Protein AF-0000000082328874 (afdb_homodimer)

InterPro domains:
  IPR006680 Amidohydrolase-related [PF04909] (114-376)
  IPR032465 2-amino-3-carboxymuconate-6-semialdehyde decarboxylase [PTHR21240] (84-376)
  IPR032466 Metal-dependent hydrolase [SSF51556] (23-376)

Foldseek 3Di:
DDDQFDDDDPPDAADPVLLVFAFEAEFAEAEDDQVQLLVQQDDPVLSVCCPPPAPQQRDDDDPQCVVVDVPPPSQLAVQHHDPAQVSVVVVCVRLSHDAYAYEHPPQRSLNDDDVVNSLSSLLSSLVSCCVGALVVPHQYAREADPVCLVVSLVSCVVRLPRPSHQAHEEALAQVDACLDCSNVSVLVSCLVSLHAYEHEYHCNNPLCPPPQRVPPNDCCSGLVPVQLVSVVSNLLSNLLLCVCVVVVSHAYEYESNDQLCQLVCLVVQQVVCVVPQQVSCPRPVNVVVVHRGHPDRSNVCCQRRYAYECFPPIAGPDLVRRLVSCVSRNQLRHAAYHQNPPGPRGDRLRCQPPGPSHDPSSSNSRRPVNVCVSRVD/DDDQFDDDDPPDAADPVLLVFAFEAAFAEAEDDQVQLLVQQDDPVLSVCCPPPAPQQRDDDPPQVVVVPVPPPSQLAVQHHDPAQVSVVVVCVRQSHDAYAYEHPPQRSLNDDDVVNSLSSLLSSLVSCCVGALVVPHQYAREADPVCLVVSLVSCVVRLPRPSHQAHEEALAQVDACLDCSNVSVLVSCLVSLHAYEHEYHCNNFCCPPPQRVPPNDCCSTLVPVQLVSVVSNLLSNLLLCVCVVVVSHAYEYESNDQLCQLVCLVVQQVVCVVPQQVNCPRPVNVVVVHRGHPDRSNVCCQRRYAYECFPPIAGPDLVRRLVSCVSSNQLRHAAYHQNPPGPRGDRLRCQPPGPSHDPSSSNSRRPVNVCVSRVD

Radius of gyration: 26.49 Å; Cα contacts (8 Å, |Δi|>4): 1557; chains: 2; bounding box: 60×80×71 Å

pLDDT: mean 87.69, std 13.64, range [42.38, 98.88]

Sequence (754 aa):
MASSIRRLADDAEVPEQAFEDEIIDLDFHVNPLEDELLAYVEDERALDKLTTEFGATPVMGKWDAAYGIKEGQEGLFTQGRAKYAEDVHEACESLAVDEPIVNPGINNLNLQHHPVLKNAVCQAANDYMVDNFVDEGVYTSMMVPKWDPEYAVEEIERVASEENVVAAYSWFDPKVPWGNEQFDPVFEALVENDLPLLLHGSLAYWPQHSYVGDDMLTWTEVLGFDWPIYAMINVVNMIMRGVFDKYPELDVVIQEGGHWWVPFLRYRMDEFYEMHPEDVQITPRKMESGETYLQRAPSEYLRDNISLCTQPFALPRNAGDAENLLDLSMAAEMFTYSSDWPHQTLDPPTWFYTSRAFDDETRERILSRNAREILDIMASSIRRLADDAEVPEQAFEDEIIDLDFHVNPLEDELLAYVEDERALDKLTTEFGATPVMGKWDAAYGIKEGQEGLFTQGRAKYAEDVHEACESLAVDEPIVNPGINNLNLQHHPVLKNAVCQAANDYMVDNFVDEGVYTSMMVPKWDPEYAVEEIERVASEENVVAAYSWFDPKVPWGNEQFDPVFEALVENDLPLLLHGSLAYWPQHSYVGDDMLTWTEVLGFDWPIYAMINVVNMIMRGVFDKYPELDVVIQEGGHWWVPFLRYRMDEFYEMHPEDVQITPRKMESGETYLQRAPSEYLRDNISLCTQPFALPRNAGDAENLLDLSMAAEMFTYSSDWPHQTLDPPTWFYTSRAFDDETRERILSRNAREILDI

Solvent-accessible surface area (backbone atoms only — not comparable to full-atom values): 38782 Å² total; per-residue (Å²): 122,76,58,60,45,48,77,79,61,92,79,60,70,66,51,73,69,49,66,75,48,72,24,37,25,69,36,27,46,30,66,77,49,68,71,67,36,54,72,50,40,78,54,62,74,47,42,50,45,37,71,74,77,45,46,74,50,43,82,86,80,64,88,39,59,48,72,47,39,85,82,47,80,72,30,57,52,66,72,43,81,44,85,43,50,66,44,48,54,56,57,24,60,72,50,34,40,73,44,56,33,37,33,75,52,61,52,40,39,73,42,32,79,50,66,71,49,39,49,41,50,43,52,8,46,41,51,51,43,39,69,47,25,29,75,70,70,37,42,23,34,37,69,43,54,77,94,39,41,70,58,24,35,54,51,45,68,70,50,55,77,44,87,26,41,43,29,34,32,40,62,44,44,50,75,68,35,73,32,45,72,76,40,48,64,37,53,50,49,27,51,75,65,63,31,24,39,36,27,29,66,43,74,53,66,35,38,68,78,28,56,76,19,55,79,46,86,32,56,30,46,41,64,43,42,48,43,27,49,24,38,48,48,24,54,53,39,21,55,66,41,39,45,51,73,78,38,66,82,47,37,36,34,36,38,62,26,54,62,64,49,39,43,22,52,36,45,36,40,30,52,36,32,68,75,35,49,58,35,41,23,76,34,72,56,24,50,72,70,68,41,50,56,74,92,60,40,56,42,52,49,50,49,73,28,37,31,30,25,45,23,67,73,68,46,44,60,48,43,66,57,29,31,51,51,39,56,63,40,42,33,55,66,19,27,24,31,22,30,40,38,30,27,66,62,50,30,68,68,38,60,62,76,73,39,81,43,46,50,72,66,44,38,47,20,20,28,26,52,38,50,33,65,62,42,70,105,122,77,59,60,45,48,77,80,60,92,78,61,70,65,52,74,68,48,65,75,47,71,22,38,26,72,35,26,46,31,63,78,50,69,70,67,37,56,72,48,38,77,55,61,76,48,43,50,44,37,73,74,75,44,45,74,51,41,81,83,78,68,88,38,61,44,74,47,37,84,81,44,80,72,30,56,51,65,71,44,82,43,86,42,52,67,46,48,54,54,58,24,60,72,51,34,40,72,43,56,33,37,31,74,53,63,51,41,41,74,44,32,80,50,65,70,50,39,49,41,50,44,51,8,45,40,53,50,43,38,68,48,25,28,75,68,70,36,40,23,32,36,68,41,52,77,94,39,42,70,58,25,36,54,50,46,70,70,50,55,77,43,86,28,39,41,30,33,32,41,63,43,45,50,78,69,34,74,33,46,72,77,40,48,64,38,52,50,50,26,52,76,64,65,30,24,40,35,27,28,63,43,73,54,68,33,36,74,78,28,55,76,22,59,78,45,84,33,56,30,46,41,63,45,42,49,43,26,49,23,38,49,48,24,54,52,39,21,56,65,43,38,47,50,72,77,39,68,82,48,38,36,34,35,38,61,26,54,62,62,49,39,44,22,54,36,45,36,40,30,53,35,32,69,73,35,48,60,35,41,25,77,36,72,56,25,49,73,70,67,39,51,58,74,93,59,39,54,41,53,50,49,49,74,28,36,32,30,24,45,24,66,74,66,44,44,57,49,44,67,59,28,31,49,51,38,58,62,40,42,32,56,66,19,27,25,32,22,30,39,38,30,26,67,61,50,30,68,68,38,62,62,76,72,39,81,44,45,52,72,68,45,39,45,20,21,29,26,50,38,49,33,65,63,43,70,103

Nearest PDB structures (foldseek):
  8sma-assembly2_J  TM=8.524E-01  e=2.517E-22  Litorilinea aerophila
  6m2i-assembly1_B-2  TM=8.606E-01  e=7.878E-19  Rhodococcus wratislaviensis
  8fum-assembly1_H  TM=8.223E-01  e=2.060E-19  Rhodococcus wratislaviensis NBRC 100605
  6m1w-assembly1_A  TM=7.964E-01  e=1.030E-17  Rhodococcus wratislaviensis
  4dzi-assembly1_A  TM=7.188E-01  e=5.580E-13  Mycobacterium avium subsp. paratuberculosis S397

Secondary structure (DSSP, 8-state):
---SEE---TTPPPPGGGGGS--EEEEEEE---HHHHHTT---HHHHHHIIIII-SS-------GGGT-TTSGGGTTTT----SHHHHHHHHHHHT-SEEEEEE--TTGGG---HHHHHHHHHHHHHHHHHHTGGGT--EEEE--TT-HHHHHHHHHHHTTSTTEEEEEEE--SSS-TTSGGGHHHHHHHHHTT--EEEE--GGG-GGGSTTTTT--SHIIIIIIIHHHHHHHHHHHHHHTTHHHH-TT--EEEESS-STTHHHHHHHHHHHHHHSGGGGGGSHHHHHHT-SS-SS-HHHHHHHHEEEE--S--EESSHHHHHHHHHHTTHHHHEE----TTSTT---TTHHHH-TT--HHHHHIIIIIHHHHHHT-/---SEEPPPTTPPPPGGGGGS--EEEEEEE---HHHHHTT---HHHHHHHHHTS-SS-------GGGT-TTSGGGTTTT----SHHHHHHHHHHHT-SEEEEEE--TTGGG---HHHHHHHHHHHHHHHHHHTGGGT--EEEE--TT-HHHHHHHHHHHTTSTTEEEEEEE--SSS-TTSGGGHHHHHHHHHTT--EEEE--GGG-GGGSTTTTT--SHIIIIIIIHHHHHHHHHHHHHHTTHHHH-TT--EEEESS-STTHHHHHHHHHHHHHHSGGGGGGSHHHHHHT-SS-SS-HHHHHHHHEEEE--S--EESSHHHHHHHHHHTTHHHHEE----TTSTT---TTHHHH-TT--HHHHHIIIIIHHHHHHT-

Structure (mmCIF, N/CA/C/O backbone):
data_AF-0000000082328874-model_v1
#
loop_
_entity.id
_entity.type
_entity.pdbx_description
1 polymer Amidohydrolase
#
loop_
_atom_site.group_PDB
_atom_site.id
_atom_site.type_symbol
_atom_site.label_atom_id
_atom_site.label_alt_id
_atom_site.label_comp_id
_atom_site.label_asym_id
_atom_site.label_entity_id
_atom_site.label_seq_id
_atom_site.pdbx_PDB_ins_code
_atom_site.Cartn_x
_atom_site.Cartn_y
_atom_site.Cartn_z
_atom_site.occupancy
_atom_site.B_iso_or_equiv
_atom_site.auth_seq_id
_atom_site.auth_comp_id
_atom_site.auth_asym_id
_atom_site.auth_atom_id
_atom_site.pdbx_PDB_model_num
ATOM 1 N N . MET A 1 1 ? 20.25 0.172 -16.344 1 49.94 1 MET A N 1
ATOM 2 C CA . MET A 1 1 ? 19.172 1.074 -16.734 1 49.94 1 MET A CA 1
ATOM 3 C C . MET A 1 1 ? 18.859 2.066 -15.625 1 49.94 1 MET A C 1
ATOM 5 O O . MET A 1 1 ? 19.109 1.783 -14.453 1 49.94 1 MET A O 1
ATOM 9 N N . ALA A 1 2 ? 18.516 3.195 -16.016 1 68.31 2 ALA A N 1
ATOM 10 C CA . ALA A 1 2 ? 18.438 4.465 -15.289 1 68.31 2 ALA A CA 1
ATOM 11 C C . ALA A 1 2 ? 17.25 4.488 -14.344 1 68.31 2 ALA A C 1
ATOM 13 O O . ALA A 1 2 ? 16.25 3.811 -14.586 1 68.31 2 ALA A O 1
ATOM 14 N N . SER A 1 3 ? 17.297 4.91 -13.234 1 82.81 3 SER A N 1
ATOM 15 C CA . SER A 1 3 ? 16.25 5.199 -12.25 1 82.81 3 SER A CA 1
ATOM 16 C C . SER A 1 3 ? 14.969 5.664 -12.93 1 82.81 3 SER A C 1
ATOM 18 O O . SER A 1 3 ? 15.016 6.336 -13.961 1 82.81 3 SER A O 1
ATOM 20 N N . SER A 1 4 ? 13.867 5.137 -12.523 1 84.44 4 SER A N 1
ATOM 21 C CA . SER A 1 4 ? 12.562 5.512 -13.062 1 84.44 4 SER A CA 1
ATOM 22 C C . SER A 1 4 ? 12.219 6.957 -12.719 1 84.44 4 SER A C 1
ATOM 24 O O . SER A 1 4 ? 11.281 7.527 -13.289 1 84.44 4 SER A O 1
ATOM 26 N N . ILE A 1 5 ? 13.07 7.512 -11.828 1 84.31 5 ILE A N 1
ATOM 27 C CA . ILE A 1 5 ? 12.734 8.852 -11.359 1 84.31 5 ILE A CA 1
ATOM 28 C C . ILE A 1 5 ? 13.898 9.797 -11.617 1 84.31 5 ILE A C 1
ATOM 30 O O . ILE A 1 5 ? 14.992 9.359 -11.992 1 84.31 5 ILE A O 1
ATOM 34 N N . ARG A 1 6 ? 13.641 11.062 -11.539 1 76.19 6 ARG A N 1
ATOM 35 C CA . ARG A 1 6 ? 14.633 12.125 -11.5 1 76.19 6 ARG A CA 1
ATOM 36 C C . ARG A 1 6 ? 14.672 12.789 -10.133 1 76.19 6 ARG A C 1
ATOM 38 O O . ARG A 1 6 ? 13.633 13.109 -9.562 1 76.19 6 ARG A O 1
ATOM 45 N N . ARG A 1 7 ? 15.906 12.914 -9.648 1 76.19 7 ARG A N 1
ATOM 46 C CA . ARG A 1 7 ? 16.047 13.641 -8.391 1 76.19 7 ARG A CA 1
ATOM 47 C C . ARG A 1 7 ? 16.625 15.031 -8.617 1 76.19 7 ARG A C 1
ATOM 49 O O . ARG A 1 7 ? 17.438 15.219 -9.523 1 76.19 7 ARG A O 1
ATOM 56 N N . LEU A 1 8 ? 16.188 15.859 -7.789 1 74.44 8 LEU A N 1
ATOM 57 C CA . LEU A 1 8 ? 16.797 17.188 -7.816 1 74.44 8 LEU A CA 1
ATOM 58 C C . LEU A 1 8 ? 18.203 17.141 -7.238 1 74.44 8 LEU A C 1
ATOM 60 O O . LEU A 1 8 ? 18.469 16.406 -6.285 1 74.44 8 LEU A O 1
ATOM 64 N N . ALA A 1 9 ? 19.078 18 -7.922 1 73.38 9 ALA A N 1
ATOM 65 C CA . ALA A 1 9 ? 20.406 18.172 -7.344 1 73.38 9 ALA A CA 1
ATOM 66 C C . ALA A 1 9 ? 20.312 18.812 -5.961 1 73.38 9 ALA A C 1
ATOM 68 O O . ALA A 1 9 ? 19.5 19.703 -5.73 1 73.38 9 ALA A O 1
ATOM 69 N N . ASP A 1 10 ? 21.016 18.359 -5.039 1 69.31 10 ASP A N 1
ATOM 70 C CA . ASP A 1 10 ? 21 18.844 -3.66 1 69.31 10 ASP A CA 1
ATOM 71 C C . ASP A 1 10 ? 21.172 20.359 -3.596 1 69.31 10 ASP A C 1
ATOM 73 O O . ASP A 1 10 ? 20.656 21 -2.691 1 69.31 10 ASP A O 1
ATOM 77 N N . ASP A 1 11 ? 21.859 20.812 -4.578 1 70.19 11 ASP A N 1
ATOM 78 C CA . ASP A 1 11 ? 22.188 22.234 -4.559 1 70.19 11 ASP A CA 1
ATOM 79 C C . ASP A 1 11 ? 21.297 23.016 -5.535 1 70.19 11 ASP A C 1
ATOM 81 O O . ASP A 1 11 ? 21.625 24.141 -5.898 1 70.19 11 ASP A O 1
ATOM 85 N N . ALA A 1 12 ? 20.312 22.344 -5.926 1 76.62 12 ALA A N 1
ATOM 86 C CA . ALA A 1 12 ? 19.438 23.031 -6.863 1 76.62 12 ALA A CA 1
ATOM 87 C C . ALA A 1 12 ? 18.797 24.266 -6.215 1 76.62 12 ALA A C 1
ATOM 89 O O . ALA A 1 12 ? 18.25 24.172 -5.113 1 76.62 12 ALA A O 1
ATOM 90 N N . GLU A 1 13 ? 18.969 25.406 -6.93 1 82.38 13 GLU A N 1
ATOM 91 C CA . GLU A 1 13 ? 18.359 26.641 -6.441 1 82.38 13 GLU A CA 1
ATOM 92 C C . GLU A 1 13 ? 16.891 26.734 -6.836 1 82.38 13 GLU A C 1
ATOM 94 O O . GLU A 1 13 ? 16.484 26.203 -7.875 1 82.38 13 GLU A O 1
ATOM 99 N N . VAL A 1 14 ? 16.141 27.359 -5.977 1 93.38 14 VAL A N 1
ATOM 100 C CA . VAL A 1 14 ? 14.734 27.625 -6.289 1 93.38 14 VAL A CA 1
ATOM 101 C C . VAL A 1 14 ? 14.633 28.578 -7.469 1 93.38 14 VAL A C 1
ATOM 103 O O . VAL A 1 14 ? 15.242 29.656 -7.457 1 93.38 14 VAL A O 1
ATOM 106 N N . PRO A 1 15 ? 13.953 28.219 -8.508 1 94.38 15 PRO A N 1
ATOM 107 C CA . PRO A 1 15 ? 13.828 29.094 -9.672 1 94.38 15 PRO A CA 1
ATOM 108 C C . PRO A 1 15 ? 13.203 30.438 -9.336 1 94.38 15 PRO A C 1
ATOM 110 O O . PRO A 1 15 ? 12.312 30.516 -8.492 1 94.38 15 PRO A O 1
ATOM 113 N N . GLU A 1 16 ? 13.578 31.469 -10.07 1 94.31 16 GLU A N 1
ATOM 114 C CA . GLU A 1 16 ? 13.141 32.844 -9.836 1 94.31 16 GLU A CA 1
ATOM 115 C C . GLU A 1 16 ? 11.617 32.938 -9.922 1 94.31 16 GLU A C 1
ATOM 117 O O . GLU A 1 16 ? 11.008 33.75 -9.188 1 94.31 16 GLU A O 1
ATOM 122 N N . GLN A 1 17 ? 11.047 32.188 -10.789 1 95.25 17 GLN A N 1
ATOM 123 C CA . GLN A 1 17 ? 9.602 32.25 -10.992 1 95.25 17 GLN A CA 1
ATOM 124 C C . GLN A 1 17 ? 8.852 31.875 -9.719 1 95.25 17 GLN A C 1
ATOM 126 O O . GLN A 1 17 ? 7.734 32.344 -9.492 1 95.25 17 GLN A O 1
ATOM 131 N N . ALA A 1 18 ? 9.414 31.031 -8.914 1 96.69 18 ALA A N 1
ATOM 132 C CA . ALA A 1 18 ? 8.781 30.594 -7.676 1 96.69 18 ALA A CA 1
ATOM 133 C C . ALA A 1 18 ? 8.531 31.766 -6.738 1 96.69 18 ALA A C 1
ATOM 135 O O . ALA A 1 18 ? 7.531 31.797 -6.016 1 96.69 18 ALA A O 1
ATOM 136 N N . PHE A 1 19 ? 9.422 32.781 -6.801 1 96.38 19 PHE A N 1
ATOM 137 C CA . PHE A 1 19 ? 9.344 33.938 -5.895 1 96.38 19 PHE A CA 1
ATOM 138 C C . PHE A 1 19 ? 8.25 34.906 -6.336 1 96.38 19 PHE A C 1
ATOM 140 O O . PHE A 1 19 ? 7.883 35.812 -5.59 1 96.38 19 PHE A O 1
ATOM 147 N N . GLU A 1 20 ? 7.68 34.625 -7.492 1 95.88 20 GLU A N 1
ATOM 148 C CA . GLU A 1 20 ? 6.605 35.469 -8.023 1 95.88 20 GLU A CA 1
ATOM 149 C C . GLU A 1 20 ? 5.238 34.875 -7.719 1 95.88 20 GLU A C 1
ATOM 151 O O . GLU A 1 20 ? 4.219 35.562 -7.805 1 95.88 20 GLU A O 1
ATOM 156 N N . ASP A 1 21 ? 5.184 33.625 -7.375 1 97.06 21 ASP A N 1
ATOM 157 C CA . ASP A 1 21 ? 3.941 32.938 -7.094 1 97.06 21 ASP A CA 1
ATOM 158 C C . ASP A 1 21 ? 3.684 32.844 -5.59 1 97.06 21 ASP A C 1
ATOM 160 O O . ASP A 1 21 ? 4.598 33.031 -4.785 1 97.06 21 ASP A O 1
ATOM 164 N N . GLU A 1 22 ? 2.424 32.688 -5.246 1 97.88 22 GLU A N 1
ATOM 165 C CA . GLU A 1 22 ? 2.1 32.406 -3.852 1 97.88 22 GLU A CA 1
ATOM 166 C C . GLU A 1 22 ? 2.332 30.922 -3.518 1 97.88 22 GLU A C 1
ATOM 168 O O . GLU A 1 22 ? 1.802 30.031 -4.191 1 97.88 22 GLU A O 1
ATOM 173 N N . ILE A 1 23 ? 3.072 30.688 -2.523 1 98.5 23 ILE A N 1
ATOM 174 C CA . ILE A 1 23 ? 3.369 29.312 -2.105 1 98.5 23 ILE A CA 1
ATOM 175 C C . ILE A 1 23 ? 3.047 29.141 -0.623 1 98.5 23 ILE A C 1
ATOM 177 O O . ILE A 1 23 ? 3.57 29.875 0.219 1 98.5 23 ILE A O 1
ATOM 181 N N . ILE A 1 24 ? 2.121 28.234 -0.307 1 98.62 24 ILE A N 1
ATOM 182 C CA . ILE A 1 24 ? 1.749 27.875 1.057 1 98.62 24 ILE A CA 1
ATOM 183 C C . ILE A 1 24 ? 2.324 26.5 1.404 1 98.62 24 ILE A C 1
ATOM 185 O O . ILE A 1 24 ? 2.1 25.516 0.684 1 98.62 24 ILE A O 1
ATOM 189 N N . ASP A 1 25 ? 3.143 26.359 2.455 1 98.5 25 ASP A N 1
ATOM 190 C CA . ASP A 1 25 ? 3.797 25.141 2.906 1 98.5 25 ASP A CA 1
ATOM 191 C C . ASP A 1 25 ? 3.018 24.484 4.047 1 98.5 25 ASP A C 1
ATOM 193 O O . ASP A 1 25 ? 2.984 25.016 5.16 1 98.5 25 ASP A O 1
ATOM 197 N N . LEU A 1 26 ? 2.502 23.297 3.859 1 98.12 26 LEU A N 1
ATOM 198 C CA . LEU A 1 26 ? 1.63 22.672 4.844 1 98.12 26 LEU A CA 1
ATOM 199 C C . LEU A 1 26 ? 2.418 21.719 5.742 1 98.12 26 LEU A C 1
ATOM 201 O O . LEU A 1 26 ? 1.843 21.062 6.605 1 98.12 26 LEU A O 1
ATOM 205 N N . ASP A 1 27 ? 3.701 21.609 5.555 1 97.44 27 ASP A N 1
ATOM 206 C CA . ASP A 1 27 ? 4.527 20.75 6.395 1 97.44 27 ASP A CA 1
ATOM 207 C C . ASP A 1 27 ? 5.875 21.406 6.699 1 97.44 27 ASP A C 1
ATOM 209 O O . ASP A 1 27 ? 6.914 20.969 6.207 1 97.44 27 ASP A O 1
ATOM 213 N N . PHE A 1 28 ? 5.855 22.438 7.48 1 96.12 28 PHE A N 1
ATOM 214 C CA . PHE A 1 28 ? 6.988 23.156 8.047 1 96.12 28 PHE A CA 1
ATOM 215 C C . PHE A 1 28 ? 7.109 22.875 9.547 1 96.12 28 PHE A C 1
ATOM 217 O O . PHE A 1 28 ? 6.109 22.875 10.266 1 96.12 28 PHE A O 1
ATOM 224 N N . HIS A 1 29 ? 8.312 22.562 9.969 1 93.88 29 HIS A N 1
ATOM 225 C CA . HIS A 1 29 ? 8.406 22.125 11.359 1 93.88 29 HIS A CA 1
ATOM 226 C C . HIS A 1 29 ? 9.266 23.078 12.18 1 93.88 29 HIS A C 1
ATOM 228 O O . HIS A 1 29 ? 10.258 23.609 11.68 1 93.88 29 HIS A O 1
ATOM 234 N N . VAL A 1 30 ? 8.875 23.266 13.422 1 91.06 30 VAL A N 1
ATOM 235 C CA . VAL A 1 30 ? 9.766 23.719 14.477 1 91.06 30 VAL A CA 1
ATOM 236 C C . VAL A 1 30 ? 9.984 22.609 15.492 1 91.06 30 VAL A C 1
ATOM 238 O O . VAL A 1 30 ? 9.062 21.844 15.789 1 91.06 30 VAL A O 1
ATOM 241 N N . ASN A 1 31 ? 11.172 22.438 15.898 1 81.75 31 ASN A N 1
ATOM 242 C CA . ASN A 1 31 ? 11.539 21.391 16.844 1 81.75 31 ASN A CA 1
ATOM 243 C C . ASN A 1 31 ? 11.984 21.969 18.188 1 81.75 31 ASN A C 1
ATOM 245 O O . ASN A 1 31 ? 13.172 22.219 18.391 1 81.75 31 ASN A O 1
ATOM 249 N N . PRO A 1 32 ? 10.992 22.156 19.078 1 78.12 32 PRO A N 1
ATOM 250 C CA . PRO A 1 32 ? 11.406 22.672 20.375 1 78.12 32 PRO A CA 1
ATOM 251 C C . PRO A 1 32 ? 12.336 21.719 21.125 1 78.12 32 PRO A C 1
ATOM 253 O O . PRO A 1 32 ? 12.172 20.5 21.031 1 78.12 32 PRO A O 1
ATOM 256 N N . LEU A 1 33 ? 13.242 22.266 21.781 1 76.94 33 LEU A N 1
ATOM 257 C CA . LEU A 1 33 ? 14.078 21.453 22.656 1 76.94 33 LEU A CA 1
ATOM 258 C C . LEU A 1 33 ? 13.32 21.047 23.906 1 76.94 33 LEU A C 1
ATOM 260 O O . LEU A 1 33 ? 12.359 21.719 24.312 1 76.94 33 LEU A O 1
ATOM 264 N N . GLU A 1 34 ? 13.758 19.969 24.438 1 76.81 34 GLU A N 1
ATOM 265 C CA . GLU A 1 34 ? 13.062 19.422 25.609 1 76.81 34 GLU A CA 1
ATOM 266 C C . GLU A 1 34 ? 12.945 20.453 26.719 1 76.81 34 GLU A C 1
ATOM 268 O O . GLU A 1 34 ? 11.883 20.625 27.312 1 76.81 34 GLU A O 1
ATOM 273 N N . ASP A 1 35 ? 14.016 21.141 27 1 78.44 35 ASP A N 1
ATOM 274 C CA . ASP A 1 35 ? 14.008 22.125 28.094 1 78.44 35 ASP A CA 1
ATOM 275 C C . ASP A 1 35 ? 13.047 23.266 27.781 1 78.44 35 ASP A C 1
ATOM 277 O O . ASP A 1 35 ? 12.414 23.812 28.688 1 78.44 35 ASP A O 1
ATOM 281 N N . GLU A 1 36 ? 12.938 23.688 26.562 1 82.94 36 GLU A N 1
ATOM 282 C CA . GLU A 1 36 ? 12.008 24.734 26.156 1 82.94 36 GLU A CA 1
ATOM 283 C C . GLU A 1 36 ? 10.562 24.312 26.391 1 82.94 36 GLU A C 1
ATOM 285 O O . GLU A 1 36 ? 9.742 25.109 26.859 1 82.94 36 GLU A O 1
ATOM 290 N N . LEU A 1 37 ? 10.266 23.062 26.078 1 78.75 37 LEU A N 1
ATOM 291 C CA . LEU A 1 37 ? 8.914 22.547 26.219 1 78.75 37 LEU A CA 1
ATOM 292 C C . LEU A 1 37 ? 8.547 22.359 27.688 1 78.75 37 LEU A C 1
ATOM 294 O O . LEU A 1 37 ? 7.438 22.703 28.094 1 78.75 37 LEU A O 1
ATOM 298 N N . LEU A 1 38 ? 9.477 21.859 28.406 1 77.5 38 LEU A N 1
ATOM 299 C CA . LEU A 1 38 ? 9.195 21.5 29.797 1 77.5 38 LEU A CA 1
ATOM 300 C C . LEU A 1 38 ? 8.953 22.75 30.641 1 77.5 38 LEU A C 1
ATOM 302 O O . LEU A 1 38 ? 8.289 22.703 31.672 1 77.5 38 LEU A O 1
ATOM 306 N N . ALA A 1 39 ? 9.477 23.891 30.172 1 85.12 39 ALA A N 1
ATOM 307 C CA . ALA A 1 39 ? 9.227 25.156 30.859 1 85.12 39 ALA A CA 1
ATOM 308 C C . ALA A 1 39 ? 7.738 25.5 30.828 1 85.12 39 ALA A C 1
ATOM 310 O O . ALA A 1 39 ? 7.277 26.344 31.625 1 85.12 39 ALA A O 1
ATOM 311 N N . TYR A 1 40 ? 6.98 24.859 30.031 1 82.06 40 TYR A N 1
ATOM 312 C CA . TYR A 1 40 ? 5.559 25.156 29.875 1 82.06 40 TYR A CA 1
ATOM 313 C C . TYR A 1 40 ? 4.707 24.125 30.609 1 82.06 40 TYR A C 1
ATOM 315 O O . TYR A 1 40 ? 3.479 24.203 30.594 1 82.06 40 TYR A O 1
ATOM 323 N N . VAL A 1 41 ? 5.359 23.125 31.188 1 77.69 41 VAL A N 1
ATOM 324 C CA . VAL A 1 41 ? 4.598 22.141 31.953 1 77.69 41 VAL A CA 1
ATOM 325 C C . VAL A 1 41 ? 4.172 22.734 33.281 1 77.69 41 VAL A C 1
ATOM 327 O O . VAL A 1 41 ? 5.012 23.062 34.125 1 77.69 41 VAL A O 1
ATOM 330 N N . GLU A 1 42 ? 2.867 22.828 33.562 1 77.25 42 GLU A N 1
ATOM 331 C CA . GLU A 1 42 ? 2.34 23.531 34.719 1 77.25 42 GLU A CA 1
ATOM 332 C C . GLU A 1 42 ? 2.242 22.625 35.938 1 77.25 42 GLU A C 1
ATOM 334 O O . GLU A 1 42 ? 2.533 23.047 37.031 1 77.25 42 GLU A O 1
ATOM 339 N N . ASP A 1 43 ? 1.779 21.359 35.688 1 76.44 43 ASP A N 1
ATOM 340 C CA . ASP A 1 43 ? 1.613 20.438 36.812 1 76.44 43 ASP A CA 1
ATOM 341 C C . ASP A 1 43 ? 2.967 20.016 37.375 1 76.44 43 ASP A C 1
ATOM 343 O O . ASP A 1 43 ? 3.76 19.375 36.656 1 76.44 43 ASP A O 1
ATOM 347 N N . GLU A 1 44 ? 3.201 20.266 38.531 1 76.81 44 GLU A N 1
ATOM 348 C CA . GLU A 1 44 ? 4.5 20.016 39.156 1 76.81 44 GLU A CA 1
ATOM 349 C C . GLU A 1 44 ? 4.793 18.516 39.219 1 76.81 44 GLU A C 1
ATOM 351 O O . GLU A 1 44 ? 5.953 18.094 39.156 1 76.81 44 GLU A O 1
ATOM 356 N N . ARG A 1 45 ? 3.881 17.656 39.562 1 78.25 45 ARG A N 1
ATOM 357 C CA . ARG A 1 45 ? 4.078 16.219 39.625 1 78.25 45 ARG A CA 1
ATOM 358 C C . ARG A 1 45 ? 4.535 15.664 38.281 1 78.25 45 ARG A C 1
ATOM 360 O O . ARG A 1 45 ? 5.426 14.82 38.219 1 78.25 45 ARG A O 1
ATOM 367 N N . ALA A 1 46 ? 3.867 16.25 37.125 1 72.31 46 ALA A N 1
ATOM 368 C CA . ALA A 1 46 ? 4.262 15.852 35.781 1 72.31 46 ALA A CA 1
ATOM 369 C C . ALA A 1 46 ? 5.668 16.344 35.438 1 72.31 46 ALA A C 1
ATOM 371 O O . ALA A 1 46 ? 6.484 15.578 34.906 1 72.31 46 ALA A O 1
ATOM 372 N N . LEU A 1 47 ? 5.891 17.531 35.75 1 74.12 47 LEU A N 1
ATOM 373 C CA . LEU A 1 47 ? 7.195 18.109 35.469 1 74.12 47 LEU A CA 1
ATOM 374 C C . LEU A 1 47 ? 8.305 17.328 36.188 1 74.12 47 LEU A C 1
ATOM 376 O O . LEU A 1 47 ? 9.359 17.094 35.594 1 74.12 47 LEU A O 1
ATOM 380 N N . ASP A 1 48 ? 8.031 16.984 37.344 1 71.56 48 ASP A N 1
ATOM 381 C CA . ASP A 1 48 ? 9 16.219 38.125 1 71.56 48 ASP A CA 1
ATOM 382 C C . ASP A 1 48 ? 9.352 14.906 37.406 1 71.56 48 ASP A C 1
ATOM 384 O O . ASP A 1 48 ? 10.531 14.57 37.25 1 71.56 48 ASP A O 1
ATOM 388 N N . LYS A 1 49 ? 8.422 14.164 36.938 1 68.06 49 LYS A N 1
ATOM 389 C CA . LYS A 1 49 ? 8.641 12.883 36.25 1 68.06 49 LYS A CA 1
ATOM 390 C C . LYS A 1 49 ? 9.312 13.078 34.906 1 68.06 49 LYS A C 1
ATOM 392 O O . LYS A 1 49 ? 10.133 12.258 34.5 1 68.06 49 LYS A O 1
ATOM 397 N N . LEU A 1 50 ? 8.93 14.031 34.25 1 71.06 50 LEU A N 1
ATOM 398 C CA . LEU A 1 50 ? 9.469 14.289 32.906 1 71.06 50 LEU A CA 1
ATOM 399 C C . LEU A 1 50 ? 10.938 14.703 33 1 71.06 50 LEU A C 1
ATOM 401 O O . LEU A 1 50 ? 11.703 14.469 32.062 1 71.06 50 LEU A O 1
ATOM 405 N N . THR A 1 51 ? 11.32 15.273 34.062 1 70.38 51 THR A N 1
ATOM 406 C CA . THR A 1 51 ? 12.672 15.797 34.188 1 70.38 51 THR A CA 1
ATOM 407 C C . THR A 1 51 ? 13.586 14.797 34.875 1 70.38 51 THR A C 1
ATOM 409 O O . THR A 1 51 ? 14.812 14.93 34.844 1 70.38 51 THR A O 1
ATOM 412 N N . THR A 1 52 ? 13.125 13.883 35.531 1 60.78 52 THR A N 1
ATOM 413 C CA . THR A 1 52 ? 13.984 13.008 36.344 1 60.78 52 THR A CA 1
ATOM 414 C C . THR A 1 52 ? 14.039 11.609 35.719 1 60.78 52 THR A C 1
ATOM 416 O O . THR A 1 52 ? 15.039 10.898 35.875 1 60.78 52 THR A O 1
ATOM 419 N N . GLU A 1 53 ? 12.914 11.039 34.969 1 50.78 53 GLU A N 1
ATOM 420 C CA . GLU A 1 53 ? 12.875 9.617 34.625 1 50.78 53 GLU A CA 1
ATOM 421 C C . GLU A 1 53 ? 12.648 9.406 33.125 1 50.78 53 GLU A C 1
ATOM 423 O O . GLU A 1 53 ? 13.32 8.578 32.5 1 50.78 53 GLU A O 1
ATOM 428 N N . PHE A 1 54 ? 11.781 10.062 32.531 1 52.81 54 PHE A N 1
ATOM 429 C CA . PHE A 1 54 ? 11.281 9.523 31.281 1 52.81 54 PHE A CA 1
ATOM 430 C C . PHE A 1 54 ? 11.586 10.461 30.125 1 52.81 54 PHE A C 1
ATOM 432 O O . PHE A 1 54 ? 11.609 10.047 28.969 1 52.81 54 PHE A O 1
ATOM 439 N N . GLY A 1 55 ? 11.945 11.57 30.484 1 61.09 55 GLY A N 1
ATOM 440 C CA . GLY A 1 55 ? 12.031 12.562 29.422 1 61.09 55 GLY A CA 1
ATOM 441 C C . GLY A 1 55 ? 10.719 12.766 28.688 1 61.09 55 GLY A C 1
ATOM 442 O O . GLY A 1 55 ? 9.727 12.086 28.969 1 61.09 55 GLY A O 1
ATOM 443 N N . ALA A 1 56 ? 10.594 13.703 27.875 1 59.97 56 ALA A N 1
ATOM 444 C CA . ALA A 1 56 ? 9.359 14.023 27.156 1 59.97 56 ALA A CA 1
ATOM 445 C C . ALA A 1 56 ? 9.055 12.984 26.094 1 59.97 56 ALA A C 1
ATOM 447 O O . ALA A 1 56 ? 7.906 12.586 25.906 1 59.97 56 ALA A O 1
ATOM 448 N N . THR A 1 57 ? 10.055 12.469 25.359 1 57.19 57 THR A N 1
ATOM 449 C CA . THR A 1 57 ? 9.906 11.477 24.297 1 57.19 57 THR A CA 1
ATOM 450 C C . THR A 1 57 ? 10.945 10.375 24.438 1 57.19 57 THR A C 1
ATOM 452 O O . THR A 1 57 ? 11.945 10.359 23.719 1 57.19 57 THR A O 1
ATOM 455 N N . PRO A 1 58 ? 10.719 9.469 25.375 1 51.41 58 PRO A N 1
ATOM 456 C CA . PRO A 1 58 ? 11.734 8.43 25.609 1 51.41 58 PRO A CA 1
ATOM 457 C C . PRO A 1 58 ? 11.938 7.523 24.391 1 51.41 58 PRO A C 1
ATOM 459 O O . PRO A 1 58 ? 10.984 7.223 23.672 1 51.41 58 PRO A O 1
ATOM 462 N N . VAL A 1 59 ? 13.141 7.461 23.781 1 53.53 59 VAL A N 1
ATOM 463 C CA . VAL A 1 59 ? 13.461 6.719 22.562 1 53.53 59 VAL A CA 1
ATOM 464 C C . VAL A 1 59 ? 13.57 5.23 22.875 1 53.53 59 VAL A C 1
ATOM 466 O O . VAL A 1 59 ? 14.297 4.836 23.797 1 53.53 59 VAL A O 1
ATOM 469 N N . MET A 1 60 ? 12.578 4.375 22.859 1 49.62 60 MET A N 1
ATOM 470 C CA . MET A 1 60 ? 12.773 2.957 23.156 1 49.62 60 MET A CA 1
ATOM 471 C C . MET A 1 60 ? 13.812 2.346 22.234 1 49.62 60 MET A C 1
ATOM 473 O O . MET A 1 60 ? 14.727 1.652 22.688 1 49.62 60 MET A O 1
ATOM 477 N N . GLY A 1 61 ? 13.562 1.804 20.75 1 46.31 61 GLY A N 1
ATOM 478 C CA . GLY A 1 61 ? 14.266 0.892 19.875 1 46.31 61 GLY A CA 1
ATOM 479 C C . GLY A 1 61 ? 14.406 1.421 18.453 1 46.31 61 GLY A C 1
ATOM 480 O O . GLY A 1 61 ? 13.422 1.87 17.859 1 46.31 61 GLY A O 1
ATOM 481 N N . LYS A 1 62 ? 15.297 2.08 18.156 1 42.38 62 LYS A N 1
ATOM 482 C CA . LYS A 1 62 ? 15.492 2.859 16.938 1 42.38 62 LYS A CA 1
ATOM 483 C C . LYS A 1 62 ? 15.797 1.951 15.75 1 42.38 62 LYS A C 1
ATOM 485 O O . LYS A 1 62 ? 16.734 1.154 15.797 1 42.38 62 LYS A O 1
ATOM 490 N N . TRP A 1 63 ? 15.102 0.951 15.008 1 44.66 63 TRP A N 1
ATOM 491 C CA . TRP A 1 63 ? 15.688 1.138 13.68 1 44.66 63 TRP A CA 1
ATOM 492 C C . TRP A 1 63 ? 15.938 2.615 13.398 1 44.66 63 TRP A C 1
ATOM 494 O O . TRP A 1 63 ? 15.086 3.461 13.688 1 44.66 63 TRP A O 1
ATOM 504 N N . ASP A 1 64 ? 17.078 3.049 13.578 1 51.56 64 ASP A N 1
ATOM 505 C CA . ASP A 1 64 ? 17.484 4.449 13.594 1 51.56 64 ASP A CA 1
ATOM 506 C C . ASP A 1 64 ? 17.812 4.934 12.18 1 51.56 64 ASP A C 1
ATOM 508 O O . ASP A 1 64 ? 18.609 4.312 11.477 1 51.56 64 ASP A O 1
ATOM 512 N N . ALA A 1 65 ? 16.797 5.648 11.664 1 54.25 65 ALA A N 1
ATOM 513 C CA . ALA A 1 65 ? 17.109 6.312 10.406 1 54.25 65 ALA A CA 1
ATOM 514 C C . ALA A 1 65 ? 18.609 6.543 10.258 1 54.25 65 ALA A C 1
ATOM 516 O O . ALA A 1 65 ? 19.125 6.656 9.141 1 54.25 65 ALA A O 1
ATOM 517 N N . ALA A 1 66 ? 19.109 6.348 11.414 1 48.91 66 ALA A N 1
ATOM 518 C CA . ALA A 1 66 ? 20.547 6.559 11.453 1 48.91 66 ALA A CA 1
ATOM 519 C C . ALA A 1 66 ? 21.281 5.43 10.742 1 48.91 66 ALA A C 1
ATOM 521 O O . ALA A 1 66 ? 22.438 5.594 10.336 1 48.91 66 ALA A O 1
ATOM 522 N N . TYR A 1 67 ? 20.469 4.359 10.617 1 48.78 67 TYR A N 1
ATOM 523 C CA . TYR A 1 67 ? 21.109 3.279 9.867 1 48.78 67 TYR A CA 1
ATOM 524 C C . TYR A 1 67 ? 21.234 3.645 8.391 1 48.78 67 TYR A C 1
ATOM 526 O O . TYR A 1 67 ? 22.125 3.141 7.695 1 48.78 67 TYR A O 1
ATOM 534 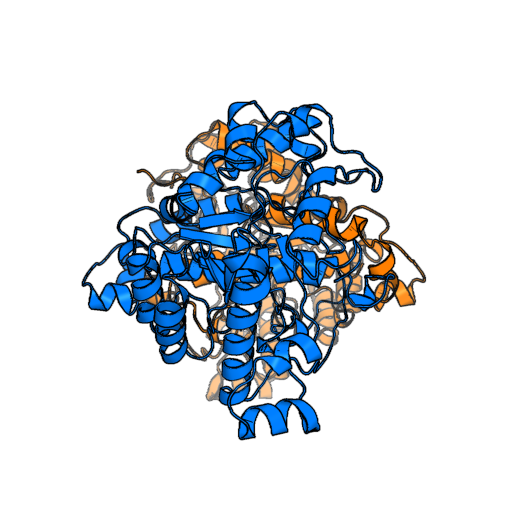N N . GLY A 1 68 ? 20.359 4.574 8.016 1 45.69 68 GLY A N 1
ATOM 535 C CA . GLY A 1 68 ? 20.406 4.953 6.609 1 45.69 68 GLY A CA 1
ATOM 536 C C . GLY A 1 68 ? 20.984 6.336 6.383 1 45.69 68 GLY A C 1
ATOM 537 O O . GLY A 1 68 ? 21.391 6.664 5.266 1 45.69 68 GLY A O 1
ATOM 538 N N . ILE A 1 69 ? 20.781 7.207 7.551 1 53.41 69 ILE A N 1
ATOM 539 C CA . ILE A 1 69 ? 21.172 8.602 7.383 1 53.41 69 ILE A CA 1
ATOM 540 C C . ILE A 1 69 ? 22.516 8.844 8.039 1 53.41 69 ILE A C 1
ATOM 542 O O . ILE A 1 69 ? 22.703 8.539 9.219 1 53.41 69 ILE A O 1
ATOM 546 N N . LYS A 1 70 ? 23.484 9.211 7.312 1 50.94 70 LYS A N 1
ATOM 547 C CA . LYS A 1 70 ? 24.828 9.484 7.828 1 50.94 70 LYS A CA 1
ATOM 548 C C . LYS A 1 70 ? 24.797 10.609 8.859 1 50.94 70 LYS A C 1
ATOM 550 O O . LYS A 1 70 ? 25.625 10.648 9.766 1 50.94 70 LYS A O 1
ATOM 555 N N . GLU A 1 71 ? 23.984 11.703 8.609 1 49.06 71 GLU A N 1
ATOM 556 C CA . GLU A 1 71 ? 24.188 12.969 9.297 1 49.06 71 GLU A CA 1
ATOM 557 C C . GLU A 1 71 ? 23.672 12.914 10.734 1 49.06 71 GLU A C 1
ATOM 559 O O . GLU A 1 71 ? 23.906 13.828 11.523 1 49.06 71 GLU A O 1
ATOM 564 N N . GLY A 1 72 ? 23.734 11.953 11.398 1 51.06 72 GLY A N 1
ATOM 565 C CA . GLY A 1 72 ? 23.359 11.898 12.805 1 51.06 72 GLY A CA 1
ATOM 566 C C . GLY A 1 72 ? 22.031 12.586 13.086 1 51.06 72 GLY A C 1
ATOM 567 O O . GLY A 1 72 ? 21.344 13.008 12.164 1 51.06 72 GLY A O 1
ATOM 568 N N . GLN A 1 73 ? 21.375 12.742 14.383 1 51.66 73 GLN A N 1
ATOM 569 C CA . GLN A 1 73 ? 20.188 13.344 14.992 1 51.66 73 GLN A CA 1
ATOM 570 C C . GLN A 1 73 ? 18.938 13.055 14.164 1 51.66 73 GLN A C 1
ATOM 572 O O . GLN A 1 73 ? 18.094 13.938 13.977 1 51.66 73 GLN A O 1
ATOM 577 N N . GLU A 1 74 ? 18.922 12 13.469 1 55.28 74 GLU A N 1
ATOM 578 C CA . GLU A 1 74 ? 17.781 11.43 12.75 1 55.28 74 GLU A CA 1
ATOM 579 C C . GLU A 1 74 ? 17.359 12.328 11.586 1 55.28 74 GLU A C 1
ATOM 581 O O . GLU A 1 74 ? 16.219 12.266 11.133 1 55.28 74 GLU A O 1
ATOM 586 N N . GLY A 1 75 ? 18.344 13.344 11.25 1 57.41 75 GLY A N 1
ATOM 587 C CA . GLY A 1 75 ? 18.062 14.211 10.109 1 57.41 75 GLY A CA 1
ATOM 588 C C . GLY A 1 75 ? 17.125 15.344 10.438 1 57.41 75 GLY A C 1
ATOM 589 O O . GLY A 1 75 ? 16.641 16.047 9.539 1 57.41 75 GLY A O 1
ATOM 590 N N . LEU A 1 76 ? 16.828 15.586 11.742 1 65.94 76 LEU A N 1
ATOM 591 C CA . LEU A 1 76 ? 15.781 16.5 12.172 1 65.94 76 LEU A CA 1
ATOM 592 C C . LEU A 1 76 ? 16.234 17.953 12.047 1 65.94 76 LEU A C 1
ATOM 594 O O . LEU A 1 76 ? 15.422 18.875 11.977 1 65.94 76 LEU A O 1
ATOM 598 N N . PHE A 1 77 ? 17.562 18.172 11.992 1 68.5 77 PHE A N 1
ATOM 599 C CA . PHE A 1 77 ? 18.094 19.531 12 1 68.5 77 PHE A CA 1
ATOM 600 C C . PHE A 1 77 ? 19.047 19.75 10.836 1 68.5 77 PHE A C 1
ATOM 602 O O . PHE A 1 77 ? 19.984 20.547 10.93 1 68.5 77 PHE A O 1
ATOM 609 N N . THR A 1 78 ? 18.812 19.047 9.812 1 69.81 78 THR A N 1
ATOM 610 C CA . THR A 1 78 ? 19.719 19.047 8.664 1 69.81 78 THR A CA 1
ATOM 611 C C . THR A 1 78 ? 19.828 20.453 8.07 1 69.81 78 THR A C 1
ATOM 613 O O . THR A 1 78 ? 20.906 20.859 7.633 1 69.81 78 THR A O 1
ATOM 616 N N . GLN A 1 79 ? 18.688 21.25 8.078 1 73.88 79 GLN A N 1
ATOM 617 C CA . GLN A 1 79 ? 18.688 22.578 7.492 1 73.88 79 GLN A CA 1
ATOM 618 C C . GLN A 1 79 ? 18.812 23.656 8.57 1 73.88 79 GLN A C 1
ATOM 620 O O . GLN A 1 79 ? 18.797 24.844 8.266 1 73.88 79 GLN A O 1
ATOM 625 N N . GLY A 1 80 ? 18.938 23.266 9.797 1 79.5 80 GLY A N 1
ATOM 626 C CA . GLY A 1 80 ? 18.969 24.203 10.906 1 79.5 80 GLY A CA 1
ATOM 627 C C . GLY A 1 80 ? 17.766 24.078 11.828 1 79.5 80 GLY A C 1
ATOM 628 O O . GLY A 1 80 ? 17.172 23 11.914 1 79.5 80 GLY A O 1
ATOM 629 N N . ARG A 1 81 ? 17.594 25.062 12.641 1 86.44 81 ARG A N 1
ATOM 630 C CA . ARG A 1 81 ? 16.484 25.062 13.602 1 86.44 81 ARG A CA 1
ATOM 631 C C . ARG A 1 81 ? 15.867 26.453 13.703 1 86.44 81 ARG A C 1
ATOM 633 O O . ARG A 1 81 ? 16.578 27.453 13.789 1 86.44 81 ARG A O 1
ATOM 640 N N . ALA A 1 82 ? 14.539 26.516 13.586 1 88.31 82 ALA A N 1
ATOM 641 C CA . ALA A 1 82 ? 13.805 27.75 13.859 1 88.31 82 ALA A CA 1
ATOM 642 C C . ALA A 1 82 ? 13.383 27.828 15.32 1 88.31 82 ALA A C 1
ATOM 644 O O . ALA A 1 82 ? 12.617 26.984 15.797 1 88.31 82 ALA A O 1
ATOM 645 N N . LYS A 1 83 ? 13.828 28.812 16.016 1 86.56 83 LYS A N 1
ATOM 646 C CA . LYS A 1 83 ? 13.516 28.984 17.438 1 86.56 83 LYS A CA 1
ATOM 647 C C . LYS A 1 83 ? 12.398 30 17.625 1 86.56 83 LYS A C 1
ATOM 649 O O . LYS A 1 83 ? 11.586 29.875 18.547 1 86.56 83 LYS A O 1
ATOM 654 N N . TYR A 1 84 ? 12.453 31.016 16.734 1 89.44 84 TYR A N 1
ATOM 655 C CA . TYR A 1 84 ? 11.469 32.094 16.797 1 89.44 84 TYR A CA 1
ATOM 656 C C . TYR A 1 84 ? 10.836 32.344 15.438 1 89.44 84 TYR A C 1
ATOM 658 O O . TYR A 1 84 ? 11.273 31.766 14.438 1 89.44 84 TYR A O 1
ATOM 666 N N . ALA A 1 85 ? 9.805 33.156 15.453 1 95.12 85 ALA A N 1
ATOM 667 C CA . ALA A 1 85 ? 9.062 33.469 14.234 1 95.12 85 ALA A CA 1
ATOM 668 C C . ALA A 1 85 ? 9.984 34.031 13.172 1 95.12 85 ALA A C 1
ATOM 670 O O . ALA A 1 85 ? 9.812 33.781 11.977 1 95.12 85 ALA A O 1
ATOM 671 N N . GLU A 1 86 ? 10.961 34.812 13.602 1 94.5 86 GLU A N 1
ATOM 672 C CA . GLU A 1 86 ? 11.891 35.438 12.656 1 94.5 86 GLU A CA 1
ATOM 673 C C . GLU A 1 86 ? 12.688 34.375 11.898 1 94.5 86 GLU A C 1
ATOM 675 O O . GLU A 1 86 ? 12.992 34.562 10.719 1 94.5 86 GLU A O 1
ATOM 680 N N . ASP A 1 87 ? 13.078 33.375 12.602 1 94.19 87 ASP A N 1
ATOM 681 C CA . ASP A 1 87 ? 13.82 32.281 11.969 1 94.19 87 ASP A CA 1
ATOM 682 C C . ASP A 1 87 ? 12.977 31.594 10.898 1 94.19 87 ASP A C 1
ATOM 684 O O . ASP A 1 87 ? 13.5 31.172 9.859 1 94.19 87 ASP A O 1
ATOM 688 N N . VAL A 1 88 ? 11.688 31.438 11.172 1 95.88 88 VAL A N 1
ATOM 689 C CA . VAL A 1 88 ? 10.758 30.828 10.227 1 95.88 88 VAL A CA 1
ATOM 690 C C . VAL A 1 88 ? 10.695 31.672 8.945 1 95.88 88 VAL A C 1
ATOM 692 O O . VAL A 1 88 ? 10.797 31.125 7.844 1 95.88 88 VAL A O 1
ATOM 695 N N . HIS A 1 89 ? 10.578 32.938 9.086 1 95.5 89 HIS A N 1
ATOM 696 C CA . HIS A 1 89 ? 10.508 33.844 7.938 1 95.5 89 HIS A CA 1
ATOM 697 C C . HIS A 1 89 ? 11.789 33.781 7.109 1 95.5 89 HIS A C 1
ATOM 699 O O . HIS A 1 89 ? 11.734 33.781 5.879 1 95.5 89 HIS A O 1
ATOM 705 N N . GLU A 1 90 ? 12.867 33.75 7.824 1 94.5 90 GLU A N 1
ATOM 706 C CA . GLU A 1 90 ? 14.148 33.688 7.129 1 94.5 90 GLU A CA 1
ATOM 707 C C . GLU A 1 90 ? 14.266 32.375 6.316 1 94.5 90 GLU A C 1
ATOM 709 O O . GLU A 1 90 ? 14.727 32.406 5.176 1 94.5 90 GLU A O 1
ATOM 714 N N . ALA A 1 91 ? 13.875 31.297 6.914 1 93.81 91 ALA A N 1
ATOM 715 C CA . ALA A 1 91 ? 13.906 30.016 6.223 1 93.81 91 ALA A CA 1
ATOM 716 C C . ALA A 1 91 ? 13.008 30.031 4.992 1 93.81 91 ALA A C 1
ATOM 718 O O . ALA A 1 91 ? 13.344 29.453 3.959 1 93.81 91 ALA A O 1
ATOM 719 N N . CYS A 1 92 ? 11.875 30.672 5.055 1 95.94 92 CYS A N 1
ATOM 720 C CA . CYS A 1 92 ? 10.891 30.703 3.979 1 95.94 92 CYS A CA 1
ATOM 721 C C . CYS A 1 92 ? 11.398 31.516 2.797 1 95.94 92 CYS A C 1
ATOM 723 O O . CYS A 1 92 ? 11.078 31.219 1.646 1 95.94 92 CYS A O 1
ATOM 725 N N . GLU A 1 93 ? 12.211 32.531 3.072 1 93.5 93 GLU A N 1
ATOM 726 C CA . GLU A 1 93 ? 12.734 33.406 2.02 1 93.5 93 GLU A CA 1
ATOM 727 C C . GLU A 1 93 ? 13.539 32.594 0.996 1 93.5 93 GLU A C 1
ATOM 729 O O . GLU A 1 93 ? 13.398 32.812 -0.21 1 93.5 93 GLU A O 1
ATOM 734 N N . SER A 1 94 ? 14.312 31.703 1.48 1 89.75 94 SER A N 1
ATOM 735 C CA . SER A 1 94 ? 15.18 30.953 0.587 1 89.75 94 SER A CA 1
ATOM 736 C C . SER A 1 94 ? 14.398 29.891 -0.175 1 89.75 94 SER A C 1
ATOM 738 O O . SER A 1 94 ? 14.859 29.375 -1.201 1 89.75 94 SER A O 1
ATOM 740 N N . LEU A 1 95 ? 13.188 29.562 0.278 1 93.44 95 LEU A N 1
ATOM 741 C CA . LEU A 1 95 ? 12.398 28.5 -0.32 1 93.44 95 LEU A CA 1
ATOM 742 C C . LEU A 1 95 ? 11.25 29.062 -1.152 1 93.44 95 LEU A C 1
ATOM 744 O O . LEU A 1 95 ? 10.461 28.312 -1.725 1 93.44 95 LEU A O 1
ATOM 748 N N . ALA A 1 96 ? 11.141 30.406 -1.206 1 96.62 96 ALA A N 1
ATOM 749 C CA . ALA A 1 96 ? 10.062 31.094 -1.919 1 96.62 96 ALA A CA 1
ATOM 750 C C . ALA A 1 96 ? 8.703 30.766 -1.3 1 96.62 96 ALA A C 1
ATOM 752 O O . ALA A 1 96 ? 7.695 30.703 -2.004 1 96.62 96 ALA A O 1
ATOM 753 N N . VAL A 1 97 ? 8.695 30.438 -0.022 1 97.81 97 VAL A N 1
ATOM 754 C CA . VAL A 1 97 ? 7.445 30.141 0.673 1 97.81 97 VAL A CA 1
ATOM 755 C C . VAL A 1 97 ? 6.836 31.422 1.234 1 97.81 97 VAL A C 1
ATOM 757 O O . VAL A 1 97 ? 7.508 32.188 1.94 1 97.81 97 VAL A O 1
ATOM 760 N N . ASP A 1 98 ? 5.621 31.719 0.899 1 97.88 98 ASP A N 1
ATOM 761 C CA . ASP A 1 98 ? 4.941 32.906 1.389 1 97.88 98 ASP A CA 1
ATOM 762 C C . ASP A 1 98 ? 4.301 32.656 2.752 1 97.88 98 ASP A C 1
ATOM 764 O O . ASP A 1 98 ? 4.383 33.5 3.648 1 97.88 98 ASP A O 1
ATOM 768 N N . GLU A 1 99 ? 3.625 31.547 2.9 1 97.44 99 GLU A N 1
ATOM 769 C CA . GLU A 1 99 ? 2.926 31.219 4.137 1 97.44 99 GLU A CA 1
ATOM 770 C C . GLU A 1 99 ? 3.244 29.781 4.586 1 97.44 99 GLU A C 1
ATOM 772 O O . GLU A 1 99 ? 2.697 28.828 4.043 1 97.44 99 GLU A O 1
ATOM 777 N N . PRO A 1 100 ? 4.094 29.641 5.594 1 97.94 100 PRO A N 1
ATOM 778 C CA . PRO A 1 100 ? 4.289 28.312 6.195 1 97.94 100 PRO A CA 1
ATOM 779 C C . PRO A 1 100 ? 3.256 28 7.273 1 97.94 100 PRO A C 1
ATOM 781 O O . PRO A 1 100 ? 2.92 28.875 8.086 1 97.94 100 PRO A O 1
ATOM 784 N N . ILE A 1 101 ? 2.648 26.859 7.219 1 98.5 101 ILE A N 1
ATOM 785 C CA . ILE A 1 101 ? 1.928 26.359 8.375 1 98.5 101 ILE A CA 1
ATOM 786 C C . ILE A 1 101 ? 2.889 25.594 9.289 1 98.5 101 ILE A C 1
ATOM 788 O O . ILE A 1 101 ? 3.314 24.484 8.961 1 98.5 101 ILE A O 1
ATOM 792 N N . VAL A 1 102 ? 3.225 26.219 10.406 1 97.81 102 VAL A N 1
ATOM 793 C CA . VAL A 1 102 ? 4.27 25.703 11.281 1 97.81 102 VAL A CA 1
ATOM 794 C C . VAL A 1 102 ? 3.68 24.656 12.227 1 97.81 102 VAL A C 1
ATOM 796 O O . VAL A 1 102 ? 2.742 24.953 12.977 1 97.81 102 VAL A O 1
ATOM 799 N N . ASN A 1 103 ? 4.188 23.453 12.164 1 96.75 103 ASN A N 1
ATOM 800 C CA . ASN A 1 103 ? 3.746 22.328 12.992 1 96.75 103 ASN A CA 1
ATOM 801 C C . ASN A 1 103 ? 4.684 22.109 14.18 1 96.75 103 ASN A C 1
ATOM 803 O O . ASN A 1 103 ? 5.898 22.281 14.055 1 96.75 103 ASN A O 1
ATOM 807 N N . PRO A 1 104 ? 4.066 21.75 15.336 1 91.5 104 PRO A N 1
ATOM 808 C CA . PRO A 1 104 ? 4.934 21.359 16.453 1 91.5 104 PRO A CA 1
ATOM 809 C C . PRO A 1 104 ? 5.648 20.031 16.188 1 91.5 104 PRO A C 1
ATOM 811 O O . PRO A 1 104 ? 5.027 18.969 16.25 1 91.5 104 PRO A O 1
ATOM 814 N N . GLY A 1 105 ? 6.836 19.969 15.812 1 84.62 105 GLY A N 1
ATOM 815 C CA . GLY A 1 105 ? 7.629 18.828 15.367 1 84.62 105 GLY A CA 1
ATOM 816 C C . GLY A 1 105 ? 7.922 17.828 16.469 1 84.62 105 GLY A C 1
ATOM 817 O O . GLY A 1 105 ? 9.016 17.281 16.531 1 84.62 105 GLY A O 1
ATOM 818 N N . ILE A 1 106 ? 7.016 17.672 17.391 1 83.69 106 ILE A N 1
ATOM 819 C CA . ILE A 1 106 ? 7.199 16.672 18.453 1 83.69 106 ILE A CA 1
ATOM 820 C C . ILE A 1 106 ? 6.562 15.352 18.016 1 83.69 106 ILE A C 1
ATOM 822 O O . ILE A 1 106 ? 5.691 14.82 18.719 1 83.69 106 ILE A O 1
ATOM 826 N N . ASN A 1 107 ? 7.035 14.805 17.031 1 85.06 107 ASN A N 1
ATOM 827 C CA . ASN A 1 107 ? 6.391 13.695 16.328 1 85.06 107 ASN A CA 1
ATOM 828 C C . ASN A 1 107 ? 6.543 12.391 17.109 1 85.06 107 ASN A C 1
ATOM 830 O O . ASN A 1 107 ? 5.785 11.445 16.891 1 85.06 107 ASN A O 1
ATOM 834 N N . ASN A 1 108 ? 7.484 12.32 18.047 1 78.56 108 ASN A N 1
ATOM 835 C CA . ASN A 1 108 ? 7.723 11.078 18.781 1 78.56 108 ASN A CA 1
ATOM 836 C C . ASN A 1 108 ? 7.02 11.078 20.141 1 78.56 108 ASN A C 1
ATOM 838 O O . ASN A 1 108 ? 7.277 10.211 20.969 1 78.56 108 ASN A O 1
ATOM 842 N N . LEU A 1 109 ? 6.172 12.023 20.359 1 80.25 109 LEU A N 1
ATOM 843 C CA . LEU A 1 109 ? 5.484 12.133 21.641 1 80.25 109 LEU A CA 1
ATOM 844 C C . LEU A 1 109 ? 4.711 10.852 21.953 1 80.25 109 LEU A C 1
ATOM 846 O O . LEU A 1 109 ? 4.559 10.477 23.109 1 80.25 109 LEU A O 1
ATOM 850 N N . ASN A 1 110 ? 4.309 10.133 20.969 1 80.81 110 ASN A N 1
ATOM 851 C CA . ASN A 1 110 ? 3.545 8.906 21.156 1 80.81 110 ASN A CA 1
ATOM 852 C C . ASN A 1 110 ? 4.379 7.828 21.844 1 80.81 110 ASN A C 1
ATOM 854 O O . ASN A 1 110 ? 3.836 6.844 22.344 1 80.81 110 ASN A O 1
ATOM 858 N N . LEU A 1 111 ? 5.602 7.98 21.875 1 71.31 111 LEU A N 1
ATOM 859 C CA . LEU A 1 111 ? 6.48 7.039 22.562 1 71.31 111 LEU A CA 1
ATOM 860 C C . LEU A 1 111 ? 6.328 7.152 24.062 1 71.31 111 LEU A C 1
ATOM 862 O O . LEU A 1 111 ? 6.68 6.227 24.797 1 71.31 111 LEU A O 1
ATOM 866 N N . GLN A 1 112 ? 5.887 8.352 24.547 1 67.69 112 GLN A N 1
ATOM 867 C CA . GLN A 1 112 ? 5.68 8.531 25.984 1 67.69 112 GLN A CA 1
ATOM 868 C C . GLN A 1 112 ? 4.57 7.617 26.5 1 67.69 112 GLN A C 1
ATOM 870 O O . GLN A 1 112 ? 3.488 7.555 25.906 1 67.69 112 GLN A O 1
ATOM 875 N N . HIS A 1 113 ? 4.781 6.961 27.562 1 65.69 113 HIS A N 1
ATOM 876 C CA . HIS A 1 113 ? 3.924 5.859 27.984 1 65.69 113 HIS A CA 1
ATOM 877 C C . HIS A 1 113 ? 2.781 6.355 28.859 1 65.69 113 HIS A C 1
ATOM 879 O O . HIS A 1 113 ? 1.653 5.871 28.75 1 65.69 113 HIS A O 1
ATOM 885 N N . HIS A 1 114 ? 3.107 7.309 29.656 1 66.81 114 HIS A N 1
ATOM 886 C CA . HIS A 1 114 ? 2.117 7.699 30.656 1 66.81 114 HIS A CA 1
ATOM 887 C C . HIS A 1 114 ? 1.199 8.797 30.125 1 66.81 114 HIS A C 1
ATOM 889 O O . HIS A 1 114 ? 1.66 9.883 29.781 1 66.81 114 HIS A O 1
ATOM 895 N N . PRO A 1 115 ? -0.089 8.562 30.016 1 75.12 115 PRO A N 1
ATOM 896 C CA . PRO A 1 115 ? -1.014 9.508 29.391 1 75.12 115 PRO A CA 1
ATOM 897 C C . PRO A 1 115 ? -1.002 10.875 30.078 1 75.12 115 PRO A C 1
ATOM 899 O O . PRO A 1 115 ? -1.164 11.898 29.406 1 75.12 115 PRO A O 1
ATOM 902 N N . VAL A 1 116 ? -0.83 10.914 31.375 1 73.06 116 VAL A N 1
ATOM 903 C CA . VAL A 1 116 ? -0.798 12.18 32.094 1 73.06 116 VAL A CA 1
ATOM 904 C C . VAL A 1 116 ? 0.407 13 31.641 1 73.06 116 VAL A C 1
ATOM 906 O O . VAL A 1 116 ? 0.294 14.211 31.406 1 73.06 116 VAL A O 1
ATOM 909 N N . LEU A 1 117 ? 1.502 12.344 31.531 1 73.25 117 LEU A N 1
ATOM 910 C CA . LEU A 1 117 ? 2.723 13.023 31.109 1 73.25 117 LEU A CA 1
ATOM 911 C C . LEU A 1 117 ? 2.627 13.453 29.641 1 73.25 117 LEU A C 1
ATOM 913 O O . LEU A 1 117 ? 3.043 14.555 29.297 1 73.25 117 LEU A O 1
ATOM 917 N N . LYS A 1 118 ? 2.098 12.617 28.844 1 82.81 118 LYS A N 1
ATOM 918 C CA . LYS A 1 118 ? 1.918 12.93 27.422 1 82.81 118 LYS A CA 1
ATOM 919 C C . LYS A 1 118 ? 1.006 14.133 27.234 1 82.81 118 LYS A C 1
ATOM 921 O O . LYS A 1 118 ? 1.282 15.008 26.406 1 82.81 118 LYS A O 1
ATOM 926 N N . ASN A 1 119 ? -0.04 14.102 27.984 1 85.94 119 ASN A N 1
ATOM 927 C CA . ASN A 1 119 ? -0.967 15.227 27.906 1 85.94 119 ASN A CA 1
ATOM 928 C C . ASN A 1 119 ? -0.307 16.531 28.359 1 85.94 119 ASN A C 1
ATOM 930 O O . ASN A 1 119 ? -0.544 17.578 27.766 1 85.94 119 ASN A O 1
ATOM 934 N N . ALA A 1 120 ? 0.495 16.406 29.375 1 81.44 120 ALA A N 1
ATOM 935 C CA . ALA A 1 120 ? 1.208 17.594 29.859 1 81.44 120 ALA A CA 1
ATOM 936 C C . ALA A 1 120 ? 2.15 18.141 28.781 1 81.44 120 ALA A C 1
ATOM 938 O O . ALA A 1 120 ? 2.248 19.359 28.609 1 81.44 120 ALA A O 1
ATOM 939 N N . VAL A 1 121 ? 2.797 17.281 28.125 1 85.06 121 VAL A N 1
ATOM 940 C CA . VAL A 1 121 ? 3.711 17.688 27.062 1 85.06 121 VAL A CA 1
ATOM 941 C C . VAL A 1 121 ? 2.922 18.297 25.906 1 85.06 121 VAL A C 1
ATOM 943 O O . VAL A 1 121 ? 3.348 19.281 25.312 1 85.06 121 VAL A O 1
ATOM 946 N N . CYS A 1 122 ? 1.849 17.703 25.594 1 89.94 122 CYS A N 1
ATOM 947 C CA . CYS A 1 122 ? 0.99 18.234 24.531 1 89.94 122 CYS A CA 1
ATOM 948 C C . CYS A 1 122 ? 0.532 19.656 24.844 1 89.94 122 CYS A C 1
ATOM 950 O O . CYS A 1 122 ? 0.604 20.531 24 1 89.94 122 CYS A O 1
ATOM 952 N N . GLN A 1 123 ? 0.068 19.812 26.062 1 90.56 123 GLN A N 1
ATOM 953 C CA . GLN A 1 123 ? -0.365 21.141 26.484 1 90.56 123 GLN A CA 1
ATOM 954 C C . GLN A 1 123 ? 0.785 22.141 26.406 1 90.56 123 GLN A C 1
ATOM 956 O O . GLN A 1 123 ? 0.614 23.25 25.922 1 90.56 123 GLN A O 1
ATOM 961 N N . ALA A 1 124 ? 1.895 21.719 26.891 1 88.44 124 ALA A N 1
ATOM 962 C CA . ALA A 1 124 ? 3.082 22.562 26.875 1 88.44 124 ALA A CA 1
ATOM 963 C C . ALA A 1 124 ? 3.463 22.938 25.438 1 88.44 124 ALA A C 1
ATOM 965 O O . ALA A 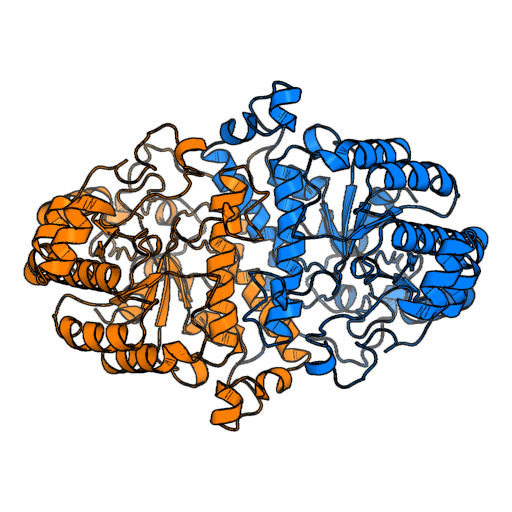1 124 ? 3.863 24.078 25.172 1 88.44 124 ALA A O 1
ATOM 966 N N . ALA A 1 125 ? 3.363 22 24.594 1 91.69 125 ALA A N 1
ATOM 967 C CA . ALA A 1 125 ? 3.689 22.234 23.188 1 91.69 125 ALA A CA 1
ATOM 968 C C . ALA A 1 125 ? 2.775 23.297 22.578 1 91.69 125 ALA A C 1
ATOM 970 O O . ALA A 1 125 ? 3.24 24.203 21.891 1 91.69 125 ALA A O 1
ATOM 971 N N . ASN A 1 126 ? 1.502 23.156 22.812 1 95.44 126 ASN A N 1
ATOM 972 C CA . ASN A 1 126 ? 0.556 24.125 22.281 1 95.44 126 ASN A CA 1
ATOM 973 C C . ASN A 1 126 ? 0.795 25.516 22.859 1 95.44 126 ASN A C 1
ATOM 975 O O . ASN A 1 126 ? 0.741 26.516 22.141 1 95.44 126 ASN A O 1
ATOM 979 N N . ASP A 1 127 ? 1.089 25.578 24.188 1 94.12 127 ASP A N 1
ATOM 980 C CA . ASP A 1 127 ? 1.374 26.859 24.812 1 94.12 127 ASP A CA 1
ATOM 981 C C . ASP A 1 127 ? 2.65 27.469 24.234 1 94.12 127 ASP A C 1
ATOM 983 O O . ASP A 1 127 ? 2.705 28.688 24 1 94.12 127 ASP A O 1
ATOM 987 N N . TYR A 1 128 ? 3.621 26.594 24.078 1 92.75 128 TYR A N 1
ATOM 988 C CA . TYR A 1 128 ? 4.871 27.031 23.453 1 92.75 128 TYR A CA 1
ATOM 989 C C . TYR A 1 128 ? 4.625 27.625 22.078 1 92.75 128 TYR A C 1
ATOM 991 O O . TYR A 1 128 ? 5.137 28.703 21.75 1 92.75 128 TYR A O 1
ATOM 999 N N . MET A 1 129 ? 3.85 26.984 21.266 1 95.75 129 MET A N 1
ATOM 1000 C CA . MET A 1 129 ? 3.562 27.422 19.906 1 95.75 129 MET A CA 1
ATOM 1001 C C . MET A 1 129 ? 2.787 28.734 19.906 1 95.75 129 MET A C 1
ATOM 1003 O O . MET A 1 129 ? 3.027 29.609 19.062 1 95.75 129 MET A O 1
ATOM 1007 N N . VAL A 1 130 ? 1.839 28.828 20.812 1 95.94 130 VAL A N 1
ATOM 1008 C CA . VAL A 1 130 ? 1.058 30.062 20.906 1 95.94 130 VAL A CA 1
ATOM 1009 C C . VAL A 1 130 ? 1.977 31.234 21.234 1 95.94 130 VAL A C 1
ATOM 1011 O O . VAL A 1 130 ? 1.987 32.25 20.531 1 95.94 130 VAL A O 1
ATOM 1014 N N . ASP A 1 131 ? 2.83 31.078 22.203 1 95.31 131 ASP A N 1
ATOM 1015 C CA . ASP A 1 131 ? 3.668 32.156 22.719 1 95.31 131 ASP A CA 1
ATOM 1016 C C . ASP A 1 131 ? 4.711 32.562 21.672 1 95.31 131 ASP A C 1
ATOM 1018 O O . ASP A 1 131 ? 5.008 33.75 21.531 1 95.31 131 ASP A O 1
ATOM 1022 N N . ASN A 1 132 ? 5.262 31.656 21 1 94.69 132 ASN A N 1
ATOM 1023 C CA . ASN A 1 132 ? 6.465 31.953 20.219 1 94.69 132 ASN A CA 1
ATOM 1024 C C . ASN A 1 132 ? 6.152 32.125 18.734 1 94.69 132 ASN A C 1
ATOM 1026 O O . ASN A 1 132 ? 6.941 32.719 18 1 94.69 132 ASN A O 1
ATOM 1030 N N . PHE A 1 133 ? 4.949 31.672 18.281 1 96.75 133 PHE A N 1
ATOM 1031 C CA . PHE A 1 133 ? 4.68 31.703 16.844 1 96.75 133 PHE A CA 1
ATOM 1032 C C . PHE A 1 133 ? 3.299 32.281 16.562 1 96.75 133 PHE A C 1
ATOM 1034 O O . PHE A 1 133 ? 3.166 33.25 15.789 1 96.75 133 PHE A O 1
ATOM 1041 N N . VAL A 1 134 ? 2.264 31.781 17.234 1 97.44 134 VAL A N 1
ATOM 1042 C CA . VAL A 1 134 ? 0.897 32.25 17.016 1 97.44 134 VAL A CA 1
ATOM 1043 C C . VAL A 1 134 ? 0.797 33.75 17.328 1 97.44 134 VAL A C 1
ATOM 1045 O O . VAL A 1 134 ? 0.347 34.531 16.484 1 97.44 134 VAL A O 1
ATOM 1048 N N . ASP A 1 135 ? 1.232 34.156 18.469 1 96.94 135 ASP A N 1
ATOM 1049 C CA . ASP A 1 135 ? 1.163 35.531 18.922 1 96.94 135 ASP A CA 1
ATOM 1050 C C . ASP A 1 135 ? 2.041 36.438 18.062 1 96.94 135 ASP A C 1
ATOM 1052 O O . ASP A 1 135 ? 1.885 37.656 18.094 1 96.94 135 ASP A O 1
ATOM 1056 N N . GLU A 1 136 ? 2.982 35.844 17.359 1 96.94 136 GLU A N 1
ATOM 1057 C CA . GLU A 1 136 ? 3.896 36.594 16.5 1 96.94 136 GLU A CA 1
ATOM 1058 C C . GLU A 1 136 ? 3.402 36.625 15.062 1 96.94 136 GLU A C 1
ATOM 1060 O O . GLU A 1 136 ? 4.129 37.062 14.164 1 96.94 136 GLU A O 1
ATOM 1065 N N . GLY A 1 137 ? 2.211 36.094 14.805 1 96.69 137 GLY A N 1
ATOM 1066 C CA . GLY A 1 137 ? 1.549 36.25 13.516 1 96.69 137 GLY A CA 1
ATOM 1067 C C . GLY A 1 137 ? 1.823 35.125 12.555 1 96.69 137 GLY A C 1
ATOM 1068 O O . GLY A 1 137 ? 1.535 35.219 11.359 1 96.69 137 GLY A O 1
ATOM 1069 N N . VAL A 1 138 ? 2.4 34 13 1 97.38 138 VAL A N 1
ATOM 1070 C CA . VAL A 1 138 ? 2.707 32.844 12.164 1 97.38 138 VAL A CA 1
ATOM 1071 C C . VAL A 1 138 ? 1.553 31.844 12.219 1 97.38 138 VAL A C 1
ATOM 1073 O O . VAL A 1 138 ? 1.048 31.531 13.297 1 97.38 138 VAL A O 1
ATOM 1076 N N . TYR A 1 139 ? 1.04 31.406 11.055 1 98.31 139 TYR A N 1
ATOM 1077 C CA . TYR A 1 139 ? 0.041 30.344 11.031 1 98.31 139 TYR A CA 1
ATOM 1078 C C . TYR A 1 139 ? 0.613 29.047 11.586 1 98.31 139 TYR A C 1
ATOM 1080 O O . TYR A 1 139 ? 1.719 28.641 11.219 1 98.31 139 TYR A O 1
ATOM 1088 N N . THR A 1 140 ? -0.144 28.453 12.516 1 98.25 140 THR A N 1
ATOM 1089 C CA . THR A 1 140 ? 0.334 27.25 13.172 1 98.25 140 THR A CA 1
ATOM 1090 C C . THR A 1 140 ? -0.76 26.188 13.211 1 98.25 140 THR A C 1
ATOM 1092 O O . THR A 1 140 ? -1.932 26.484 12.969 1 98.25 140 THR A O 1
ATOM 1095 N N . SER A 1 141 ? -0.334 24.922 13.359 1 98.5 141 SER A N 1
ATOM 1096 C CA . SER A 1 141 ? -1.245 23.844 13.742 1 98.5 141 SER A CA 1
ATOM 1097 C C . SER A 1 141 ? -1.098 23.484 15.219 1 98.5 141 SER A C 1
ATOM 1099 O O . SER A 1 141 ? 0.007 23.516 15.758 1 98.5 141 SER A O 1
ATOM 1101 N N . MET A 1 142 ? -2.193 23.234 15.852 1 98.25 142 MET A N 1
ATOM 1102 C CA . MET A 1 142 ? -2.146 22.828 17.25 1 98.25 142 MET A CA 1
ATOM 1103 C C . MET A 1 142 ? -2.039 21.312 17.391 1 98.25 142 MET A C 1
ATOM 1105 O O . MET A 1 142 ? -2.627 20.578 16.594 1 98.25 142 MET A O 1
ATOM 1109 N N . MET A 1 143 ? -1.343 20.844 18.359 1 96.75 143 MET A N 1
ATOM 1110 C CA . MET A 1 143 ? -1.207 19.406 18.609 1 96.75 143 MET A CA 1
ATOM 1111 C C . MET A 1 143 ? -2.473 18.844 19.25 1 96.75 143 MET A C 1
ATOM 1113 O O . MET A 1 143 ? -3.004 19.422 20.203 1 96.75 143 MET A O 1
ATOM 1117 N N . VAL A 1 144 ? -2.963 17.766 18.766 1 97.38 144 VAL A N 1
ATOM 1118 C CA . VAL A 1 144 ? -4.148 17.062 19.266 1 97.38 144 VAL A CA 1
ATOM 1119 C C . VAL A 1 144 ? -3.781 15.648 19.672 1 97.38 144 VAL A C 1
ATOM 1121 O O . VAL A 1 144 ? -3.328 14.852 18.859 1 97.38 144 VAL A O 1
ATOM 1124 N N . PRO A 1 145 ? -3.951 15.312 21 1 92.81 145 PRO A N 1
ATOM 1125 C CA . PRO A 1 145 ? -3.543 13.992 21.484 1 92.81 145 PRO A CA 1
ATOM 1126 C C . PRO A 1 145 ? -4.504 12.883 21.078 1 92.81 145 PRO A C 1
ATOM 1128 O O . PRO A 1 145 ? -5.625 12.805 21.594 1 92.81 145 PRO A O 1
ATOM 1131 N N . LYS A 1 146 ? -4.086 12.055 20.25 1 91.31 146 LYS A N 1
ATOM 1132 C CA . LYS A 1 146 ? -4.902 10.953 19.734 1 91.31 146 LYS A CA 1
ATOM 1133 C C . LYS A 1 146 ? -5.168 9.914 20.812 1 91.31 146 LYS A C 1
ATOM 1135 O O . LYS A 1 146 ? -6.219 9.273 20.812 1 91.31 146 LYS A O 1
ATOM 1140 N N . TRP A 1 147 ? -4.289 9.703 21.766 1 86.69 147 TRP A N 1
ATOM 1141 C CA . TRP A 1 147 ? -4.352 8.641 22.766 1 86.69 147 TRP A CA 1
ATOM 1142 C C . TRP A 1 147 ? -5.441 8.922 23.797 1 86.69 147 TRP A C 1
ATOM 1144 O O . TRP A 1 147 ? -5.816 8.039 24.578 1 86.69 147 TRP A O 1
ATOM 1154 N N . ASP A 1 148 ? -5.93 10.117 23.844 1 91.25 148 ASP A N 1
ATOM 1155 C CA . ASP A 1 148 ? -6.914 10.562 24.828 1 91.25 148 ASP A CA 1
ATOM 1156 C C . ASP A 1 148 ? -7.965 11.461 24.172 1 91.25 148 ASP A C 1
ATOM 1158 O O . ASP A 1 148 ? -7.914 12.68 24.297 1 91.25 148 ASP A O 1
ATOM 1162 N N . PRO A 1 149 ? -9.016 10.844 23.531 1 95.38 149 PRO A N 1
ATOM 1163 C CA . PRO A 1 149 ? -10 11.617 22.781 1 95.38 149 PRO A CA 1
ATOM 1164 C C . PRO A 1 149 ? -10.734 12.641 23.641 1 95.38 149 PRO A C 1
ATOM 1166 O O . PRO A 1 149 ? -11.055 13.734 23.156 1 95.38 149 PRO A O 1
ATOM 1169 N N . GLU A 1 150 ? -10.969 12.289 24.875 1 93 150 GLU A N 1
ATOM 1170 C CA . GLU A 1 150 ? -11.633 13.242 25.766 1 93 150 GLU A CA 1
ATOM 1171 C C . GLU A 1 150 ? -10.773 14.484 25.984 1 93 150 GLU A C 1
ATOM 1173 O O . GLU A 1 150 ? -11.25 15.609 25.844 1 93 150 GLU A O 1
ATOM 1178 N N . TYR A 1 151 ? -9.523 14.289 26.328 1 94.5 151 TYR A N 1
ATOM 1179 C CA . TYR A 1 151 ? -8.617 15.414 26.516 1 94.5 151 TYR A CA 1
ATOM 1180 C C . TYR A 1 151 ? -8.383 16.156 25.203 1 94.5 151 TYR A C 1
ATOM 1182 O O . TYR A 1 151 ? -8.227 17.375 25.188 1 94.5 151 TYR A O 1
ATOM 1190 N N . ALA A 1 152 ? -8.359 15.43 24.125 1 97.81 152 ALA A N 1
ATOM 1191 C CA . ALA A 1 152 ? -8.211 16.062 22.812 1 97.81 152 ALA A CA 1
ATOM 1192 C C . ALA A 1 152 ? -9.281 17.125 22.578 1 97.81 152 ALA A C 1
ATOM 1194 O O . ALA A 1 152 ? -8.984 18.219 22.125 1 97.81 152 ALA A O 1
ATOM 1195 N N . VAL A 1 153 ? -10.539 16.734 22.891 1 98.19 153 VAL A N 1
ATOM 1196 C CA . VAL A 1 153 ? -11.641 17.672 22.719 1 98.19 153 VAL A CA 1
ATOM 1197 C C . VAL A 1 153 ? -11.422 18.891 23.594 1 98.19 153 VAL A C 1
ATOM 1199 O O . VAL A 1 153 ? -11.578 20.031 23.141 1 98.19 153 VAL A O 1
ATOM 1202 N N . GLU A 1 154 ? -11.016 18.703 24.859 1 97.06 154 GLU A N 1
ATOM 1203 C CA . GLU A 1 154 ? -10.75 19.797 25.797 1 97.06 154 GLU A CA 1
ATOM 1204 C C . GLU A 1 154 ? -9.664 20.719 25.266 1 97.06 154 GLU A C 1
ATOM 1206 O O . GLU A 1 154 ? -9.789 21.953 25.328 1 97.06 154 GLU A O 1
ATOM 1211 N N . GLU A 1 155 ? -8.602 20.141 24.781 1 97.25 155 GLU A N 1
ATOM 1212 C CA . GLU A 1 155 ? -7.469 20.906 24.297 1 97.25 155 GLU A CA 1
ATOM 1213 C C . GLU A 1 155 ? -7.84 21.688 23.031 1 97.25 155 GLU A C 1
ATOM 1215 O O . GLU A 1 155 ? -7.406 22.828 22.859 1 97.25 155 GLU A O 1
ATOM 1220 N N . ILE A 1 156 ? -8.633 21.078 22.109 1 98.56 156 ILE A N 1
ATOM 1221 C CA . ILE A 1 156 ? -9.117 21.781 20.922 1 98.56 156 ILE A CA 1
ATOM 1222 C C . ILE A 1 156 ? -9.93 23 21.344 1 98.56 156 ILE A C 1
ATOM 1224 O O . ILE A 1 156 ? -9.695 24.109 20.859 1 98.56 156 ILE A O 1
ATOM 1228 N N . GLU A 1 157 ? -10.781 22.797 22.297 1 97.81 157 GLU A N 1
ATOM 1229 C CA . GLU A 1 157 ? -11.625 23.891 22.766 1 97.81 157 GLU A CA 1
ATOM 1230 C C . GLU A 1 157 ? -10.789 25 23.406 1 97.81 157 GLU A C 1
ATOM 1232 O O . GLU A 1 157 ? -11.133 26.188 23.297 1 97.81 157 GLU A O 1
ATOM 1237 N N . ARG A 1 158 ? -9.719 24.656 23.969 1 97.62 158 ARG A N 1
ATOM 1238 C CA . ARG A 1 158 ? -8.867 25.609 24.672 1 97.62 158 ARG A CA 1
ATOM 1239 C C . ARG A 1 158 ? -8.062 26.453 23.672 1 97.62 158 ARG A C 1
ATOM 1241 O O . ARG A 1 158 ? -7.855 27.641 23.891 1 97.62 158 ARG A O 1
ATOM 1248 N N . VAL A 1 159 ? -7.621 25.844 22.594 1 98.12 159 VAL A N 1
ATOM 1249 C CA . VAL A 1 159 ? -6.57 26.453 21.781 1 98.12 159 VAL A CA 1
ATOM 1250 C C . VAL A 1 159 ? -7.145 26.906 20.438 1 98.12 159 VAL A C 1
ATOM 1252 O O . VAL A 1 159 ? -6.602 27.797 19.797 1 98.12 159 VAL A O 1
ATOM 1255 N N . ALA A 1 160 ? -8.281 26.375 19.984 1 97.44 160 ALA A N 1
ATOM 1256 C CA . ALA A 1 160 ? -8.789 26.531 18.625 1 97.44 160 ALA A CA 1
ATOM 1257 C C . ALA A 1 160 ? -9.172 27.984 18.344 1 97.44 160 ALA A C 1
ATOM 1259 O O . ALA A 1 160 ? -9.18 28.406 17.188 1 97.44 160 ALA A O 1
ATOM 1260 N N . SER A 1 161 ? -9.445 28.75 19.375 1 96.31 161 SER A N 1
ATOM 1261 C CA . SER A 1 161 ? -9.914 30.125 19.172 1 96.31 161 SER A CA 1
ATOM 1262 C C . SER A 1 161 ? -8.758 31.078 18.922 1 96.31 161 SER A C 1
ATOM 1264 O O . SER A 1 161 ? -8.969 32.219 18.516 1 96.31 161 SER A O 1
ATOM 1266 N N . GLU A 1 162 ? -7.547 30.609 19.094 1 96.38 162 GLU A N 1
ATOM 1267 C CA . GLU A 1 162 ? -6.391 31.453 18.781 1 96.38 162 GLU A CA 1
ATOM 1268 C C . GLU A 1 162 ? -6.324 31.766 17.297 1 96.38 162 GLU A C 1
ATOM 1270 O O . GLU A 1 162 ? -6.445 30.859 16.469 1 96.38 162 GLU A O 1
ATOM 1275 N N . GLU A 1 163 ? -6.215 33 16.906 1 91.94 163 GLU A N 1
ATOM 1276 C CA . GLU A 1 163 ? -6.383 33.469 15.547 1 91.94 163 GLU A CA 1
ATOM 1277 C C . GLU A 1 163 ? -5.418 32.781 14.586 1 91.94 163 GLU A C 1
ATOM 1279 O O . GLU A 1 163 ? -5.77 32.5 13.438 1 91.94 163 GLU A O 1
ATOM 1284 N N . ASN A 1 164 ? -4.184 32.469 14.875 1 97.19 164 ASN A N 1
ATOM 1285 C CA . ASN A 1 164 ? -3.184 31.922 13.961 1 97.19 164 ASN A CA 1
ATOM 1286 C C . ASN A 1 164 ? -3.014 30.422 14.148 1 97.19 164 ASN A C 1
ATOM 1288 O O . ASN A 1 164 ? -2.082 29.828 13.609 1 97.19 164 ASN A O 1
ATOM 1292 N N . VAL A 1 165 ? -4.02 29.828 14.852 1 98.44 165 VAL A N 1
ATOM 1293 C CA . VAL A 1 165 ? -4.164 28.375 14.836 1 98.44 165 VAL A CA 1
ATOM 1294 C C . VAL A 1 165 ? -5.145 27.969 13.742 1 98.44 165 VAL A C 1
ATOM 1296 O O . VAL A 1 165 ? -6.348 28.234 13.844 1 98.44 165 VAL A O 1
ATOM 1299 N N . VAL A 1 166 ? -4.668 27.281 12.703 1 98.62 166 VAL A N 1
ATOM 1300 C CA . VAL A 1 166 ? -5.488 27.141 11.508 1 98.62 166 VAL A CA 1
ATOM 1301 C C . VAL A 1 166 ? -5.707 25.656 11.203 1 98.62 166 VAL A C 1
ATOM 1303 O O . VAL A 1 166 ? -6.398 25.312 10.242 1 98.62 166 VAL A O 1
ATOM 1306 N N . ALA A 1 167 ? -5.137 24.734 11.938 1 98.75 167 ALA A N 1
ATOM 1307 C CA . ALA A 1 167 ? -5.281 23.297 11.75 1 98.75 167 ALA A CA 1
ATOM 1308 C C . ALA A 1 167 ? -4.984 22.547 13.047 1 98.75 167 ALA A C 1
ATOM 1310 O O . ALA A 1 167 ? -4.465 23.125 14 1 98.75 167 ALA A O 1
ATOM 1311 N N . ALA A 1 168 ? -5.426 21.344 13.117 1 98.62 168 ALA A N 1
ATOM 1312 C CA . ALA A 1 168 ? -5.074 20.391 14.172 1 98.62 168 ALA A CA 1
ATOM 1313 C C . ALA A 1 168 ? -4.035 19.391 13.68 1 98.62 168 ALA A C 1
ATOM 1315 O O . ALA A 1 168 ? -4.105 18.922 12.539 1 98.62 168 ALA A O 1
ATOM 1316 N N . TYR A 1 169 ? -3.064 19.094 14.477 1 98 169 TYR A N 1
ATOM 1317 C CA . TYR A 1 169 ? -1.918 18.25 14.133 1 98 169 TYR A CA 1
ATOM 1318 C C . TYR A 1 169 ? -1.901 16.984 14.969 1 98 169 TYR A C 1
ATOM 1320 O O . TYR A 1 169 ? -1.957 17.031 16.203 1 98 169 TYR A O 1
ATOM 1328 N N . SER A 1 170 ? -1.882 15.891 14.352 1 97.19 170 SER A N 1
ATOM 1329 C CA . SER A 1 170 ? -1.809 14.586 15 1 97.19 170 SER A CA 1
ATOM 1330 C C . SER A 1 170 ? -1.065 13.578 14.133 1 97.19 170 SER A C 1
ATOM 1332 O O . SER A 1 170 ? -0.171 13.953 13.367 1 97.19 170 SER A O 1
ATOM 1334 N N . TRP A 1 171 ? -1.287 12.289 14.398 1 94.25 171 TRP A N 1
ATOM 1335 C CA . TRP A 1 171 ? -0.461 11.266 13.773 1 94.25 171 TRP A CA 1
ATOM 1336 C C . TRP A 1 171 ? -1.326 10.211 13.086 1 94.25 171 TRP A C 1
ATOM 1338 O O . TRP A 1 171 ? -2.406 9.875 13.57 1 94.25 171 TRP A O 1
ATOM 1348 N N . PHE A 1 172 ? -0.856 9.656 11.945 1 92.06 172 PHE A N 1
ATOM 1349 C CA . PHE A 1 172 ? -1.53 8.5 11.367 1 92.06 172 PHE A CA 1
ATOM 1350 C C . PHE A 1 172 ? -0.969 7.207 11.945 1 92.06 172 PHE A C 1
ATOM 1352 O O . PHE A 1 172 ? -0.15 6.543 11.305 1 92.06 172 PHE A O 1
ATOM 1359 N N . ASP A 1 173 ? -1.573 6.801 13.047 1 81.88 173 ASP A N 1
ATOM 1360 C CA . ASP A 1 173 ? -1.293 5.582 13.797 1 81.88 173 ASP A CA 1
ATOM 1361 C C . ASP A 1 173 ? -1.922 4.363 13.125 1 81.88 173 ASP A C 1
ATOM 1363 O O . ASP A 1 173 ? -3.133 4.332 12.898 1 81.88 173 ASP A O 1
ATOM 1367 N N . PRO A 1 174 ? -1.104 3.326 12.797 1 80.88 174 PRO A N 1
ATOM 1368 C CA . PRO A 1 174 ? -1.698 2.152 12.156 1 80.88 174 PRO A CA 1
ATOM 1369 C C . PRO A 1 174 ? -2.389 1.218 13.141 1 80.88 174 PRO A C 1
ATOM 1371 O O . PRO A 1 174 ? -3.137 0.325 12.734 1 80.88 174 PRO A O 1
ATOM 1374 N N . LYS A 1 175 ? -2.166 1.317 14.352 1 79.31 175 LYS A N 1
ATOM 1375 C CA . LYS A 1 175 ? -2.699 0.39 15.344 1 79.31 175 LYS A CA 1
ATOM 1376 C C . LYS A 1 175 ? -4.176 0.67 15.617 1 79.31 175 LYS A C 1
ATOM 1378 O O . LYS A 1 175 ? -4.988 -0.254 15.664 1 79.31 175 LYS A O 1
ATOM 1383 N N . VAL A 1 176 ? -4.426 1.957 15.844 1 84.56 176 VAL A N 1
ATOM 1384 C CA . VAL A 1 176 ? -5.801 2.418 15.984 1 84.56 176 VAL A CA 1
ATOM 1385 C C . VAL A 1 176 ? -6.094 3.508 14.961 1 84.56 176 VAL A C 1
ATOM 1387 O O . VAL A 1 176 ? -5.973 4.699 15.25 1 84.56 176 VAL A O 1
ATOM 1390 N N . PRO A 1 177 ? -6.527 3.109 13.773 1 91.94 177 PRO A N 1
ATOM 1391 C CA . PRO A 1 177 ? -6.711 4.105 12.719 1 91.94 177 PRO A CA 1
ATOM 1392 C C . PRO A 1 177 ? -7.828 5.098 13.031 1 91.94 177 PRO A C 1
ATOM 1394 O O . PRO A 1 177 ? -8.75 4.781 13.789 1 91.94 177 PRO A O 1
ATOM 1397 N N . TRP A 1 178 ? -7.797 6.234 12.516 1 95.38 178 TRP A N 1
ATOM 1398 C CA . TRP A 1 178 ? -8.648 7.379 12.82 1 95.38 178 TRP A CA 1
ATOM 1399 C C . TRP A 1 178 ? -10.102 7.094 12.438 1 95.38 178 TRP A C 1
ATOM 1401 O O . TRP A 1 178 ? -11.008 7.805 12.867 1 95.38 178 TRP A O 1
ATOM 1411 N N . GLY A 1 179 ? -10.375 6.035 11.68 1 95.19 179 GLY A N 1
ATOM 1412 C CA . GLY A 1 179 ? -11.758 5.691 11.367 1 95.19 179 GLY A CA 1
ATOM 1413 C C . GLY A 1 179 ? -12.523 5.145 12.562 1 95.19 179 GLY A C 1
ATOM 1414 O O . GLY A 1 179 ? -13.75 5.043 12.523 1 95.19 179 GLY A O 1
ATOM 1415 N N . ASN A 1 180 ? -11.883 4.805 13.602 1 92.31 180 ASN A N 1
ATOM 1416 C CA . ASN A 1 180 ? -12.5 4.281 14.812 1 92.31 180 ASN A CA 1
ATOM 1417 C C . ASN A 1 180 ? -13.469 5.285 15.43 1 92.31 180 ASN A C 1
ATOM 1419 O O . ASN A 1 180 ? -13.18 6.48 15.484 1 92.31 180 ASN A O 1
ATOM 1423 N N . GLU A 1 181 ? -14.562 4.852 15.945 1 93.12 181 GLU A N 1
ATOM 1424 C CA . GLU A 1 181 ? -15.641 5.707 16.422 1 93.12 181 GLU A CA 1
ATOM 1425 C C . GLU A 1 181 ? -15.234 6.453 17.688 1 93.12 181 GLU A C 1
ATOM 1427 O O . GLU A 1 181 ? -15.852 7.457 18.047 1 93.12 181 GLU A O 1
ATOM 1432 N N . GLN A 1 182 ? -14.219 6.035 18.359 1 93.38 182 GLN A N 1
ATOM 1433 C CA . GLN A 1 182 ? -13.742 6.734 19.562 1 93.38 182 GLN A CA 1
ATOM 1434 C C . GLN A 1 182 ? -13.305 8.156 19.219 1 93.38 182 GLN A C 1
ATOM 1436 O O . GLN A 1 182 ? -13.227 9.016 20.109 1 93.38 182 GLN A O 1
ATOM 1441 N N . PHE A 1 183 ? -13.078 8.422 17.953 1 97.75 183 PHE A N 1
ATOM 1442 C CA . PHE A 1 183 ? -12.57 9.727 17.562 1 97.75 183 PHE A CA 1
ATOM 1443 C C . PHE A 1 183 ? -13.703 10.641 17.094 1 97.75 183 PHE A C 1
ATOM 1445 O O . PHE A 1 183 ? -13.469 11.797 16.75 1 97.75 183 PHE A O 1
ATOM 1452 N N . ASP A 1 184 ? -14.977 10.141 17.109 1 97.12 1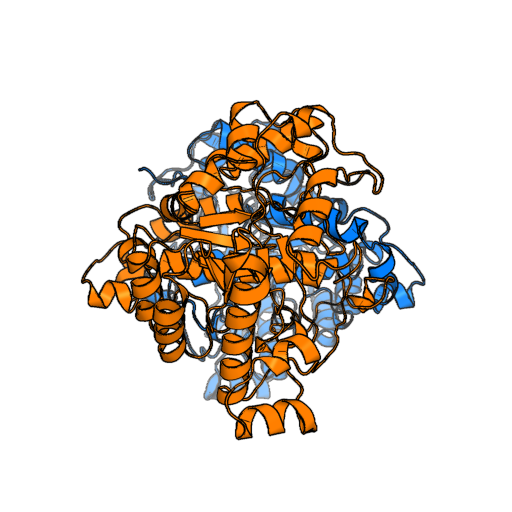84 ASP A N 1
ATOM 1453 C CA . ASP A 1 184 ? -16.109 10.938 16.672 1 97.12 184 ASP A CA 1
ATOM 1454 C C . ASP A 1 184 ? -16.188 12.266 17.422 1 97.12 184 ASP A C 1
ATOM 1456 O O . ASP A 1 184 ? -16.344 13.32 16.812 1 97.12 184 ASP A O 1
ATOM 1460 N N . PRO A 1 185 ? -15.992 12.258 18.766 1 97.62 185 PRO A N 1
ATOM 1461 C CA . PRO A 1 185 ? -16.031 13.539 19.469 1 97.62 185 PRO A CA 1
ATOM 1462 C C . PRO A 1 185 ? -14.938 14.5 18.984 1 97.62 185 PRO A C 1
ATOM 1464 O O . PRO A 1 185 ? -15.148 15.719 18.984 1 97.62 185 PRO A O 1
ATOM 1467 N N . VAL A 1 186 ? -13.789 13.992 18.641 1 98.69 186 VAL A N 1
ATOM 1468 C CA . VAL A 1 186 ? -12.695 14.812 18.141 1 98.69 186 VAL A CA 1
ATOM 1469 C C . VAL A 1 186 ? -13.086 15.414 16.781 1 98.69 186 VAL A C 1
ATOM 1471 O O . VAL A 1 186 ? -12.891 16.609 16.547 1 98.69 186 VAL A O 1
ATOM 1474 N N . PHE A 1 187 ? -13.672 14.562 15.898 1 98.75 187 PHE A N 1
ATOM 1475 C CA . PHE A 1 187 ? -14.109 15.055 14.594 1 98.75 187 PHE A CA 1
ATOM 1476 C C . PHE A 1 187 ? -15.156 16.156 14.758 1 98.75 187 PHE A C 1
ATOM 1478 O O . PHE A 1 187 ? -15.133 17.156 14.039 1 98.75 187 PHE A O 1
ATOM 1485 N N . GLU A 1 188 ? -16.062 15.914 15.703 1 98.38 188 GLU A N 1
ATOM 1486 C CA . GLU A 1 188 ? -17.094 16.906 15.977 1 98.38 188 GLU A CA 1
ATOM 1487 C C . GLU A 1 188 ? -16.469 18.234 16.391 1 98.38 188 GLU A C 1
ATOM 1489 O O . GLU A 1 188 ? -16.859 19.297 15.898 1 98.38 188 GLU A O 1
ATOM 1494 N N . ALA A 1 189 ? -15.5 18.219 17.281 1 98.69 189 ALA A N 1
ATOM 1495 C CA . ALA A 1 189 ? -14.812 19.422 17.734 1 98.69 189 ALA A CA 1
ATOM 1496 C C . ALA A 1 189 ? -14.07 20.109 16.594 1 98.69 189 ALA A C 1
ATOM 1498 O O . ALA A 1 189 ? -14.07 21.344 16.484 1 98.69 189 ALA A O 1
ATOM 1499 N N . LEU A 1 190 ? -13.438 19.359 15.742 1 98.81 190 LEU A N 1
ATOM 1500 C CA . LEU A 1 190 ? -12.688 19.906 14.617 1 98.81 190 LEU A CA 1
ATOM 1501 C C . LEU A 1 190 ? -13.625 20.609 13.633 1 98.81 190 LEU A C 1
ATOM 1503 O O . LEU A 1 190 ? -13.352 21.734 13.211 1 98.81 190 LEU A O 1
ATOM 1507 N N . VAL A 1 191 ? -14.719 19.906 13.289 1 98.56 191 VAL A N 1
ATOM 1508 C CA . VAL A 1 191 ? -15.68 20.469 12.344 1 98.56 191 VAL A CA 1
ATOM 1509 C C . VAL A 1 191 ? -16.312 21.734 12.922 1 98.56 191 VAL A C 1
ATOM 1511 O O . VAL A 1 191 ? -16.453 22.734 12.227 1 98.56 191 VAL A O 1
ATOM 1514 N N . GLU A 1 192 ? -16.641 21.719 14.203 1 98.12 192 GLU A N 1
ATOM 1515 C CA . GLU A 1 192 ? -17.25 22.859 14.867 1 98.12 192 GLU A CA 1
ATOM 1516 C C . GLU A 1 192 ? -16.312 24.062 14.867 1 98.12 192 GLU A C 1
ATOM 1518 O O . GLU A 1 192 ? -16.75 25.219 14.859 1 98.12 192 GLU A O 1
ATOM 1523 N N . ASN A 1 193 ? -15.023 23.891 14.898 1 98.06 193 ASN A N 1
ATOM 1524 C CA . ASN A 1 193 ? -14.039 24.969 14.961 1 98.06 193 ASN A CA 1
ATOM 1525 C C . ASN A 1 193 ? -13.391 25.219 13.594 1 98.06 193 ASN A C 1
ATOM 1527 O O . ASN A 1 193 ? -12.414 25.969 13.492 1 98.06 193 ASN A O 1
ATOM 1531 N N . ASP A 1 194 ? -13.906 24.531 12.516 1 97.44 194 ASP A N 1
ATOM 1532 C CA . ASP A 1 194 ? -13.43 24.672 11.141 1 97.44 194 ASP A CA 1
ATOM 1533 C C . ASP A 1 194 ? -11.93 24.391 11.039 1 97.44 194 ASP A C 1
ATOM 1535 O O . ASP A 1 194 ? -11.188 25.172 10.438 1 97.44 194 ASP A O 1
ATOM 1539 N N . LEU A 1 195 ? -11.469 23.359 11.742 1 98.62 195 LEU A N 1
ATOM 1540 C CA . LEU A 1 195 ? -10.062 22.969 11.719 1 98.62 195 LEU A CA 1
ATOM 1541 C C . LEU A 1 195 ? -9.867 21.688 10.93 1 98.62 195 LEU A C 1
ATOM 1543 O O . LEU A 1 195 ? -10.422 20.641 11.289 1 98.62 195 LEU A O 1
ATOM 1547 N N . PRO A 1 196 ? -9.078 21.75 9.828 1 98.81 196 PRO A N 1
ATOM 1548 C CA . PRO A 1 196 ? -8.648 20.484 9.227 1 98.81 196 PRO A CA 1
ATOM 1549 C C . PRO A 1 196 ? -7.691 19.703 10.125 1 98.81 196 PRO A C 1
ATOM 1551 O O . PRO A 1 196 ? -7.09 20.266 11.039 1 98.81 196 PRO A O 1
ATOM 1554 N N . LEU A 1 197 ? -7.672 18.406 9.914 1 98.81 197 LEU A N 1
ATOM 1555 C CA . LEU A 1 197 ? -6.801 17.516 10.656 1 98.81 197 LEU A CA 1
ATOM 1556 C C . LEU A 1 197 ? -5.566 17.141 9.836 1 98.81 197 LEU A C 1
ATOM 1558 O O . LEU A 1 197 ? -5.684 16.5 8.789 1 98.81 197 LEU A O 1
ATOM 1562 N N . LEU A 1 198 ? -4.371 17.609 10.242 1 98.62 198 LEU A N 1
ATOM 1563 C CA . LEU A 1 198 ? -3.096 17.203 9.664 1 98.62 198 LEU A CA 1
ATOM 1564 C C . LEU A 1 198 ? -2.555 15.945 10.344 1 98.62 198 LEU A C 1
ATOM 1566 O O . LEU A 1 198 ? -2.371 15.93 11.562 1 98.62 198 LEU A O 1
ATOM 1570 N N . LEU A 1 199 ? -2.324 14.938 9.609 1 98.12 199 LEU A N 1
ATOM 1571 C CA . LEU A 1 199 ? -1.793 13.688 10.148 1 98.12 199 LEU A CA 1
ATOM 1572 C C . LEU A 1 199 ? -0.362 13.461 9.672 1 98.12 199 LEU A C 1
ATOM 1574 O O . LEU A 1 199 ? -0.107 13.391 8.469 1 98.12 199 LEU A O 1
ATOM 1578 N N . HIS A 1 200 ? 0.502 13.344 10.625 1 96 200 HIS A N 1
ATOM 1579 C CA . HIS A 1 200 ? 1.925 13.141 10.375 1 96 200 HIS A CA 1
ATOM 1580 C C . HIS A 1 200 ? 2.367 11.742 10.805 1 96 200 HIS A C 1
ATOM 1582 O O . HIS A 1 200 ? 1.757 11.141 11.695 1 96 200 HIS A O 1
ATOM 1588 N N . GLY A 1 201 ? 3.418 11.25 10.133 1 89.25 201 GLY A N 1
ATOM 1589 C CA . GLY A 1 201 ? 4.016 10 10.586 1 89.25 201 GLY A CA 1
ATOM 1590 C C . GLY A 1 201 ? 4.836 10.156 11.852 1 89.25 201 GLY A C 1
ATOM 1591 O O . GLY A 1 201 ? 5.191 11.273 12.234 1 89.25 201 GLY A O 1
ATOM 1592 N N . SER A 1 202 ? 5.102 9.008 12.523 1 82 202 SER A N 1
ATOM 1593 C CA . SER A 1 202 ? 5.895 9.016 13.742 1 82 202 SER A CA 1
ATOM 1594 C C . SER A 1 202 ? 6.711 7.738 13.891 1 82 202 SER A C 1
ATOM 1596 O O . SER A 1 202 ? 6.223 6.648 13.586 1 82 202 SER A O 1
ATOM 1598 N N . LEU A 1 203 ? 7.875 7.914 14.297 1 72.5 203 LEU A N 1
ATOM 1599 C CA . LEU A 1 203 ? 8.727 6.766 14.586 1 72.5 203 LEU A CA 1
ATOM 1600 C C . LEU A 1 203 ? 8.25 6.039 15.844 1 72.5 203 LEU A C 1
ATOM 1602 O O . LEU A 1 203 ? 8.742 4.957 16.156 1 72.5 203 LEU A O 1
ATOM 1606 N N . ALA A 1 204 ? 7.324 6.668 16.594 1 66.25 204 ALA A N 1
ATOM 1607 C CA . ALA A 1 204 ? 6.707 5.969 17.719 1 66.25 204 ALA A CA 1
ATOM 1608 C C . ALA A 1 204 ? 5.969 4.719 17.25 1 66.25 204 ALA A C 1
ATOM 1610 O O . ALA A 1 204 ? 5.738 3.795 18.031 1 66.25 204 ALA A O 1
ATOM 1611 N N . TYR A 1 205 ? 5.586 4.758 16.141 1 61.41 205 TYR A N 1
ATOM 1612 C CA . TYR A 1 205 ? 4.918 3.598 15.562 1 61.41 205 TYR A CA 1
ATOM 1613 C C . TYR A 1 205 ? 5.875 2.795 14.695 1 61.41 205 TYR A C 1
ATOM 1615 O O . TYR A 1 205 ? 5.547 2.451 13.555 1 61.41 205 TYR A O 1
ATOM 1623 N N . TRP A 1 206 ? 6.906 2.439 15.297 1 59.19 206 TRP A N 1
ATOM 1624 C CA . TRP A 1 206 ? 8.047 1.854 14.594 1 59.19 206 TRP A CA 1
ATOM 1625 C C . TRP A 1 206 ? 7.672 0.509 13.977 1 59.19 206 TRP A C 1
ATOM 1627 O O . TRP A 1 206 ? 6.992 -0.304 14.609 1 59.19 206 TRP A O 1
ATOM 1637 N N . PRO A 1 207 ? 8.125 0.452 12.742 1 54.72 207 PRO A N 1
ATOM 1638 C CA . PRO A 1 207 ? 7.832 -0.726 11.922 1 54.72 207 PRO A CA 1
ATOM 1639 C C . PRO A 1 207 ? 8.156 -2.037 12.633 1 54.72 207 PRO A C 1
ATOM 1641 O O . PRO A 1 207 ? 7.449 -3.031 12.461 1 54.72 207 PRO A O 1
ATOM 1644 N N . GLN A 1 208 ? 9.203 -1.896 13.438 1 50.03 208 GLN A N 1
ATOM 1645 C CA . GLN A 1 208 ? 9.594 -3.148 14.078 1 50.03 208 GLN A CA 1
ATOM 1646 C C . GLN A 1 208 ? 8.477 -3.691 14.961 1 50.03 208 GLN A C 1
ATOM 1648 O O . GLN A 1 208 ? 8.461 -4.875 15.297 1 50.03 208 GLN A O 1
ATOM 1653 N N . HIS A 1 209 ? 7.688 -2.705 15.211 1 55.78 209 HIS A N 1
ATOM 1654 C CA . HIS A 1 209 ? 6.578 -3.152 16.047 1 55.78 209 HIS A CA 1
ATOM 1655 C C . HIS A 1 209 ? 5.34 -3.451 15.203 1 55.78 209 HIS A C 1
ATOM 1657 O O . HIS A 1 209 ? 4.309 -3.861 15.734 1 55.78 209 HIS A O 1
ATOM 1663 N N . SER A 1 210 ? 5.734 -3.184 13.906 1 60.78 210 SER A N 1
ATOM 1664 C CA . SER A 1 210 ? 4.582 -3.441 13.047 1 60.78 210 SER A CA 1
ATOM 1665 C C . SER A 1 210 ? 4.738 -4.758 12.297 1 60.78 210 SER A C 1
ATOM 1667 O O . SER A 1 210 ? 5.855 -5.207 12.039 1 60.78 210 SER A O 1
ATOM 1669 N N . TYR A 1 211 ? 3.688 -5.449 12.133 1 60.12 211 TYR A N 1
ATOM 1670 C CA . TYR A 1 211 ? 3.695 -6.676 11.344 1 60.12 211 TYR A CA 1
ATOM 1671 C C . TYR A 1 211 ? 4.297 -6.438 9.969 1 60.12 211 TYR A C 1
ATOM 1673 O O . TYR A 1 211 ? 4.949 -7.32 9.406 1 60.12 211 TYR A O 1
ATOM 1681 N N . VAL A 1 212 ? 4.227 -5.191 9.547 1 62.88 212 VAL A N 1
ATOM 1682 C CA . VAL A 1 212 ? 4.754 -4.898 8.219 1 62.88 212 VAL A CA 1
ATOM 1683 C C . VAL A 1 212 ? 6.27 -4.699 8.297 1 62.88 212 VAL A C 1
ATOM 1685 O O . VAL A 1 212 ? 7.008 -5.184 7.438 1 62.88 212 VAL A O 1
ATOM 1688 N N . GLY A 1 213 ? 6.609 -4.172 9.445 1 61.66 213 GLY A N 1
ATOM 1689 C CA . GLY A 1 213 ? 7.953 -3.621 9.5 1 61.66 213 GLY A CA 1
ATOM 1690 C C . GLY A 1 213 ? 8.953 -4.551 10.172 1 61.66 213 GLY A C 1
ATOM 1691 O O . GLY A 1 213 ? 10.164 -4.363 10.039 1 61.66 213 GLY A O 1
ATOM 1692 N N . ASP A 1 214 ? 8.516 -5.625 10.797 1 64.31 214 ASP A N 1
ATOM 1693 C CA . ASP A 1 214 ? 9.43 -6.402 11.633 1 64.31 214 ASP A CA 1
ATOM 1694 C C . ASP A 1 214 ? 10.539 -7.027 10.789 1 64.31 214 ASP A C 1
ATOM 1696 O O . ASP A 1 214 ? 11.664 -7.191 11.266 1 64.31 214 ASP A O 1
ATOM 1700 N N . ASP A 1 215 ? 10.289 -7.238 9.523 1 71.31 215 ASP A N 1
ATOM 1701 C CA . ASP A 1 215 ? 11.305 -7.895 8.703 1 71.31 215 ASP A CA 1
ATOM 1702 C C . ASP A 1 215 ? 11.828 -6.953 7.621 1 71.31 215 ASP A C 1
ATOM 1704 O O . ASP A 1 215 ? 12.523 -7.383 6.699 1 71.31 215 ASP A O 1
ATOM 1708 N N . MET A 1 216 ? 11.586 -5.684 7.844 1 78.94 216 MET A N 1
ATOM 1709 C CA . MET A 1 216 ? 12.102 -4.672 6.926 1 78.94 216 MET A CA 1
ATOM 1710 C C . MET A 1 216 ? 13.414 -4.094 7.438 1 78.94 216 MET A C 1
ATOM 1712 O O . MET A 1 216 ? 13.531 -3.738 8.617 1 78.94 216 MET A O 1
ATOM 1716 N N . LEU A 1 217 ? 14.43 -4.031 6.621 1 74.94 217 LEU A N 1
ATOM 1717 C CA . LEU A 1 217 ? 15.781 -3.777 7.117 1 74.94 217 LEU A CA 1
ATOM 1718 C C . LEU A 1 217 ? 16.344 -2.494 6.516 1 74.94 217 LEU A C 1
ATOM 1720 O O . LEU A 1 217 ? 17.375 -1.996 6.973 1 74.94 217 LEU A O 1
ATOM 1724 N N . THR A 1 218 ? 15.641 -1.961 5.5 1 80.56 218 THR A N 1
ATOM 1725 C CA . THR A 1 218 ? 16.266 -0.869 4.766 1 80.56 218 THR A CA 1
ATOM 1726 C C . THR A 1 218 ? 15.422 0.397 4.848 1 80.56 218 THR A C 1
ATOM 1728 O O . THR A 1 218 ? 14.211 0.328 5.102 1 80.56 218 THR A O 1
ATOM 1731 N N . TRP A 1 219 ? 16.047 1.542 4.547 1 82.31 219 TRP A N 1
ATOM 1732 C CA . TRP A 1 219 ? 15.398 2.842 4.445 1 82.31 219 TRP A CA 1
ATOM 1733 C C . TRP A 1 219 ? 14.203 2.779 3.496 1 82.31 219 TRP A C 1
ATOM 1735 O O . TRP A 1 219 ? 13.125 3.291 3.811 1 82.31 219 TRP A O 1
ATOM 1745 N N . THR A 1 220 ? 14.414 2.123 2.393 1 86.62 220 THR A N 1
ATOM 1746 C CA . THR A 1 220 ? 13.375 1.982 1.377 1 86.62 220 THR A CA 1
ATOM 1747 C C . THR A 1 220 ? 12.188 1.188 1.919 1 86.62 220 THR A C 1
ATOM 1749 O O . THR A 1 220 ? 11.039 1.588 1.747 1 86.62 220 THR A O 1
ATOM 1752 N N . GLU A 1 221 ? 12.5 0.139 2.604 1 86.88 221 GLU A N 1
ATOM 1753 C CA . GLU A 1 221 ? 11.43 -0.703 3.137 1 86.88 221 GLU A CA 1
ATOM 1754 C C . GLU A 1 221 ? 10.664 0.012 4.246 1 86.88 221 GLU A C 1
ATOM 1756 O O . GLU A 1 221 ? 9.43 -0.004 4.27 1 86.88 221 GLU A O 1
ATOM 1761 N N . VAL A 1 222 ? 11.43 0.685 5.051 1 83.12 222 VAL A N 1
ATOM 1762 C CA . VAL A 1 222 ? 10.805 1.213 6.262 1 83.12 222 VAL A CA 1
ATOM 1763 C C . VAL A 1 222 ? 10.141 2.553 5.957 1 83.12 222 VAL A C 1
ATOM 1765 O O . VAL A 1 222 ? 8.922 2.691 6.09 1 83.12 222 VAL A O 1
ATOM 1768 N N . LEU A 1 223 ? 10.898 3.529 5.461 1 83.38 223 LEU A N 1
ATOM 1769 C CA . LEU A 1 223 ? 10.352 4.867 5.25 1 83.38 223 LEU A CA 1
ATOM 1770 C C . LEU A 1 223 ? 9.711 4.98 3.875 1 83.38 223 LEU A C 1
ATOM 1772 O O . LEU A 1 223 ? 8.742 5.723 3.697 1 83.38 223 LEU A O 1
ATOM 1776 N N . GLY A 1 224 ? 10.266 4.254 2.969 1 88.25 224 GLY A N 1
ATOM 1777 C CA . GLY A 1 224 ? 9.742 4.328 1.612 1 88.25 224 GLY A CA 1
ATOM 1778 C C . GLY A 1 224 ? 8.453 3.551 1.424 1 88.25 224 GLY A C 1
ATOM 1779 O O . GLY A 1 224 ? 7.633 3.902 0.575 1 88.25 224 GLY A O 1
ATOM 1780 N N . PHE A 1 225 ? 8.266 2.502 2.186 1 90.88 225 PHE A N 1
ATOM 1781 C CA . PHE A 1 225 ? 7.137 1.613 1.926 1 90.88 225 PHE A CA 1
ATOM 1782 C C . PHE A 1 225 ? 6.234 1.514 3.148 1 90.88 225 PHE A C 1
ATOM 1784 O O . PHE A 1 225 ? 5.043 1.816 3.072 1 90.88 225 PHE A O 1
ATOM 1791 N N . ASP A 1 226 ? 6.793 1.066 4.277 1 87.44 226 ASP A N 1
ATOM 1792 C CA . ASP A 1 226 ? 5.977 0.844 5.465 1 87.44 226 ASP A CA 1
ATOM 1793 C C . ASP A 1 226 ? 5.273 2.129 5.898 1 87.44 226 ASP A C 1
ATOM 1795 O O . ASP A 1 226 ? 4.082 2.113 6.219 1 87.44 226 ASP A O 1
ATOM 1799 N N . TRP A 1 227 ? 5.996 3.221 5.809 1 88.94 227 TRP A N 1
ATOM 1800 C CA . TRP A 1 227 ? 5.5 4.52 6.258 1 88.94 227 TRP A CA 1
ATOM 1801 C C . TRP A 1 227 ? 4.254 4.926 5.477 1 88.94 227 TRP A C 1
ATOM 1803 O O . TRP A 1 227 ? 3.217 5.234 6.066 1 88.94 227 TRP A O 1
ATOM 1813 N N . PRO A 1 228 ? 4.211 4.871 4.18 1 93.56 228 PRO A N 1
ATOM 1814 C CA . PRO A 1 228 ? 3.004 5.211 3.426 1 93.56 228 PRO A CA 1
ATOM 1815 C C . PRO A 1 228 ? 1.86 4.23 3.666 1 93.56 228 PRO A C 1
ATOM 1817 O O . PRO A 1 228 ? 0.689 4.605 3.578 1 93.56 228 PRO A O 1
ATOM 1820 N N . ILE A 1 229 ? 2.156 2.99 3.957 1 92.12 229 ILE A N 1
ATOM 1821 C CA . ILE A 1 229 ? 1.105 2.02 4.246 1 92.12 229 ILE A CA 1
ATOM 1822 C C . ILE A 1 229 ? 0.294 2.482 5.453 1 92.12 229 ILE A C 1
ATOM 1824 O O . ILE A 1 229 ? -0.934 2.367 5.465 1 92.12 229 ILE A O 1
ATOM 1828 N N . TYR A 1 230 ? 0.995 3.076 6.449 1 90.62 230 TYR A N 1
ATOM 1829 C CA . TYR A 1 230 ? 0.296 3.58 7.625 1 90.62 230 TYR A CA 1
ATOM 1830 C C . TYR A 1 230 ? -0.682 4.684 7.246 1 90.62 230 TYR A C 1
ATOM 1832 O O . TYR A 1 230 ? -1.796 4.742 7.773 1 90.62 230 TYR A O 1
ATOM 1840 N N . ALA A 1 231 ? -0.231 5.543 6.395 1 94.88 231 ALA A N 1
ATOM 1841 C CA . ALA A 1 231 ? -1.11 6.602 5.91 1 94.88 231 ALA A CA 1
ATOM 1842 C C . ALA A 1 231 ? -2.324 6.023 5.188 1 94.88 231 ALA A C 1
ATOM 1844 O O . ALA A 1 231 ? -3.461 6.426 5.449 1 94.88 231 ALA A O 1
ATOM 1845 N N . MET A 1 232 ? -2.105 5.043 4.305 1 95.44 232 MET A N 1
ATOM 1846 C CA . MET A 1 232 ? -3.178 4.422 3.531 1 95.44 232 MET A CA 1
ATOM 1847 C C . MET A 1 232 ? -4.195 3.756 4.449 1 95.44 232 MET A C 1
ATOM 1849 O O . MET A 1 232 ? -5.402 3.836 4.207 1 95.44 232 MET A O 1
ATOM 1853 N N . ILE A 1 233 ? -3.715 3.133 5.496 1 92.69 233 ILE A N 1
ATOM 1854 C CA . ILE A 1 233 ? -4.574 2.449 6.453 1 92.69 233 ILE A CA 1
ATOM 1855 C C . ILE A 1 233 ? -5.586 3.436 7.031 1 92.69 233 ILE A C 1
ATOM 1857 O O . ILE A 1 233 ? -6.785 3.146 7.09 1 92.69 233 ILE A O 1
ATOM 1861 N N . ASN A 1 234 ? -5.082 4.582 7.445 1 95 234 ASN A N 1
ATOM 1862 C CA . ASN A 1 234 ? -5.965 5.578 8.047 1 95 234 ASN A CA 1
ATOM 1863 C C . ASN A 1 234 ? -6.969 6.113 7.027 1 95 234 ASN A C 1
ATOM 1865 O O . ASN A 1 234 ? -8.156 6.254 7.336 1 95 234 ASN A O 1
ATOM 1869 N N . VAL A 1 235 ? -6.551 6.355 5.832 1 97.62 235 VAL A N 1
ATOM 1870 C CA . VAL A 1 235 ? -7.402 6.914 4.785 1 97.62 235 VAL A CA 1
ATOM 1871 C C . VAL A 1 235 ? -8.523 5.93 4.449 1 97.62 235 VAL A C 1
ATOM 1873 O O . VAL A 1 235 ? -9.703 6.289 4.473 1 97.62 235 VAL A O 1
ATOM 1876 N N . VAL A 1 236 ? -8.141 4.668 4.18 1 96.81 236 VAL A N 1
ATOM 1877 C CA . VAL A 1 236 ? -9.117 3.65 3.793 1 96.81 236 VAL A CA 1
ATOM 1878 C C . VAL A 1 236 ? -10.094 3.414 4.938 1 96.81 236 VAL A C 1
ATOM 1880 O O . VAL A 1 236 ? -11.305 3.334 4.719 1 96.81 236 VAL A O 1
ATOM 1883 N N . ASN A 1 237 ? -9.586 3.33 6.109 1 94.81 237 ASN A N 1
ATOM 1884 C CA . ASN A 1 237 ? -10.391 3.082 7.297 1 94.81 237 ASN A CA 1
ATOM 1885 C C . ASN A 1 237 ? -11.422 4.191 7.516 1 94.81 237 ASN A C 1
ATOM 1887 O O . ASN A 1 237 ? -12.594 3.912 7.758 1 94.81 237 ASN A O 1
ATOM 1891 N N . MET A 1 238 ? -11.008 5.457 7.395 1 97.56 238 MET A N 1
ATOM 1892 C CA . MET A 1 238 ? -11.906 6.586 7.594 1 97.56 238 MET A CA 1
ATOM 1893 C C . MET A 1 238 ? -13.023 6.582 6.551 1 97.56 238 MET A C 1
ATOM 1895 O O . MET A 1 238 ? -14.188 6.793 6.883 1 97.56 238 MET A O 1
ATOM 1899 N N . ILE A 1 239 ? -12.68 6.301 5.309 1 98.06 239 ILE A N 1
ATOM 1900 C CA . ILE A 1 239 ? -13.656 6.32 4.223 1 98.06 239 ILE A CA 1
ATOM 1901 C C . ILE A 1 239 ? -14.648 5.172 4.398 1 98.06 239 ILE A C 1
ATOM 1903 O O . ILE A 1 239 ? -15.859 5.387 4.391 1 98.06 239 ILE A O 1
ATOM 1907 N N . MET A 1 240 ? -14.172 3.971 4.656 1 95.56 240 MET A N 1
ATOM 1908 C CA . MET A 1 240 ? -15.016 2.775 4.625 1 95.56 240 MET A CA 1
ATOM 1909 C C . MET A 1 240 ? -15.844 2.662 5.898 1 95.56 240 MET A C 1
ATOM 1911 O O . MET A 1 240 ? -16.875 1.98 5.918 1 95.56 240 MET A O 1
ATOM 1915 N N . ARG A 1 241 ? -15.445 3.365 6.926 1 93.88 241 ARG A N 1
ATOM 1916 C CA . ARG A 1 241 ? -16.203 3.314 8.172 1 93.88 241 ARG A CA 1
ATOM 1917 C C . ARG A 1 241 ? -17.188 4.477 8.258 1 93.88 241 ARG A C 1
ATOM 1919 O O . ARG A 1 241 ? -17.812 4.691 9.297 1 93.88 241 ARG A O 1
ATOM 1926 N N . GLY A 1 242 ? -17.219 5.301 7.211 1 96.38 242 GLY A N 1
ATOM 1927 C CA . GLY A 1 242 ? -18.281 6.277 7.07 1 96.38 242 GLY A CA 1
ATOM 1928 C C . GLY A 1 242 ? -17.984 7.586 7.777 1 96.38 242 GLY A C 1
ATOM 1929 O O . GLY A 1 242 ? -18.906 8.359 8.062 1 96.38 242 GLY A O 1
ATOM 1930 N N . VAL A 1 243 ? -16.719 7.883 8.078 1 98.38 243 VAL A N 1
ATOM 1931 C CA . VAL A 1 243 ? -16.359 9.125 8.766 1 98.38 243 VAL A CA 1
ATOM 1932 C C . VAL A 1 243 ? -16.891 10.32 7.969 1 98.38 243 VAL A C 1
ATOM 1934 O O . VAL A 1 243 ? -17.5 11.227 8.531 1 98.38 243 VAL A O 1
ATOM 1937 N N . PHE A 1 244 ? -16.75 10.297 6.668 1 98.62 244 PHE A N 1
ATOM 1938 C CA . PHE A 1 244 ? -17.016 11.477 5.859 1 98.62 244 PHE A CA 1
ATOM 1939 C C . PHE A 1 244 ? -18.484 11.555 5.477 1 98.62 244 PHE A C 1
ATOM 1941 O O . PHE A 1 244 ? -18.938 12.57 4.93 1 98.62 244 PHE A O 1
ATOM 1948 N N . ASP A 1 245 ? -19.234 10.453 5.629 1 98.12 245 ASP A N 1
ATOM 1949 C CA . ASP A 1 245 ? -20.688 10.562 5.586 1 98.12 245 ASP A CA 1
ATOM 1950 C C . ASP A 1 245 ? -21.219 11.328 6.797 1 98.12 245 ASP A C 1
ATOM 1952 O O . ASP A 1 245 ? -22.125 12.156 6.672 1 98.12 245 ASP A O 1
ATOM 1956 N N . LYS A 1 246 ? -20.688 11.047 7.949 1 97.75 246 LYS A N 1
ATOM 1957 C CA . LYS A 1 246 ? -21.125 11.672 9.188 1 97.75 246 LYS A CA 1
ATOM 1958 C C . LYS A 1 246 ? -20.578 13.094 9.312 1 97.75 246 LYS A C 1
ATOM 1960 O O . LYS A 1 246 ? -21.266 13.984 9.812 1 97.75 246 LYS A O 1
ATOM 1965 N N . TYR A 1 247 ? -19.328 13.352 8.867 1 98.44 247 TYR A N 1
ATOM 1966 C CA . TYR A 1 247 ? -18.656 14.648 8.922 1 98.44 247 TYR A CA 1
ATOM 1967 C C . TYR A 1 247 ? -18.172 15.062 7.535 1 98.44 247 TYR A C 1
ATOM 1969 O O . TYR A 1 247 ? -16.969 15.164 7.293 1 98.44 247 TYR A O 1
ATOM 1977 N N . PRO A 1 248 ? -19.016 15.43 6.68 1 98.31 248 PRO A N 1
ATOM 1978 C CA . PRO A 1 248 ? -18.656 15.711 5.285 1 98.31 248 PRO A CA 1
ATOM 1979 C C . PRO A 1 248 ? -17.75 16.922 5.141 1 98.31 248 PRO A C 1
ATOM 1981 O O . PRO A 1 248 ? -17.031 17.047 4.141 1 98.31 248 PRO A O 1
ATOM 1984 N N . GLU A 1 249 ? -17.703 17.781 6.148 1 97.88 249 GLU A N 1
ATOM 1985 C CA . GLU A 1 249 ? -16.922 19.016 6.066 1 97.88 249 GLU A CA 1
ATOM 1986 C C . GLU A 1 249 ? -15.492 18.781 6.559 1 97.88 249 GLU A C 1
ATOM 1988 O O . GLU A 1 249 ? -14.633 19.656 6.418 1 97.88 249 GLU A O 1
ATOM 1993 N N . LEU A 1 250 ? -15.234 17.625 7.168 1 98.69 250 LEU A N 1
ATOM 1994 C CA . LEU A 1 250 ? -13.914 17.359 7.719 1 98.69 250 LEU A CA 1
ATOM 1995 C C . LEU A 1 250 ? -12.883 17.188 6.605 1 98.69 250 LEU A C 1
ATOM 1997 O O . LEU A 1 250 ? -13.086 16.391 5.684 1 98.69 250 LEU A O 1
ATOM 2001 N N . ASP A 1 251 ? -11.844 17.953 6.66 1 98.75 251 ASP A N 1
ATOM 2002 C CA . ASP A 1 251 ? -10.695 17.797 5.785 1 98.75 251 ASP A CA 1
ATOM 2003 C C . ASP A 1 251 ? -9.523 17.156 6.527 1 98.75 251 ASP A C 1
ATOM 2005 O O . ASP A 1 251 ? -9.195 17.547 7.645 1 98.75 251 ASP A O 1
ATOM 2009 N N . VAL A 1 252 ? -8.938 16.172 5.93 1 98.88 252 VAL A N 1
ATOM 2010 C CA . VAL A 1 252 ? -7.777 15.484 6.492 1 98.88 252 VAL A CA 1
ATOM 2011 C C . VAL A 1 252 ? -6.59 15.617 5.543 1 98.88 252 VAL A C 1
ATOM 2013 O O . VAL A 1 252 ? -6.711 15.352 4.344 1 98.88 252 VAL A O 1
ATOM 2016 N N . VAL A 1 253 ? -5.469 16.062 6.035 1 98.81 253 VAL A N 1
ATOM 2017 C CA . VAL A 1 253 ? -4.238 16.219 5.262 1 98.81 253 VAL A CA 1
ATOM 2018 C C . VAL A 1 253 ? -3.197 15.211 5.746 1 98.81 253 VAL A C 1
ATOM 2020 O O . VAL A 1 253 ? -2.914 15.133 6.941 1 98.81 253 VAL A O 1
ATOM 2023 N N . ILE A 1 254 ? -2.648 14.43 4.824 1 98.69 254 ILE A N 1
ATOM 2024 C CA . ILE A 1 254 ? -1.578 13.492 5.141 1 98.69 254 ILE A CA 1
ATOM 2025 C C . ILE A 1 254 ? -0.224 14.133 4.855 1 98.69 254 ILE A C 1
ATOM 2027 O O . ILE A 1 254 ? 0.047 14.547 3.723 1 98.69 254 ILE A O 1
ATOM 2031 N N . GLN A 1 255 ? 0.563 14.266 5.887 1 97.69 255 GLN A N 1
ATOM 2032 C CA . GLN A 1 255 ? 1.921 14.781 5.746 1 97.69 255 GLN A CA 1
ATOM 2033 C C . GLN A 1 255 ? 2.938 13.648 5.68 1 97.69 255 GLN A C 1
ATOM 2035 O O . GLN A 1 255 ? 2.902 12.727 6.496 1 97.69 255 GLN A O 1
ATOM 2040 N N . GLU A 1 256 ? 3.779 13.625 4.668 1 94.81 256 GLU A N 1
ATOM 2041 C CA . GLU A 1 256 ? 4.895 12.703 4.484 1 94.81 256 GLU A CA 1
ATOM 2042 C C . GLU A 1 256 ? 4.406 11.266 4.309 1 94.81 256 GLU A C 1
ATOM 2044 O O . GLU A 1 256 ? 5.074 10.32 4.723 1 94.81 256 GLU A O 1
ATOM 2049 N N . GLY A 1 257 ? 3.221 11.086 3.848 1 95.31 257 GLY A N 1
ATOM 2050 C CA . GLY A 1 257 ? 2.654 9.758 3.68 1 95.31 257 GLY A CA 1
ATOM 2051 C C . GLY A 1 257 ? 2.777 9.227 2.262 1 95.31 257 GLY A C 1
ATOM 2052 O O . GLY A 1 257 ? 2.213 8.188 1.93 1 95.31 257 GLY A O 1
ATOM 2053 N N . GLY A 1 258 ? 3.551 9.945 1.443 1 94.12 258 GLY A N 1
ATOM 2054 C CA . GLY A 1 258 ? 3.609 9.586 0.037 1 94.12 258 GLY A CA 1
ATOM 2055 C C . GLY A 1 258 ? 2.334 9.914 -0.717 1 94.12 258 GLY A C 1
ATOM 2056 O O . GLY A 1 258 ? 1.305 10.211 -0.107 1 94.12 258 GLY A O 1
ATOM 2057 N N . HIS A 1 259 ? 2.445 9.805 -2.113 1 94.88 259 HIS A N 1
ATOM 2058 C CA . HIS A 1 259 ? 1.3 10.273 -2.887 1 94.88 259 HIS A CA 1
ATOM 2059 C C . HIS A 1 259 ? 1.028 9.352 -4.074 1 94.88 259 HIS A C 1
ATOM 2061 O O . HIS A 1 259 ? -0.09 9.32 -4.594 1 94.88 259 HIS A O 1
ATOM 2067 N N . TRP A 1 260 ? 2 8.586 -4.539 1 95.88 260 TRP A N 1
ATOM 2068 C CA . TRP A 1 260 ? 1.838 7.844 -5.785 1 95.88 260 TRP A CA 1
ATOM 2069 C C . TRP A 1 260 ? 0.988 6.594 -5.566 1 95.88 260 TRP A C 1
ATOM 2071 O O . TRP A 1 260 ? 0.728 5.844 -6.512 1 95.88 260 TRP A O 1
ATOM 2081 N N . TRP A 1 261 ? 0.49 6.402 -4.34 1 97.56 261 TRP A N 1
ATOM 2082 C CA . TRP A 1 261 ? -0.393 5.273 -4.059 1 97.56 261 TRP A CA 1
ATOM 2083 C C . TRP A 1 261 ? -1.847 5.637 -4.348 1 97.56 261 TRP A C 1
ATOM 2085 O O . TRP A 1 261 ? -2.727 4.773 -4.297 1 97.56 261 TRP A O 1
ATOM 2095 N N . VAL A 1 262 ? -2.168 6.863 -4.73 1 98.25 262 VAL A N 1
ATOM 2096 C CA . VAL A 1 262 ? -3.533 7.352 -4.883 1 98.25 262 VAL A CA 1
ATOM 2097 C C . VAL A 1 262 ? -4.262 6.52 -5.938 1 98.25 262 VAL A C 1
ATOM 2099 O O . VAL A 1 262 ? -5.383 6.059 -5.711 1 98.25 262 VAL A O 1
ATOM 2102 N N . PRO A 1 263 ? -3.648 6.246 -7.164 1 97.19 263 PRO A N 1
ATOM 2103 C CA . PRO A 1 263 ? -4.391 5.445 -8.141 1 97.19 263 PRO A CA 1
ATOM 2104 C C . PRO A 1 263 ? -4.762 4.062 -7.609 1 97.19 263 PRO A C 1
ATOM 2106 O O . PRO A 1 263 ? -5.852 3.559 -7.898 1 97.19 263 PRO A O 1
ATOM 2109 N N . PHE A 1 264 ? -3.906 3.508 -6.824 1 96.56 264 PHE A N 1
ATOM 2110 C CA . PHE A 1 264 ? -4.199 2.209 -6.227 1 96.56 264 PHE A CA 1
ATOM 2111 C C . PHE A 1 264 ? -5.457 2.277 -5.371 1 96.56 264 PHE A C 1
ATOM 2113 O O . PHE A 1 264 ? -6.422 1.554 -5.617 1 96.56 264 PHE A O 1
ATOM 2120 N N . LEU A 1 265 ? -5.504 3.176 -4.41 1 97.19 265 LEU A N 1
ATOM 2121 C CA . LEU A 1 265 ? -6.652 3.262 -3.52 1 97.19 265 LEU A CA 1
ATOM 2122 C C . LEU A 1 265 ? -7.902 3.691 -4.281 1 97.19 265 LEU A C 1
ATOM 2124 O O . LEU A 1 265 ? -8.992 3.166 -4.043 1 97.19 265 LEU A O 1
ATOM 2128 N N . ARG A 1 266 ? -7.695 4.676 -5.156 1 96.88 266 ARG A N 1
ATOM 2129 C CA . ARG A 1 266 ? -8.805 5.258 -5.906 1 96.88 266 ARG A CA 1
ATOM 2130 C C . ARG A 1 266 ? -9.609 4.176 -6.613 1 96.88 266 ARG A C 1
ATOM 2132 O O . ARG A 1 266 ? -10.812 4.035 -6.375 1 96.88 266 ARG A O 1
ATOM 2139 N N . TYR A 1 267 ? -8.992 3.352 -7.336 1 95.31 267 TYR A N 1
ATOM 2140 C CA . TYR A 1 267 ? -9.68 2.391 -8.188 1 95.31 267 TYR A CA 1
ATOM 2141 C C . TYR A 1 267 ? -10.008 1.118 -7.418 1 95.31 267 TYR A C 1
ATOM 2143 O O . TYR A 1 267 ? -11.086 0.536 -7.598 1 95.31 267 TYR A O 1
ATOM 2151 N N . ARG A 1 268 ? -9.133 0.714 -6.496 1 95.38 268 ARG A N 1
ATOM 2152 C CA . ARG A 1 268 ? -9.336 -0.518 -5.742 1 95.38 268 ARG A CA 1
ATOM 2153 C C . ARG A 1 268 ? -10.516 -0.382 -4.781 1 95.38 268 ARG A C 1
ATOM 2155 O O . ARG A 1 268 ? -11.312 -1.311 -4.629 1 95.38 268 ARG A O 1
ATOM 2162 N N . MET A 1 269 ? -10.609 0.726 -4.113 1 95.44 269 MET A N 1
ATOM 2163 C CA . MET A 1 269 ? -11.711 0.912 -3.17 1 95.44 269 MET A CA 1
ATOM 2164 C C . MET A 1 269 ? -13.055 0.875 -3.885 1 95.44 269 MET A C 1
ATOM 2166 O O . MET A 1 269 ? -13.992 0.225 -3.42 1 95.44 269 MET A O 1
ATOM 2170 N N . ASP A 1 270 ? -13.125 1.601 -5.012 1 95.56 270 ASP A N 1
ATOM 2171 C CA . ASP A 1 270 ? -14.375 1.583 -5.766 1 95.56 270 ASP A CA 1
ATOM 2172 C C . ASP A 1 270 ? -14.711 0.172 -6.238 1 95.56 270 ASP A C 1
ATOM 2174 O O . ASP A 1 270 ? -15.859 -0.261 -6.152 1 95.56 270 ASP A O 1
ATOM 2178 N N . GLU A 1 271 ? -13.711 -0.534 -6.766 1 92.38 271 GLU A N 1
ATOM 2179 C CA . GLU A 1 271 ? -13.898 -1.891 -7.27 1 92.38 271 GLU A CA 1
ATOM 2180 C C . GLU A 1 271 ? -14.477 -2.807 -6.191 1 92.38 271 GLU A C 1
ATOM 2182 O O . GLU A 1 271 ? -15.492 -3.471 -6.41 1 92.38 271 GLU A O 1
ATOM 2187 N N . PHE A 1 272 ? -13.945 -2.814 -5.078 1 91.38 272 PHE A N 1
ATOM 2188 C CA . PHE A 1 272 ? -14.312 -3.768 -4.039 1 91.38 272 PHE A CA 1
ATOM 2189 C C . PHE A 1 272 ? -15.586 -3.318 -3.322 1 91.38 272 PHE A C 1
ATOM 2191 O O . PHE A 1 272 ? -16.391 -4.148 -2.885 1 91.38 272 PHE A O 1
ATOM 2198 N N . TYR A 1 273 ? -15.742 -2.004 -3.193 1 92.19 273 TYR A N 1
ATOM 2199 C CA . TYR A 1 273 ? -17 -1.527 -2.643 1 92.19 273 TYR A CA 1
ATOM 2200 C C . TYR A 1 273 ? -18.172 -1.95 -3.52 1 92.19 273 TYR A C 1
ATOM 2202 O O . TYR A 1 273 ? -19.203 -2.41 -3.016 1 92.19 273 TYR A O 1
ATOM 2210 N N . GLU A 1 274 ? -18.016 -1.836 -4.824 1 90.62 274 GLU A N 1
ATOM 2211 C CA . GLU A 1 274 ? -19.094 -2.141 -5.754 1 90.62 274 GLU A CA 1
ATOM 2212 C C . GLU A 1 274 ? -19.406 -3.635 -5.766 1 90.62 274 GLU A C 1
ATOM 2214 O O . GLU A 1 274 ? -20.531 -4.035 -6.074 1 90.62 274 GLU A O 1
ATOM 2219 N N . MET A 1 275 ? -18.469 -4.457 -5.414 1 84.94 275 MET A N 1
ATOM 2220 C CA . MET A 1 275 ? -18.703 -5.895 -5.332 1 84.94 275 MET A CA 1
ATOM 2221 C C . MET A 1 275 ? -19.703 -6.219 -4.23 1 84.94 275 MET A C 1
ATOM 2223 O O . MET A 1 275 ? -20.578 -7.074 -4.41 1 84.94 275 MET A O 1
ATOM 2227 N N . HIS A 1 276 ? -19.516 -5.539 -3.076 1 84.75 276 HIS A N 1
ATOM 2228 C CA . HIS A 1 276 ? -20.375 -5.766 -1.924 1 84.75 276 HIS A CA 1
ATOM 2229 C C . HIS A 1 276 ? -20.672 -4.461 -1.192 1 84.75 276 HIS A C 1
ATOM 2231 O O . HIS A 1 276 ? -20.312 -4.301 -0.027 1 84.75 276 HIS A O 1
ATOM 2237 N N . PRO A 1 277 ? -21.469 -3.559 -1.802 1 86.94 277 PRO A N 1
ATOM 2238 C CA . PRO A 1 277 ? -21.672 -2.229 -1.222 1 86.94 277 PRO A CA 1
ATOM 2239 C C . PRO A 1 277 ? -22.391 -2.271 0.122 1 86.94 277 PRO A C 1
ATOM 2241 O O . PRO A 1 277 ? -22.203 -1.388 0.961 1 86.94 277 PRO A O 1
ATOM 2244 N N . GLU A 1 278 ? -23.156 -3.344 0.397 1 83.81 278 GLU A N 1
ATOM 2245 C CA . GLU A 1 278 ? -23.953 -3.414 1.621 1 83.81 278 GLU A CA 1
ATOM 2246 C C . GLU A 1 278 ? -23.094 -3.842 2.809 1 83.81 278 GLU A C 1
ATOM 2248 O O . GLU A 1 278 ? -23.531 -3.744 3.959 1 83.81 278 GLU A O 1
ATOM 2253 N N . ASP A 1 279 ? -21.938 -4.25 2.477 1 83.81 279 ASP A N 1
ATOM 2254 C CA . ASP A 1 279 ? -21.078 -4.77 3.525 1 83.81 279 ASP A CA 1
ATOM 2255 C C . ASP A 1 279 ? -20.812 -3.719 4.602 1 83.81 279 ASP A C 1
ATOM 2257 O O . ASP A 1 279 ? -20.641 -4.055 5.777 1 83.81 279 ASP A O 1
ATOM 2261 N N . VAL A 1 280 ? -20.875 -2.438 4.293 1 88.12 280 VAL A N 1
ATOM 2262 C CA . VAL A 1 280 ? -20.516 -1.353 5.195 1 88.12 280 VAL A CA 1
ATOM 2263 C C . VAL A 1 280 ? -21.609 -1.146 6.23 1 88.12 280 VAL A C 1
ATOM 2265 O O . VAL A 1 280 ? -21.406 -0.483 7.25 1 88.12 280 VAL A O 1
ATOM 2268 N N . GLN A 1 281 ? -22.797 -1.749 6.02 1 85 281 GLN A N 1
ATOM 2269 C CA . GLN A 1 281 ? -23.969 -1.453 6.828 1 85 281 GLN A CA 1
ATOM 2270 C C . GLN A 1 281 ? -23.797 -1.948 8.266 1 85 281 GLN A C 1
ATOM 2272 O O . GLN A 1 281 ? -24.484 -1.488 9.172 1 85 281 GLN A O 1
ATOM 2277 N N . ILE A 1 282 ? -22.859 -2.877 8.492 1 80.94 282 ILE A N 1
ATOM 2278 C CA . ILE A 1 282 ? -22.703 -3.475 9.812 1 80.94 282 ILE A CA 1
ATOM 2279 C C . ILE A 1 282 ? -21.547 -2.791 10.555 1 80.94 282 ILE A C 1
ATOM 2281 O O . ILE A 1 282 ? -21.203 -3.186 11.664 1 80.94 282 ILE A O 1
ATOM 2285 N N . THR A 1 283 ? -20.875 -1.802 9.93 1 84.19 283 THR A N 1
ATOM 2286 C CA . THR A 1 283 ? -19.969 -0.972 10.711 1 84.19 283 THR A CA 1
ATOM 2287 C C . THR A 1 283 ? -20.719 -0.194 11.781 1 84.19 283 THR A C 1
ATOM 2289 O O . THR A 1 283 ? -21.906 0.117 11.617 1 84.19 283 THR A O 1
ATOM 2292 N N . PRO A 1 284 ? -20.047 0.141 12.883 1 84.12 284 PRO A N 1
ATOM 2293 C CA . PRO A 1 284 ? -20.75 0.812 13.977 1 84.12 284 PRO A CA 1
ATOM 2294 C C . PRO A 1 284 ? -21.406 2.123 13.539 1 84.12 284 PRO A C 1
ATOM 2296 O O . PRO A 1 284 ? -22.562 2.389 13.891 1 84.12 284 PRO A O 1
ATOM 2299 N N . ARG A 1 285 ? -20.797 2.92 12.719 1 90.75 285 ARG A N 1
ATOM 2300 C CA . ARG A 1 285 ? -21.328 4.211 12.289 1 90.75 285 ARG A CA 1
ATOM 2301 C C . ARG A 1 285 ? -22.547 4.027 11.383 1 90.75 285 ARG A C 1
ATOM 2303 O O . ARG A 1 285 ? -23.531 4.758 11.5 1 90.75 285 ARG A O 1
ATOM 2310 N N . LYS A 1 286 ? -22.484 3.096 10.492 1 88.19 286 LYS A N 1
ATOM 2311 C CA . LYS A 1 286 ? -23.609 2.861 9.578 1 88.19 286 LYS A CA 1
ATOM 2312 C C . LYS A 1 286 ? -24.781 2.211 10.305 1 88.19 286 LYS A C 1
ATOM 2314 O O . LYS A 1 286 ? -25.938 2.492 10 1 88.19 286 LYS A O 1
ATOM 2319 N N . MET A 1 287 ? -24.453 1.362 11.258 1 84.44 287 MET A N 1
ATOM 2320 C CA . MET A 1 287 ? -25.516 0.803 12.094 1 84.44 287 MET A CA 1
ATOM 2321 C C . MET A 1 287 ? -26.234 1.903 12.859 1 84.44 287 MET A C 1
ATOM 2323 O O . MET A 1 287 ? -27.469 1.893 12.953 1 84.44 287 MET A O 1
ATOM 2327 N N . GLU A 1 288 ? -25.516 2.795 13.383 1 89.31 288 GLU A N 1
ATOM 2328 C CA . GLU A 1 288 ? -26.094 3.902 14.148 1 89.31 288 GLU A CA 1
ATOM 2329 C C . GLU A 1 288 ? -26.953 4.789 13.258 1 89.31 288 GLU A C 1
ATOM 2331 O O . GLU A 1 288 ? -28.047 5.199 13.656 1 89.31 288 GLU A O 1
ATOM 2336 N N . SER A 1 289 ? -26.469 5.039 12.086 1 93.19 289 SER A N 1
ATOM 2337 C CA . SER A 1 289 ? -27.188 5.949 11.195 1 93.19 289 SER A CA 1
ATOM 2338 C C . SER A 1 289 ? -28.359 5.246 10.516 1 93.19 289 SER A C 1
ATOM 2340 O O . SER A 1 289 ? -29.25 5.902 9.984 1 93.19 289 SER A O 1
ATOM 2342 N N . GLY A 1 290 ? -28.281 3.875 10.453 1 91.06 290 GLY A N 1
ATOM 2343 C CA . GLY A 1 290 ? -29.312 3.109 9.773 1 91.06 290 GLY A CA 1
ATOM 2344 C C . GLY A 1 290 ? -29.141 3.064 8.266 1 91.06 290 GLY A C 1
ATOM 2345 O O . GLY A 1 290 ? -30 2.531 7.555 1 91.06 290 GLY A O 1
ATOM 2346 N N . GLU A 1 291 ? -28 3.6 7.785 1 92.38 291 GLU A N 1
ATOM 2347 C CA . GLU A 1 291 ? -27.75 3.621 6.348 1 92.38 291 GLU A CA 1
ATOM 2348 C C . GLU A 1 291 ? -27.141 2.301 5.875 1 92.38 291 GLU A C 1
ATOM 2350 O O . GLU A 1 291 ? -26.328 1.698 6.574 1 92.38 291 GLU A O 1
ATOM 2355 N N . THR A 1 292 ? -27.531 1.881 4.734 1 91.38 292 THR A N 1
ATOM 2356 C CA . THR A 1 292 ? -27.094 0.604 4.176 1 91.38 292 THR A CA 1
ATOM 2357 C C . THR A 1 292 ? -25.812 0.776 3.361 1 91.38 292 THR A C 1
ATOM 2359 O O . THR A 1 292 ? -24.984 -0.136 3.293 1 91.38 292 THR A O 1
ATOM 2362 N N . TYR A 1 293 ? -25.688 1.962 2.717 1 94.5 293 TYR A N 1
ATOM 2363 C CA . TYR A 1 293 ? -24.609 2.211 1.768 1 94.5 293 TYR A CA 1
ATOM 2364 C C . TYR A 1 293 ? -23.859 3.49 2.119 1 94.5 293 TYR A C 1
ATOM 2366 O O . TYR A 1 293 ? -24.344 4.305 2.906 1 94.5 293 TYR A O 1
ATOM 2374 N N . LEU A 1 294 ? -22.625 3.631 1.661 1 96.06 294 LEU A N 1
ATOM 2375 C CA . LEU A 1 294 ? -22.016 4.953 1.623 1 96.06 294 LEU A CA 1
ATOM 2376 C C . LEU A 1 294 ? -22.812 5.902 0.744 1 96.06 294 LEU A C 1
ATOM 2378 O O . LEU A 1 294 ? -23.484 5.469 -0.193 1 96.06 294 LEU A O 1
ATOM 2382 N N . GLN A 1 295 ? -22.719 7.145 1.001 1 97.06 295 GLN A N 1
ATOM 2383 C CA . GLN A 1 295 ? -23.484 8.141 0.261 1 97.06 295 GLN A CA 1
ATOM 2384 C C . GLN A 1 295 ? -22.875 8.398 -1.111 1 97.06 295 GLN A C 1
ATOM 2386 O O . GLN A 1 295 ? -23.562 8.852 -2.029 1 97.06 295 GLN A O 1
ATOM 2391 N N . ARG A 1 296 ? -21.625 8.164 -1.227 1 97 296 ARG A N 1
ATOM 2392 C CA . ARG A 1 296 ? -20.875 8.359 -2.467 1 97 296 ARG A CA 1
ATOM 2393 C C . ARG A 1 296 ? -19.891 7.215 -2.695 1 97 296 ARG A C 1
ATOM 2395 O O . ARG A 1 296 ? -19.672 6.387 -1.81 1 97 296 ARG A O 1
ATOM 2402 N N . ALA A 1 297 ? -19.312 7.199 -3.904 1 96.25 297 ALA A N 1
ATOM 2403 C CA . ALA A 1 297 ? -18.219 6.25 -4.148 1 96.25 297 ALA A CA 1
ATOM 2404 C C . ALA A 1 297 ? -17.016 6.57 -3.285 1 96.25 297 ALA A C 1
ATOM 2406 O O . ALA A 1 297 ? -16.672 7.738 -3.078 1 96.25 297 ALA A O 1
ATOM 2407 N N . PRO A 1 298 ? -16.312 5.531 -2.816 1 97.69 298 PRO A N 1
ATOM 2408 C CA . PRO A 1 298 ? -15.141 5.75 -1.967 1 97.69 298 PRO A CA 1
ATOM 2409 C C . PRO A 1 298 ? -14.141 6.73 -2.58 1 97.69 298 PRO A C 1
ATOM 2411 O O . PRO A 1 298 ? -13.578 7.562 -1.869 1 97.69 298 PRO A O 1
ATOM 2414 N N . SER A 1 299 ? -13.914 6.727 -3.859 1 97.31 299 SER A N 1
ATOM 2415 C CA . SER A 1 299 ? -12.938 7.586 -4.52 1 97.31 299 SER A CA 1
ATOM 2416 C C . SER A 1 299 ? -13.352 9.055 -4.438 1 97.31 299 SER A C 1
ATOM 2418 O O . SER A 1 299 ? -12.508 9.945 -4.508 1 97.31 299 SER A O 1
ATOM 2420 N N . GLU A 1 300 ? -14.609 9.32 -4.309 1 97.88 300 GLU A N 1
ATOM 2421 C CA . GLU A 1 300 ? -15.078 10.695 -4.168 1 97.88 300 GLU A CA 1
ATOM 2422 C C . GLU A 1 300 ? -14.68 11.281 -2.816 1 97.88 300 GLU A C 1
ATOM 2424 O O . GLU A 1 300 ? -14.281 12.445 -2.729 1 97.88 300 GLU A O 1
ATOM 2429 N N . TYR A 1 301 ? -14.828 10.438 -1.769 1 98.5 301 TYR A N 1
ATOM 2430 C CA . TYR A 1 301 ? -14.359 10.883 -0.46 1 98.5 301 TYR A CA 1
ATOM 2431 C C . TYR A 1 301 ? -12.852 11.125 -0.473 1 98.5 301 TYR A C 1
ATOM 2433 O O . TYR A 1 301 ? -12.375 12.094 0.125 1 98.5 301 TYR A O 1
ATOM 2441 N N . LEU A 1 302 ? -12.133 10.188 -1.138 1 98.56 302 LEU A N 1
ATOM 2442 C CA . LEU A 1 302 ? -10.688 10.352 -1.29 1 98.56 302 LEU A CA 1
ATOM 2443 C C . LEU A 1 302 ? -10.359 11.711 -1.9 1 98.56 302 LEU A C 1
ATOM 2445 O O . LEU A 1 302 ? -9.5 12.438 -1.389 1 98.56 302 LEU A O 1
ATOM 2449 N N . ARG A 1 303 ? -11.039 12.148 -2.883 1 97.88 303 ARG A N 1
ATOM 2450 C CA . ARG A 1 303 ? -10.812 13.383 -3.625 1 97.88 303 ARG A CA 1
ATOM 2451 C C . ARG A 1 303 ? -11.203 14.602 -2.799 1 97.88 303 ARG A C 1
ATOM 2453 O O . ARG A 1 303 ? -10.508 15.617 -2.809 1 97.88 303 ARG A O 1
ATOM 2460 N N . ASP A 1 304 ? -12.305 14.484 -2.113 1 97.88 304 ASP A N 1
ATOM 2461 C CA . ASP A 1 304 ? -12.945 15.68 -1.571 1 97.88 304 ASP A CA 1
ATOM 2462 C C . ASP A 1 304 ? -12.523 15.922 -0.123 1 97.88 304 ASP A C 1
ATOM 2464 O O . ASP A 1 304 ? -12.539 17.062 0.353 1 97.88 304 ASP A O 1
ATOM 2468 N N . ASN A 1 305 ? -12.117 14.805 0.579 1 98.75 305 ASN A N 1
ATOM 2469 C CA . ASN A 1 305 ? -11.914 14.961 2.016 1 98.75 305 ASN A CA 1
ATOM 2470 C C . ASN A 1 305 ? -10.461 14.719 2.406 1 98.75 305 ASN A C 1
ATOM 2472 O O . ASN A 1 305 ? -10.047 15.047 3.521 1 98.75 305 ASN A O 1
ATOM 2476 N N . ILE A 1 306 ? -9.656 14.109 1.505 1 98.88 306 ILE A N 1
ATOM 2477 C CA . ILE A 1 306 ? -8.266 13.773 1.795 1 98.88 306 ILE A CA 1
ATOM 2478 C C . ILE A 1 306 ? -7.344 14.648 0.948 1 98.88 306 ILE A C 1
ATOM 2480 O O . ILE A 1 306 ? -7.543 14.789 -0.261 1 98.88 306 ILE A O 1
ATOM 2484 N N . SER A 1 307 ? -6.367 15.273 1.528 1 98.81 307 SER A N 1
ATOM 2485 C CA . SER A 1 307 ? -5.277 15.953 0.833 1 98.81 307 SER A CA 1
ATOM 2486 C C . SER A 1 307 ? -3.926 15.344 1.198 1 98.81 307 SER A C 1
ATOM 2488 O O . SER A 1 307 ? -3.766 14.781 2.279 1 98.81 307 SER A O 1
ATOM 2490 N N . LEU A 1 308 ? -2.988 15.438 0.245 1 98.69 308 LEU A N 1
ATOM 2491 C CA . LEU A 1 308 ? -1.661 14.867 0.44 1 98.69 308 LEU A CA 1
ATOM 2492 C C . LEU A 1 308 ? -0.579 15.922 0.257 1 98.69 308 LEU A C 1
ATOM 2494 O O . LEU A 1 308 ? -0.559 16.625 -0.755 1 98.69 308 LEU A O 1
ATOM 2498 N N . CYS A 1 309 ? 0.268 16 1.253 1 98.31 309 CYS A N 1
ATOM 2499 C CA . CYS A 1 309 ? 1.458 16.828 1.072 1 98.31 309 CYS A CA 1
ATOM 2500 C C . CYS A 1 309 ? 2.424 16.172 0.086 1 98.31 309 CYS A C 1
ATOM 2502 O O . CYS A 1 309 ? 2.555 14.953 0.05 1 98.31 309 CYS A O 1
ATOM 2504 N N . THR A 1 310 ? 3.131 16.953 -0.621 1 96.94 310 THR A N 1
ATOM 2505 C CA . THR A 1 310 ? 3.906 16.484 -1.764 1 96.94 310 THR A CA 1
ATOM 2506 C C . THR A 1 310 ? 5.227 15.875 -1.306 1 96.94 310 THR A C 1
ATOM 2508 O O . THR A 1 310 ? 5.746 14.953 -1.941 1 96.94 310 THR A O 1
ATOM 2511 N N . GLN A 1 311 ? 5.785 16.203 -0.168 1 92.44 311 GLN A N 1
ATOM 2512 C CA . GLN A 1 311 ? 7.168 15.898 0.169 1 92.44 311 GLN A CA 1
ATOM 2513 C C . GLN A 1 311 ? 7.289 14.5 0.777 1 92.44 311 GLN A C 1
ATOM 2515 O O . GLN A 1 311 ? 6.496 14.125 1.645 1 92.44 311 GLN A O 1
ATOM 2520 N N . PRO A 1 312 ? 8.289 13.727 0.356 1 89.56 312 PRO A N 1
ATOM 2521 C CA . PRO A 1 312 ? 9.211 13.984 -0.752 1 89.56 312 PRO A CA 1
ATOM 2522 C C . PRO A 1 312 ? 8.586 13.695 -2.115 1 89.56 312 PRO A C 1
ATOM 2524 O O . PRO A 1 312 ? 7.754 12.789 -2.238 1 89.56 312 PRO A O 1
ATOM 2527 N N . PHE A 1 313 ? 8.969 14.508 -3.021 1 87.69 313 PHE A N 1
ATOM 2528 C CA . PHE A 1 313 ? 8.344 14.453 -4.34 1 87.69 313 PHE A CA 1
ATOM 2529 C C . PHE A 1 313 ? 9.359 14.047 -5.402 1 87.69 313 PHE A C 1
ATOM 2531 O O . PHE A 1 313 ? 10.328 14.766 -5.648 1 87.69 313 PHE A O 1
ATOM 2538 N N . ALA A 1 314 ? 9.344 12.852 -5.879 1 84.44 314 ALA A N 1
ATOM 2539 C CA . ALA A 1 314 ? 10.094 12.445 -7.066 1 84.44 314 ALA A CA 1
ATOM 2540 C C . ALA A 1 314 ? 9.148 12.133 -8.227 1 84.44 314 ALA A C 1
ATOM 2542 O O . ALA A 1 314 ? 8.164 11.406 -8.055 1 84.44 314 ALA A O 1
ATOM 2543 N N . LEU A 1 315 ? 9.43 12.766 -9.312 1 90.38 315 LEU A N 1
ATOM 2544 C CA . LEU A 1 315 ? 8.609 12.578 -10.5 1 90.38 315 LEU A CA 1
ATOM 2545 C C . LEU A 1 315 ? 9.195 11.508 -11.414 1 90.38 315 LEU A C 1
ATOM 2547 O O . LEU A 1 315 ? 10.422 11.336 -11.461 1 90.38 315 LEU A O 1
ATOM 2551 N N . PRO A 1 316 ? 8.266 10.836 -12.094 1 92.56 316 PRO A N 1
ATOM 2552 C CA . PRO A 1 316 ? 8.789 10.008 -13.18 1 92.56 316 PRO A CA 1
ATOM 2553 C C . PRO A 1 316 ? 9.734 10.773 -14.102 1 92.56 316 PRO A C 1
ATOM 2555 O O . PRO A 1 316 ? 9.539 11.961 -14.344 1 9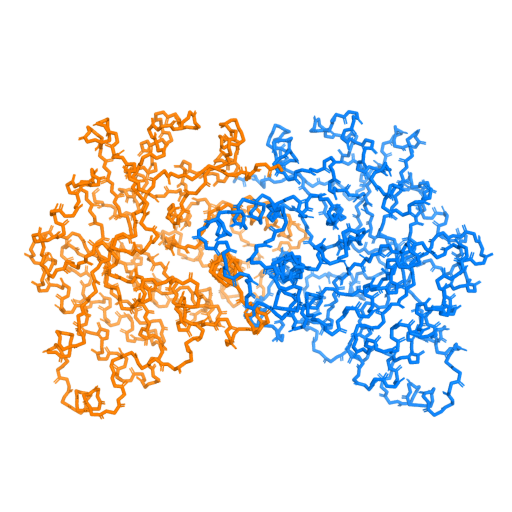2.56 316 PRO A O 1
ATOM 2558 N N . ARG A 1 317 ? 10.688 10.07 -14.602 1 89.5 317 ARG A N 1
ATOM 2559 C CA . ARG A 1 317 ? 11.703 10.672 -15.461 1 89.5 317 ARG A CA 1
ATOM 2560 C C . ARG A 1 317 ? 11.07 11.258 -16.719 1 89.5 317 ARG A C 1
ATOM 2562 O O . ARG A 1 317 ? 11.461 12.344 -17.172 1 89.5 317 ARG A O 1
ATOM 2569 N N . ASN A 1 318 ? 10.141 10.57 -17.297 1 90.88 318 ASN A N 1
ATOM 2570 C CA . ASN A 1 318 ? 9.422 11.039 -18.469 1 90.88 318 ASN A CA 1
ATOM 2571 C C . ASN A 1 318 ? 8.289 11.992 -18.094 1 90.88 318 ASN A C 1
ATOM 2573 O O . ASN A 1 318 ? 7.414 11.641 -17.297 1 90.88 318 ASN A O 1
ATOM 2577 N N . ALA A 1 319 ? 8.281 13.188 -18.688 1 90.44 319 ALA A N 1
ATOM 2578 C CA . ALA A 1 319 ? 7.309 14.219 -18.328 1 90.44 319 ALA A CA 1
ATOM 2579 C C . ALA A 1 319 ? 5.883 13.75 -18.609 1 90.44 319 ALA A C 1
ATOM 2581 O O . ALA A 1 319 ? 4.953 14.094 -17.891 1 90.44 319 ALA A O 1
ATOM 2582 N N . GLY A 1 320 ? 5.77 13.023 -19.703 1 93.88 320 GLY A N 1
ATOM 2583 C CA . GLY A 1 320 ? 4.453 12.477 -20 1 93.88 320 GLY A CA 1
ATOM 2584 C C . GLY A 1 320 ? 3.959 11.508 -18.938 1 93.88 320 GLY A C 1
ATOM 2585 O O . GLY A 1 320 ? 2.787 11.539 -18.562 1 93.88 320 GLY A O 1
ATOM 2586 N N . ASP A 1 321 ? 4.832 10.633 -18.484 1 95.19 321 ASP A N 1
ATOM 2587 C CA . ASP A 1 321 ? 4.492 9.711 -17.391 1 95.19 321 ASP A CA 1
ATOM 2588 C C . ASP A 1 321 ? 4.152 10.469 -16.109 1 95.19 321 ASP A C 1
ATOM 2590 O O . ASP A 1 321 ? 3.227 10.086 -15.391 1 95.19 321 ASP A O 1
ATOM 2594 N N . ALA A 1 322 ? 4.938 11.5 -15.867 1 95.19 322 ALA A N 1
ATOM 2595 C CA . ALA A 1 322 ? 4.684 12.32 -14.688 1 95.19 322 ALA A CA 1
ATOM 2596 C C . ALA A 1 322 ? 3.312 12.984 -14.766 1 95.19 322 ALA A C 1
ATOM 2598 O O . ALA A 1 322 ? 2.551 12.961 -13.797 1 95.19 322 ALA A O 1
ATOM 2599 N N . GLU A 1 323 ? 2.996 13.539 -15.891 1 95.94 323 GLU A N 1
ATOM 2600 C CA . GLU A 1 323 ? 1.704 14.188 -16.094 1 95.94 323 GLU A CA 1
ATOM 2601 C C . GLU A 1 323 ? 0.556 13.195 -15.922 1 95.94 323 GLU A C 1
ATOM 2603 O O . GLU A 1 323 ? -0.441 13.5 -15.266 1 95.94 323 GLU A O 1
ATOM 2608 N N . ASN A 1 324 ? 0.673 12.062 -16.562 1 96.38 324 ASN A N 1
ATOM 2609 C CA . ASN A 1 324 ? -0.349 11.023 -16.453 1 96.38 324 ASN A CA 1
ATOM 2610 C C . ASN A 1 324 ? -0.552 10.586 -15.008 1 96.38 324 ASN A C 1
ATOM 2612 O O . ASN A 1 324 ? -1.686 10.375 -14.57 1 96.38 324 ASN A O 1
ATOM 2616 N N . LEU A 1 325 ? 0.558 10.406 -14.328 1 96.44 325 LEU A N 1
ATOM 2617 C CA . LEU A 1 325 ? 0.471 9.953 -12.945 1 96.44 325 LEU A CA 1
ATOM 2618 C C . LEU A 1 325 ? -0.157 11.023 -12.055 1 96.44 325 LEU A C 1
ATOM 2620 O O . LEU A 1 325 ? -0.922 10.711 -11.141 1 96.44 325 LEU A O 1
ATOM 2624 N N . LEU A 1 326 ? 0.147 12.32 -12.305 1 97.38 326 LEU A N 1
ATOM 2625 C CA . LEU A 1 326 ? -0.5 13.414 -11.594 1 97.38 326 LEU A CA 1
ATOM 2626 C C . LEU A 1 326 ? -2.008 13.398 -11.82 1 97.38 326 LEU A C 1
ATOM 2628 O O . LEU A 1 326 ? -2.785 13.531 -10.875 1 97.38 326 LEU A O 1
ATOM 2632 N N . ASP A 1 327 ? -2.393 13.141 -13.016 1 96.5 327 ASP A N 1
ATOM 2633 C CA . ASP A 1 327 ? -3.811 13.125 -13.367 1 96.5 327 ASP A CA 1
ATOM 2634 C C . ASP A 1 327 ? -4.527 11.945 -12.711 1 96.5 327 ASP A C 1
ATOM 2636 O O . ASP A 1 327 ? -5.586 12.117 -12.109 1 96.5 327 ASP A O 1
ATOM 2640 N N . LEU A 1 328 ? -3.947 10.812 -12.82 1 96.56 328 LEU A N 1
ATOM 2641 C CA . LEU A 1 328 ? -4.531 9.609 -12.242 1 96.56 328 LEU A CA 1
ATOM 2642 C C . LEU A 1 328 ? -4.617 9.727 -10.719 1 96.56 328 LEU A C 1
ATOM 2644 O O . LEU A 1 328 ? -5.492 9.117 -10.094 1 96.56 328 LEU A O 1
ATOM 2648 N N . SER A 1 329 ? -3.77 10.555 -10.156 1 97.62 329 SER A N 1
ATOM 2649 C CA . SER A 1 329 ? -3.723 10.758 -8.711 1 97.62 329 SER A CA 1
ATOM 2650 C C . SER A 1 329 ? -4.617 11.914 -8.281 1 97.62 329 SER A C 1
ATOM 2652 O O . SER A 1 329 ? -4.637 12.289 -7.105 1 97.62 329 SER A O 1
ATOM 2654 N N . MET A 1 330 ? -5.277 12.539 -9.195 1 97.25 330 MET A N 1
ATOM 2655 C CA . MET A 1 330 ? -6.129 13.688 -8.906 1 97.25 330 MET A CA 1
ATOM 2656 C C . MET A 1 330 ? -5.348 14.773 -8.18 1 97.25 330 MET A C 1
ATOM 2658 O O . MET A 1 330 ? -5.828 15.336 -7.191 1 97.25 330 MET A O 1
ATOM 2662 N N . ALA A 1 331 ? -4.148 15.031 -8.641 1 98 331 ALA A N 1
ATOM 2663 C CA . ALA A 1 331 ? -3.203 15.898 -7.945 1 98 331 ALA A CA 1
ATOM 2664 C C . ALA A 1 331 ? -3.746 17.328 -7.836 1 98 331 ALA A C 1
ATOM 2666 O O . ALA A 1 331 ? -3.596 17.969 -6.797 1 98 331 ALA A O 1
ATOM 2667 N N . ALA A 1 332 ? -4.426 17.828 -8.82 1 98 332 ALA A N 1
ATOM 2668 C CA . ALA A 1 332 ? -4.938 19.203 -8.828 1 98 332 ALA A CA 1
ATOM 2669 C C . ALA A 1 332 ? -5.926 19.422 -7.688 1 98 332 ALA A C 1
ATOM 2671 O O . ALA A 1 332 ? -6.051 20.531 -7.172 1 98 332 ALA A O 1
ATOM 2672 N N . GLU A 1 333 ? -6.57 18.359 -7.289 1 97.88 333 GLU A N 1
ATOM 2673 C CA . GLU A 1 333 ? -7.57 18.469 -6.234 1 97.88 333 GLU A CA 1
ATOM 2674 C C . GLU A 1 333 ? -6.98 18.109 -4.875 1 97.88 333 GLU A C 1
ATOM 2676 O O . GLU A 1 333 ? -7.348 18.703 -3.855 1 97.88 333 GLU A O 1
ATOM 2681 N N . MET A 1 334 ? -5.98 17.172 -4.914 1 98.5 334 MET A N 1
ATOM 2682 C CA . MET A 1 334 ? -5.66 16.516 -3.656 1 98.5 334 MET A CA 1
ATOM 2683 C C . MET A 1 334 ? -4.324 17 -3.105 1 98.5 334 MET A C 1
ATOM 2685 O O . MET A 1 334 ? -4.074 16.906 -1.902 1 98.5 334 MET A O 1
ATOM 2689 N N . PHE A 1 335 ? -3.395 17.422 -3.928 1 98.69 335 PHE A N 1
ATOM 2690 C CA . PHE A 1 335 ? -2.029 17.656 -3.467 1 98.69 335 PHE A CA 1
ATOM 2691 C C . PHE A 1 335 ? -1.878 19.062 -2.916 1 98.69 335 PHE A C 1
ATOM 2693 O O . PHE A 1 335 ? -2.52 20 -3.4 1 98.69 335 PHE A O 1
ATOM 2700 N N . THR A 1 336 ? -1.084 19.234 -1.929 1 98.75 336 THR A N 1
ATOM 2701 C CA . THR A 1 336 ? -0.641 20.5 -1.351 1 98.75 336 THR A CA 1
ATOM 2702 C C . THR A 1 336 ? 0.875 20.516 -1.176 1 98.75 336 THR A C 1
ATOM 2704 O O . THR A 1 336 ? 1.473 19.5 -0.814 1 98.75 336 THR A O 1
ATOM 2707 N N . TYR A 1 337 ? 1.483 21.609 -1.401 1 98.38 337 TYR A N 1
ATOM 2708 C CA . TYR A 1 337 ? 2.936 21.703 -1.31 1 98.38 337 TYR A CA 1
ATOM 2709 C C . TYR A 1 337 ? 3.4 21.594 0.138 1 98.38 337 TYR A C 1
ATOM 2711 O O . TYR A 1 337 ? 2.748 22.109 1.047 1 98.38 337 TYR A O 1
ATOM 2719 N N . SER A 1 338 ? 4.508 20.922 0.304 1 97.94 338 SER A N 1
ATOM 2720 C CA . SER A 1 338 ? 5.207 20.875 1.585 1 97.94 338 SER A CA 1
ATOM 2721 C C . SER A 1 338 ? 6.719 20.828 1.39 1 97.94 338 SER A C 1
ATOM 2723 O O . SER A 1 338 ? 7.211 20.188 0.464 1 97.94 338 SER A O 1
ATOM 2725 N N . SER A 1 339 ? 7.434 21.5 2.217 1 94.94 339 SER A N 1
ATOM 2726 C CA . SER A 1 339 ? 8.891 21.5 2.148 1 94.94 339 SER A CA 1
ATOM 2727 C C . SER A 1 339 ? 9.492 20.469 3.1 1 94.94 339 SER A C 1
ATOM 2729 O O . SER A 1 339 ? 10.555 19.922 2.824 1 94.94 339 SER A O 1
ATOM 2731 N N . ASP A 1 340 ? 8.883 20.266 4.199 1 93.94 340 ASP A N 1
ATOM 2732 C CA . ASP A 1 340 ? 9.375 19.438 5.301 1 93.94 340 ASP A CA 1
ATOM 2733 C C . ASP A 1 340 ? 10.586 20.078 5.977 1 93.94 340 ASP A C 1
ATOM 2735 O O . ASP A 1 340 ? 11.383 19.391 6.617 1 93.94 340 ASP A O 1
ATOM 2739 N N . TRP A 1 341 ? 10.789 21.344 5.797 1 92.75 341 TRP A N 1
ATOM 2740 C CA . TRP A 1 341 ? 11.836 22.047 6.539 1 92.75 341 TRP A CA 1
ATOM 2741 C C . TRP A 1 341 ? 11.648 21.859 8.039 1 92.75 341 TRP A C 1
ATOM 2743 O O . TRP A 1 341 ? 10.523 21.938 8.547 1 92.75 341 TRP A O 1
ATOM 2753 N N . PRO A 1 342 ? 12.719 21.609 8.703 1 91.44 342 PRO A N 1
ATOM 2754 C CA . PRO A 1 342 ? 14.125 21.625 8.289 1 91.44 342 PRO A CA 1
ATOM 2755 C C . PRO A 1 342 ? 14.703 20.219 8.102 1 91.44 342 PRO A C 1
ATOM 2757 O O . PRO A 1 342 ? 15.906 20.016 8.281 1 91.44 342 PRO A O 1
ATOM 2760 N N . HIS A 1 343 ? 13.984 19.266 7.766 1 85.75 343 HIS A N 1
ATOM 2761 C CA . HIS A 1 343 ? 14.398 17.859 7.793 1 85.75 343 HIS A CA 1
ATOM 2762 C C . HIS A 1 343 ? 15.258 17.516 6.578 1 85.75 343 HIS A C 1
ATOM 2764 O O . HIS A 1 343 ? 15.391 18.328 5.66 1 85.75 343 HIS A O 1
ATOM 2770 N N . GLN A 1 344 ? 15.859 16.344 6.645 1 77.94 344 GLN A N 1
ATOM 2771 C CA . GLN A 1 344 ? 16.75 15.836 5.605 1 77.94 344 GLN A CA 1
ATOM 2772 C C . GLN A 1 344 ? 16.016 15.664 4.281 1 77.94 344 GLN A C 1
ATOM 2774 O O . GLN A 1 344 ? 16.594 15.859 3.213 1 77.94 344 GLN A O 1
ATOM 2779 N N . THR A 1 345 ? 14.773 15.414 4.285 1 82.56 345 THR A N 1
ATOM 2780 C CA . THR A 1 345 ? 13.984 15.195 3.08 1 82.56 345 THR A CA 1
ATOM 2781 C C . THR A 1 345 ? 13.391 16.5 2.574 1 82.56 345 THR A C 1
ATOM 2783 O O . THR A 1 345 ? 12.289 16.516 2.016 1 82.56 345 THR A O 1
ATOM 2786 N N . LEU A 1 346 ? 14.078 17.547 2.834 1 87.44 346 LEU A N 1
ATOM 2787 C CA . LEU A 1 346 ? 13.648 18.859 2.363 1 87.44 346 LEU A CA 1
ATOM 2788 C C . LEU A 1 346 ? 13.359 18.828 0.866 1 87.44 346 LEU A C 1
ATOM 2790 O O . LEU A 1 346 ? 14.117 18.234 0.093 1 87.44 346 LEU A O 1
ATOM 2794 N N . ASP A 1 347 ? 12.227 19.422 0.498 1 91.62 347 ASP A N 1
ATOM 2795 C CA . ASP A 1 347 ? 11.828 19.469 -0.904 1 91.62 347 ASP A CA 1
ATOM 2796 C C . ASP A 1 347 ? 11.422 20.891 -1.304 1 91.62 347 ASP A C 1
ATOM 2798 O O . ASP A 1 347 ? 10.273 21.297 -1.098 1 91.62 347 ASP A O 1
ATOM 2802 N N . PRO A 1 348 ? 12.352 21.656 -1.857 1 92.56 348 PRO A N 1
ATOM 2803 C CA . PRO A 1 348 ? 11.969 22.969 -2.373 1 92.56 348 PRO A CA 1
ATOM 2804 C C . PRO A 1 348 ? 10.992 22.891 -3.541 1 92.56 348 PRO A C 1
ATOM 2806 O O . PRO A 1 348 ? 10.828 21.828 -4.137 1 92.56 348 PRO A O 1
ATOM 2809 N N . PRO A 1 349 ? 10.273 23.969 -3.861 1 94.94 349 PRO A N 1
ATOM 2810 C CA . PRO A 1 349 ? 9.234 23.906 -4.891 1 94.94 349 PRO A CA 1
ATOM 2811 C C . PRO A 1 349 ? 9.812 23.828 -6.305 1 94.94 349 PRO A C 1
ATOM 2813 O O . PRO A 1 349 ? 9.094 24.078 -7.277 1 94.94 349 PRO A O 1
ATOM 2816 N N . THR A 1 350 ? 11 23.438 -6.523 1 91 350 THR A N 1
ATOM 2817 C CA . THR A 1 350 ? 11.758 23.469 -7.77 1 91 350 THR A CA 1
ATOM 2818 C C . THR A 1 350 ? 11.047 22.656 -8.852 1 91 350 THR A C 1
ATOM 2820 O O . THR A 1 350 ? 10.922 23.094 -9.984 1 91 350 THR A O 1
ATOM 2823 N N . TRP A 1 351 ? 10.492 21.5 -8.547 1 87.44 351 TRP A N 1
ATOM 2824 C CA . TRP A 1 351 ? 9.875 20.594 -9.516 1 87.44 351 TRP A CA 1
ATOM 2825 C C . TRP A 1 351 ? 8.742 21.281 -10.258 1 87.44 351 TRP A C 1
ATOM 2827 O O . TRP A 1 351 ? 8.516 21.016 -11.445 1 87.44 351 TRP A O 1
ATOM 2837 N N . PHE A 1 352 ? 8.078 22.156 -9.625 1 94.38 352 PHE A N 1
ATOM 2838 C CA . PHE A 1 352 ? 6.859 22.75 -10.164 1 94.38 352 PHE A CA 1
ATOM 2839 C C . PHE A 1 352 ? 7.188 23.75 -11.273 1 94.38 352 PHE A C 1
ATOM 2841 O O . PHE A 1 352 ? 6.312 24.141 -12.047 1 94.38 352 PHE A O 1
ATOM 2848 N N . TYR A 1 353 ? 8.453 24.078 -11.367 1 94.06 353 TYR A N 1
ATOM 2849 C CA . TYR A 1 353 ? 8.859 25.078 -12.344 1 94.06 353 TYR A CA 1
ATOM 2850 C C . TYR A 1 353 ? 9.805 24.469 -13.383 1 94.06 353 TYR A C 1
ATOM 2852 O O . TYR A 1 353 ? 10.047 25.078 -14.43 1 94.06 353 TYR A O 1
ATOM 2860 N N . THR A 1 354 ? 10.383 23.312 -13.07 1 92.06 354 THR A N 1
ATOM 2861 C CA . THR A 1 354 ? 11.391 22.734 -13.961 1 92.06 354 THR A CA 1
ATOM 2862 C C . THR A 1 354 ? 10.82 21.547 -14.727 1 92.06 354 THR A C 1
ATOM 2864 O O . THR A 1 354 ? 11.391 21.125 -15.734 1 92.06 354 THR A O 1
ATOM 2867 N N . SER A 1 355 ? 9.758 21 -14.234 1 92.25 355 SER A N 1
ATOM 2868 C CA . SER A 1 355 ? 9.125 19.875 -14.93 1 92.25 355 SER A CA 1
ATOM 2869 C C . SER A 1 355 ? 8 20.359 -15.836 1 92.25 355 SER A C 1
ATOM 2871 O O . SER A 1 355 ? 7.164 21.156 -15.422 1 92.25 355 SER A O 1
ATOM 2873 N N . ARG A 1 356 ? 7.902 19.766 -17.016 1 92.94 356 ARG A N 1
ATOM 2874 C CA . ARG A 1 356 ? 6.855 20.094 -17.969 1 92.94 356 ARG A CA 1
ATOM 2875 C C . ARG A 1 356 ? 5.551 19.391 -17.625 1 92.94 356 ARG A C 1
ATOM 2877 O O . ARG A 1 356 ? 4.543 19.547 -18.312 1 92.94 356 ARG A O 1
ATOM 2884 N N . ALA A 1 357 ? 5.605 18.656 -16.594 1 94.62 357 ALA A N 1
ATOM 2885 C CA . ALA A 1 357 ? 4.414 17.906 -16.203 1 94.62 357 ALA A CA 1
ATOM 2886 C C . ALA A 1 357 ? 3.359 18.812 -15.594 1 94.62 357 ALA A C 1
ATOM 2888 O O . ALA A 1 357 ? 2.191 18.438 -15.477 1 94.62 357 ALA A O 1
ATOM 2889 N N . PHE A 1 358 ? 3.758 20 -15.203 1 96.06 358 PHE A N 1
ATOM 2890 C CA . PHE A 1 358 ? 2.844 20.906 -14.516 1 96.06 358 PHE A CA 1
ATOM 2891 C C . PHE A 1 358 ? 2.393 22.031 -15.453 1 96.06 358 PHE A C 1
ATOM 2893 O O . PHE A 1 358 ? 3.215 22.797 -15.953 1 96.06 358 PHE A O 1
ATOM 2900 N N . ASP A 1 359 ? 1.12 22.078 -15.664 1 95.5 359 ASP A N 1
ATOM 2901 C CA . ASP A 1 359 ? 0.575 23.281 -16.266 1 95.5 359 ASP A CA 1
ATOM 2902 C C . ASP A 1 359 ? 0.306 24.359 -15.219 1 95.5 359 ASP A C 1
ATOM 2904 O O . ASP A 1 359 ? 0.488 24.125 -14.023 1 95.5 359 ASP A O 1
ATOM 2908 N N . ASP A 1 360 ? -0.079 25.516 -15.633 1 95.75 360 ASP A N 1
ATOM 2909 C CA . ASP A 1 360 ? -0.251 26.656 -14.734 1 95.75 360 ASP A CA 1
ATOM 2910 C C . ASP A 1 360 ? -1.332 26.375 -13.688 1 95.75 360 ASP A C 1
ATOM 2912 O O . ASP A 1 360 ? -1.162 26.688 -12.508 1 95.75 360 ASP A O 1
ATOM 2916 N N . GLU A 1 361 ? -2.398 25.797 -14.109 1 96.81 361 GLU A N 1
ATOM 2917 C CA . GLU A 1 361 ? -3.523 25.547 -13.211 1 96.81 361 GLU A CA 1
ATOM 2918 C C . GLU A 1 361 ? -3.152 24.531 -12.125 1 96.81 361 GLU A C 1
ATOM 2920 O O . GLU A 1 361 ? -3.385 24.781 -10.945 1 96.81 361 GLU A O 1
ATOM 2925 N N . THR A 1 362 ? -2.586 23.406 -12.516 1 97.25 362 THR A N 1
ATOM 2926 C CA . THR A 1 362 ? -2.182 22.375 -11.555 1 97.25 362 THR A CA 1
ATOM 2927 C C . THR A 1 362 ? -1.132 22.922 -10.594 1 97.25 362 THR A C 1
ATOM 2929 O O . THR A 1 362 ? -1.195 22.656 -9.391 1 97.25 362 THR A O 1
ATOM 2932 N N . ARG A 1 363 ? -0.172 23.656 -11.086 1 97.62 363 ARG A N 1
ATOM 2933 C CA . ARG A 1 363 ? 0.874 24.266 -10.266 1 97.62 363 ARG A CA 1
ATOM 2934 C C . ARG A 1 363 ? 0.278 25.188 -9.211 1 97.62 363 ARG A C 1
ATOM 2936 O O . ARG A 1 363 ? 0.595 25.078 -8.023 1 97.62 363 ARG A O 1
ATOM 2943 N N . GLU A 1 364 ? -0.612 26.062 -9.648 1 98 364 GLU A N 1
ATOM 2944 C CA . GLU A 1 364 ? -1.221 27.031 -8.734 1 98 364 GLU A CA 1
ATOM 2945 C C . GLU A 1 364 ? -2.047 26.312 -7.664 1 98 364 GLU A C 1
ATOM 2947 O O . GLU A 1 364 ? -2.01 26.703 -6.492 1 98 364 GLU A O 1
ATOM 2952 N N . ARG A 1 365 ? -2.783 25.328 -8.062 1 98.5 365 ARG A N 1
ATOM 2953 C CA . ARG A 1 365 ? -3.607 24.578 -7.117 1 98.5 365 ARG A CA 1
ATOM 2954 C C . ARG A 1 365 ? -2.75 23.938 -6.039 1 98.5 365 ARG A C 1
ATOM 2956 O O . ARG A 1 365 ? -3.037 24.062 -4.848 1 98.5 365 ARG A O 1
ATOM 2963 N N . ILE A 1 366 ? -1.666 23.281 -6.438 1 98.56 366 ILE A N 1
ATOM 2964 C CA . ILE A 1 366 ? -0.838 22.516 -5.508 1 98.56 366 ILE A CA 1
ATOM 2965 C C . ILE A 1 366 ? -0.044 23.469 -4.621 1 98.56 366 ILE A C 1
ATOM 2967 O O . ILE A 1 366 ? 0.086 23.25 -3.416 1 98.56 366 ILE A O 1
ATOM 2971 N N . LEU A 1 367 ? 0.432 24.578 -5.176 1 98.5 367 LEU A N 1
ATOM 2972 C CA . LEU A 1 367 ? 1.348 25.453 -4.457 1 98.5 367 LEU A CA 1
ATOM 2973 C C . LEU A 1 367 ? 0.59 26.344 -3.477 1 98.5 367 LEU A C 1
ATOM 2975 O O . LEU A 1 367 ? 1.16 26.797 -2.484 1 98.5 367 LEU A O 1
ATOM 2979 N N . SER A 1 368 ? -0.785 26.641 -3.768 1 98.44 368 SER A N 1
ATOM 2980 C CA . SER A 1 368 ? -1.398 27.625 -2.889 1 98.44 368 SER A CA 1
ATOM 2981 C C . SER A 1 368 ? -2.902 27.406 -2.768 1 98.44 368 SER A C 1
ATOM 2983 O O . SER A 1 368 ? -3.428 27.266 -1.663 1 98.44 368 SER A O 1
ATOM 2985 N N . ARG A 1 369 ? -3.664 27.219 -3.803 1 98.44 369 ARG A N 1
ATOM 2986 C CA . ARG A 1 369 ? -5.121 27.297 -3.793 1 98.44 369 ARG A CA 1
ATOM 2987 C C . ARG A 1 369 ? -5.723 26.172 -2.945 1 98.44 369 ARG A C 1
ATOM 2989 O O . ARG A 1 369 ? -6.672 26.406 -2.195 1 98.44 369 ARG A O 1
ATOM 2996 N N . ASN A 1 370 ? -5.242 24.953 -3.129 1 98.75 370 ASN A N 1
ATOM 2997 C CA . ASN A 1 370 ? -5.777 23.859 -2.332 1 98.75 370 ASN A CA 1
ATOM 2998 C C . ASN A 1 370 ? -5.609 24.109 -0.838 1 98.75 370 ASN A C 1
ATOM 3000 O O . ASN A 1 370 ? -6.547 23.922 -0.061 1 98.75 370 ASN A O 1
ATOM 3004 N N . ALA A 1 371 ? -4.441 24.531 -0.448 1 98.69 371 ALA A N 1
ATOM 3005 C CA . ALA A 1 371 ? -4.18 24.812 0.961 1 98.69 371 ALA A CA 1
ATOM 3006 C C . ALA A 1 371 ? -5.082 25.938 1.475 1 98.69 371 ALA A C 1
ATOM 3008 O O . ALA A 1 371 ? -5.609 25.859 2.586 1 98.69 371 ALA A O 1
ATOM 3009 N N . ARG A 1 372 ? -5.301 27.016 0.688 1 98 372 ARG A N 1
ATOM 3010 C CA . ARG A 1 372 ? -6.168 28.125 1.07 1 98 372 ARG A CA 1
ATOM 3011 C C . ARG A 1 372 ? -7.59 27.625 1.337 1 98 372 ARG A C 1
ATOM 3013 O O . ARG A 1 372 ? -8.234 28.062 2.295 1 98 372 ARG A O 1
ATOM 3020 N N . GLU A 1 373 ? -8.016 26.766 0.495 1 97.88 373 GLU A N 1
ATOM 3021 C CA . GLU A 1 373 ? -9.375 26.25 0.617 1 97.88 373 GLU A CA 1
ATOM 3022 C C . GLU A 1 373 ? -9.531 25.375 1.859 1 97.88 373 GLU A C 1
ATOM 3024 O O . GLU A 1 373 ? -10.523 25.469 2.576 1 97.88 373 GLU A O 1
ATOM 3029 N N . ILE A 1 374 ? -8.539 24.516 2.162 1 98.12 374 ILE A N 1
ATOM 3030 C CA . ILE A 1 374 ? -8.57 23.578 3.287 1 98.12 374 ILE A CA 1
ATOM 3031 C C . ILE A 1 374 ? -8.484 24.359 4.602 1 98.12 374 ILE A C 1
ATOM 3033 O O . ILE A 1 374 ? -9.188 24.047 5.562 1 98.12 374 ILE A O 1
ATOM 3037 N N . LEU A 1 375 ? -7.629 25.406 4.625 1 98 375 LEU A N 1
ATOM 3038 C CA . LEU A 1 375 ? -7.297 26.109 5.855 1 98 375 LEU A CA 1
ATOM 3039 C C . LEU A 1 375 ? -8.195 27.328 6.051 1 98 375 LEU A C 1
ATOM 3041 O O . LEU A 1 375 ? -8.25 27.906 7.145 1 98 375 LEU A O 1
ATOM 3045 N N . ASP A 1 376 ? -8.906 27.75 4.988 1 95.12 376 ASP A N 1
ATOM 3046 C CA . ASP A 1 376 ? -9.742 28.938 4.973 1 95.12 376 ASP A CA 1
ATOM 3047 C C . ASP A 1 376 ? -8.953 30.172 5.391 1 95.12 376 ASP A C 1
ATOM 3049 O O . ASP A 1 376 ? -9.352 30.891 6.312 1 95.12 376 ASP A O 1
ATOM 3053 N N . ILE A 1 377 ? -7.812 30.375 4.867 1 93.56 377 ILE A N 1
ATOM 3054 C CA . ILE A 1 377 ? -6.957 31.516 5.148 1 93.56 377 ILE A CA 1
ATOM 3055 C C . ILE A 1 377 ? -6.785 32.344 3.885 1 93.56 377 ILE A C 1
ATOM 3057 O O . ILE A 1 377 ? -6.98 31.859 2.771 1 93.56 377 ILE A O 1
ATOM 3061 N N . MET B 1 1 ? -21.906 11.016 -8.047 1 49.47 1 MET B N 1
ATOM 3062 C CA . MET B 1 1 ? -20.922 10.828 -9.109 1 49.47 1 MET B CA 1
ATOM 3063 C C . MET B 1 1 ? -20.484 9.375 -9.203 1 49.47 1 MET B C 1
ATOM 3065 O O . MET B 1 1 ? -20.562 8.633 -8.219 1 49.47 1 MET B O 1
ATOM 3069 N N . ALA B 1 2 ? -20.234 8.953 -10.344 1 68.25 2 ALA B N 1
ATOM 3070 C CA . ALA B 1 2 ? -20.141 7.602 -10.891 1 68.25 2 ALA B CA 1
ATOM 3071 C C . ALA B 1 2 ? -18.844 6.926 -10.461 1 68.25 2 ALA B C 1
ATOM 3073 O O . ALA B 1 2 ? -17.844 7.598 -10.203 1 68.25 2 ALA B O 1
ATOM 3074 N N . SER B 1 3 ? -18.797 5.797 -10.086 1 82.94 3 SER B N 1
ATOM 3075 C CA . SER B 1 3 ? -17.656 4.91 -9.828 1 82.94 3 SER B CA 1
ATOM 3076 C C . SER B 1 3 ? -16.5 5.211 -10.766 1 82.94 3 SER B C 1
ATOM 3078 O O . SER B 1 3 ? -16.703 5.57 -11.922 1 82.94 3 SER B O 1
ATOM 3080 N N . SER B 1 4 ? -15.32 5.312 -10.227 1 84.69 4 SER B N 1
ATOM 3081 C CA . SER B 1 4 ? -14.117 5.566 -11.016 1 84.69 4 SER B CA 1
ATOM 3082 C C . SER B 1 4 ? -13.812 4.402 -11.953 1 84.69 4 SER B C 1
ATOM 3084 O O . SER B 1 4 ? -12.992 4.523 -12.859 1 84.69 4 SER B O 1
ATOM 3086 N N . ILE B 1 5 ? -14.586 3.307 -11.711 1 84.12 5 ILE B N 1
ATOM 3087 C CA . ILE B 1 5 ? -14.266 2.107 -12.477 1 84.12 5 ILE B CA 1
ATOM 3088 C C . ILE B 1 5 ? -15.5 1.631 -13.234 1 84.12 5 ILE B C 1
ATOM 3090 O O . ILE B 1 5 ? -16.609 2.125 -13 1 84.12 5 ILE B O 1
ATOM 3094 N N . ARG B 1 6 ? -15.289 0.787 -14.195 1 76.5 6 ARG B N 1
ATOM 3095 C CA . ARG B 1 6 ? -16.328 0.011 -14.867 1 76.5 6 ARG B CA 1
ATOM 3096 C C . ARG B 1 6 ? -16.219 -1.468 -14.508 1 76.5 6 ARG B C 1
ATOM 3098 O O . ARG B 1 6 ? -15.125 -2.035 -14.492 1 76.5 6 ARG B O 1
ATOM 3105 N N . ARG B 1 7 ? -17.391 -2.002 -14.094 1 76.19 7 ARG B N 1
ATOM 3106 C CA . ARG B 1 7 ? -17.406 -3.438 -13.844 1 76.19 7 ARG B CA 1
ATOM 3107 C C . ARG B 1 7 ? -18.094 -4.188 -14.984 1 76.19 7 ARG B C 1
ATOM 3109 O O . ARG B 1 7 ? -19 -3.658 -15.625 1 76.19 7 ARG B O 1
ATOM 3116 N N . LEU B 1 8 ? -17.625 -5.316 -15.211 1 75.12 8 LEU B N 1
ATOM 3117 C CA . LEU B 1 8 ? -18.312 -6.176 -16.172 1 75.12 8 LEU B CA 1
ATOM 3118 C C . LEU B 1 8 ? -19.641 -6.664 -15.609 1 75.12 8 LEU B C 1
ATOM 3120 O O . LEU B 1 8 ? -19.75 -6.949 -14.414 1 75.12 8 LEU B O 1
ATOM 3124 N N . ALA B 1 9 ? -20.625 -6.719 -16.594 1 74.06 9 ALA B N 1
ATOM 3125 C CA . ALA B 1 9 ? -21.891 -7.348 -16.188 1 74.06 9 ALA B CA 1
ATOM 3126 C C . ALA B 1 9 ? -21.672 -8.812 -15.828 1 74.06 9 ALA B C 1
ATOM 3128 O O . ALA B 1 9 ? -20.891 -9.516 -16.469 1 74.06 9 ALA B O 1
ATOM 3129 N N . ASP B 1 10 ? -22.219 -9.281 -14.812 1 69.38 10 ASP B N 1
ATOM 3130 C CA . ASP B 1 10 ? -22.078 -10.648 -14.305 1 69.38 10 ASP B CA 1
ATOM 3131 C C . ASP B 1 10 ? -22.344 -11.672 -15.406 1 69.38 10 ASP B C 1
ATOM 3133 O O . ASP B 1 10 ? -21.75 -12.758 -15.406 1 69.38 10 ASP B O 1
ATOM 3137 N N . ASP B 1 11 ? -23.172 -11.211 -16.297 1 71.5 11 ASP B N 1
ATOM 3138 C CA . ASP B 1 11 ? -23.578 -12.156 -17.344 1 71.5 11 ASP B CA 1
ATOM 3139 C C . ASP B 1 11 ? -22.859 -11.859 -18.656 1 71.5 11 ASP B C 1
ATOM 3141 O O . ASP B 1 11 ? -23.281 -12.328 -19.719 1 71.5 11 ASP B O 1
ATOM 3145 N N . ALA B 1 12 ? -21.891 -11.094 -18.516 1 76.75 12 ALA B N 1
ATOM 3146 C CA . ALA B 1 12 ? -21.188 -10.766 -19.75 1 76.75 12 ALA B CA 1
ATOM 3147 C C . ALA B 1 12 ? -20.547 -12.008 -20.359 1 76.75 12 ALA B C 1
ATOM 3149 O O . ALA B 1 12 ? -19.875 -12.773 -19.672 1 76.75 12 ALA B O 1
ATOM 3150 N N . GLU B 1 13 ? -20.875 -12.18 -21.672 1 82.62 13 GLU B N 1
ATOM 3151 C CA . GLU B 1 13 ? -20.281 -13.305 -22.391 1 82.62 13 GLU B CA 1
ATOM 3152 C C . GLU B 1 13 ? -18.875 -12.977 -22.875 1 82.62 13 GLU B C 1
ATOM 3154 O O . GLU B 1 13 ? -18.562 -11.812 -23.156 1 82.62 13 GLU B O 1
ATOM 3159 N N . VAL B 1 14 ? -18.078 -14 -22.922 1 93.44 14 VAL B N 1
ATOM 3160 C CA . VAL B 1 14 ? -16.734 -13.844 -23.484 1 93.44 14 VAL B CA 1
ATOM 3161 C C . VAL B 1 14 ? -16.828 -13.547 -24.984 1 93.44 14 VAL B C 1
ATOM 3163 O O . VAL B 1 14 ? -17.5 -14.273 -25.719 1 93.44 14 VAL B O 1
ATOM 3166 N N . PRO B 1 15 ? -16.266 -12.469 -25.422 1 94.44 15 PRO B N 1
ATOM 3167 C CA . PRO B 1 15 ? -16.328 -12.117 -26.844 1 94.44 15 PRO B CA 1
ATOM 3168 C C . PRO B 1 15 ? -15.75 -13.203 -27.75 1 94.44 15 PRO B C 1
ATOM 3170 O O . PRO B 1 15 ? -14.758 -13.852 -27.391 1 94.44 15 PRO B O 1
ATOM 3173 N N . GLU B 1 16 ? -16.266 -13.328 -28.953 1 94.38 16 GLU B N 1
ATOM 3174 C CA . GLU B 1 16 ? -15.883 -14.359 -29.906 1 94.38 16 GLU B CA 1
ATOM 3175 C C . GLU B 1 16 ? -14.398 -14.273 -30.234 1 94.38 16 GLU B C 1
ATOM 3177 O O . GLU B 1 16 ? -13.742 -15.297 -30.453 1 94.38 16 GLU B O 1
ATOM 3182 N N . GLN B 1 17 ? -13.883 -13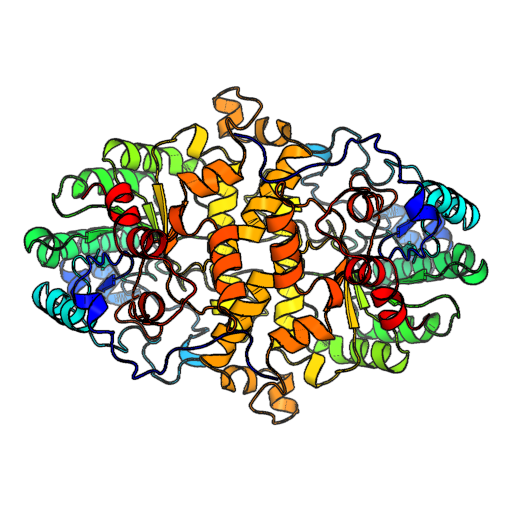.094 -30.281 1 95.25 17 GLN B N 1
ATOM 3183 C CA . GLN B 1 17 ? -12.484 -12.883 -30.625 1 95.25 17 GLN B CA 1
ATOM 3184 C C . GLN B 1 17 ? -11.562 -13.578 -29.625 1 95.25 17 GLN B C 1
ATOM 3186 O O . GLN B 1 17 ? -10.453 -13.984 -29.984 1 95.25 17 GLN B O 1
ATOM 3191 N N . ALA B 1 18 ? -11.977 -13.703 -28.406 1 96.75 18 ALA B N 1
ATOM 3192 C CA . ALA B 1 18 ? -11.172 -14.344 -27.375 1 96.75 18 ALA B CA 1
ATOM 3193 C C . ALA B 1 18 ? -10.875 -15.797 -27.719 1 96.75 18 ALA B C 1
ATOM 3195 O O . ALA B 1 18 ? -9.797 -16.312 -27.422 1 96.75 18 ALA B O 1
ATOM 3196 N N . PHE B 1 19 ? -11.82 -16.438 -28.438 1 96.38 19 PHE B N 1
ATOM 3197 C CA . PHE B 1 19 ? -11.703 -17.859 -28.75 1 96.38 19 PHE B CA 1
ATOM 3198 C C . PHE B 1 19 ? -10.734 -18.078 -29.906 1 96.38 19 PHE B C 1
ATOM 3200 O O . PHE B 1 19 ? -10.336 -19.203 -30.188 1 96.38 19 PHE B O 1
ATOM 3207 N N . GLU B 1 20 ? -10.289 -17 -30.5 1 95.88 20 GLU B N 1
ATOM 3208 C CA . GLU B 1 20 ? -9.344 -17.062 -31.609 1 95.88 20 GLU B CA 1
ATOM 3209 C C . GLU B 1 20 ? -7.914 -16.828 -31.125 1 95.88 20 GLU B C 1
ATOM 3211 O O . GLU B 1 20 ? -6.953 -17.125 -31.844 1 95.88 20 GLU B O 1
ATOM 3216 N N . ASP B 1 21 ? -7.762 -16.297 -29.969 1 97 21 ASP B N 1
ATOM 3217 C CA . ASP B 1 21 ? -6.453 -15.984 -29.406 1 97 21 ASP B CA 1
ATOM 3218 C C . ASP B 1 21 ? -6.004 -17.078 -28.438 1 97 21 ASP B C 1
ATOM 3220 O O . ASP B 1 21 ? -6.82 -17.875 -27.969 1 97 21 ASP B O 1
ATOM 3224 N N . GLU B 1 22 ? -4.703 -17.156 -28.25 1 97.81 22 GLU B N 1
ATOM 3225 C CA . GLU B 1 22 ? -4.191 -18.031 -27.203 1 97.81 22 GLU B CA 1
ATOM 3226 C C . GLU B 1 22 ? -4.293 -17.375 -25.828 1 97.81 22 GLU B C 1
ATOM 3228 O O . GLU B 1 22 ? -3.795 -16.266 -25.625 1 97.81 22 GLU B O 1
ATOM 3233 N N . ILE B 1 23 ? -4.891 -18.031 -24.922 1 98.5 23 ILE B N 1
ATOM 3234 C CA . ILE B 1 23 ? -5.051 -17.5 -23.578 1 98.5 23 ILE B CA 1
ATOM 3235 C C . ILE B 1 23 ? -4.543 -18.5 -22.562 1 98.5 23 ILE B C 1
ATOM 3237 O O . ILE B 1 23 ? -5 -19.656 -22.531 1 98.5 23 ILE B O 1
ATOM 3241 N N . ILE B 1 24 ? -3.523 -18.109 -21.766 1 98.69 24 ILE B N 1
ATOM 3242 C CA . ILE B 1 24 ? -2.967 -18.906 -20.688 1 98.69 24 ILE B CA 1
ATOM 3243 C C . ILE B 1 24 ? -3.414 -18.328 -19.344 1 98.69 24 ILE B C 1
ATOM 3245 O O . ILE B 1 24 ? -3.225 -17.141 -19.062 1 98.69 24 ILE B O 1
ATOM 3249 N N . ASP B 1 25 ? -4.098 -19.109 -18.484 1 98.5 25 ASP B N 1
ATOM 3250 C CA . ASP B 1 25 ? -4.613 -18.703 -17.172 1 98.5 25 ASP B CA 1
ATOM 3251 C C . ASP B 1 25 ? -3.664 -19.125 -16.047 1 98.5 25 ASP B C 1
ATOM 3253 O O . ASP B 1 25 ? -3.525 -20.312 -15.766 1 98.5 25 ASP B O 1
ATOM 3257 N N . LEU B 1 26 ? -3.1 -18.188 -15.32 1 98.12 26 LEU B N 1
ATOM 3258 C CA . LEU B 1 26 ? -2.076 -18.5 -14.328 1 98.12 26 LEU B CA 1
ATOM 3259 C C . LEU B 1 26 ? -2.689 -18.625 -12.938 1 98.12 26 LEU B C 1
ATOM 3261 O O . LEU B 1 26 ? -1.971 -18.812 -11.953 1 98.12 26 LEU B O 1
ATOM 3265 N N . ASP B 1 27 ? -3.977 -18.5 -12.812 1 97.5 27 ASP B N 1
ATOM 3266 C CA . ASP B 1 27 ? -4.641 -18.641 -11.516 1 97.5 27 ASP B CA 1
ATOM 3267 C C . ASP B 1 27 ? -5.973 -19.375 -11.664 1 97.5 27 ASP B C 1
ATOM 3269 O O . ASP B 1 27 ? -7.035 -18.781 -11.492 1 97.5 27 ASP B O 1
ATOM 3273 N N . PHE B 1 28 ? -5.922 -20.625 -11.969 1 96.44 28 PHE B N 1
ATOM 3274 C CA . PHE B 1 28 ? -7.016 -21.578 -12.023 1 96.44 28 PHE B CA 1
ATOM 3275 C C . PHE B 1 28 ? -6.934 -22.562 -10.852 1 96.44 28 PHE B C 1
ATOM 3277 O O . PHE B 1 28 ? -5.855 -23.078 -10.539 1 96.44 28 PHE B O 1
ATOM 3284 N N . HIS B 1 29 ? -8.055 -22.766 -10.195 1 94.12 29 HIS B N 1
ATOM 3285 C CA . HIS B 1 29 ? -7.949 -23.562 -8.969 1 94.12 29 HIS B CA 1
ATOM 3286 C C . HIS B 1 29 ? -8.766 -24.844 -9.078 1 94.12 29 HIS B C 1
ATOM 3288 O O . HIS B 1 29 ? -9.844 -24.859 -9.68 1 94.12 29 HIS B O 1
ATOM 3294 N N . VAL B 1 30 ? -8.227 -25.906 -8.5 1 91.62 30 VAL B N 1
ATOM 3295 C CA . VAL B 1 30 ? -9.016 -27.062 -8.078 1 91.62 30 VAL B CA 1
ATOM 3296 C C . VAL B 1 30 ? -9.039 -27.141 -6.555 1 91.62 30 VAL B C 1
ATOM 3298 O O . VAL B 1 30 ? -8.055 -26.812 -5.891 1 91.62 30 VAL B O 1
ATOM 3301 N N . ASN B 1 31 ? -10.148 -27.406 -6.023 1 82.56 31 ASN B N 1
ATOM 3302 C CA . ASN B 1 31 ? -10.336 -27.484 -4.578 1 82.56 31 ASN B CA 1
ATOM 3303 C C . ASN B 1 31 ? -10.648 -28.906 -4.125 1 82.56 31 ASN B C 1
ATOM 3305 O O . ASN B 1 31 ? -11.812 -29.297 -4.016 1 82.56 31 ASN B O 1
ATOM 3309 N N . PRO B 1 32 ? -9.562 -29.656 -3.822 1 79.94 32 PRO B N 1
ATOM 3310 C CA . PRO B 1 32 ? -9.844 -31.016 -3.344 1 79.94 32 PRO B CA 1
ATOM 3311 C C . PRO B 1 32 ? -10.617 -31.031 -2.027 1 79.94 32 PRO B C 1
ATOM 3313 O O . PRO B 1 32 ? -10.391 -30.172 -1.163 1 79.94 32 PRO B O 1
ATOM 3316 N N . LEU B 1 33 ? -11.477 -31.906 -1.936 1 77.12 33 LEU B N 1
ATOM 3317 C CA . LEU B 1 33 ? -12.148 -32.125 -0.656 1 77.12 33 LEU B CA 1
ATOM 3318 C C . LEU B 1 33 ? -11.219 -32.781 0.35 1 77.12 33 LEU B C 1
ATOM 3320 O O . LEU B 1 33 ? -10.266 -33.469 -0.037 1 77.12 33 LEU B O 1
ATOM 3324 N N . GLU B 1 34 ? -11.531 -32.5 1.573 1 76.75 34 GLU B N 1
ATOM 3325 C CA . GLU B 1 34 ? -10.664 -33 2.641 1 76.75 34 GLU B CA 1
ATOM 3326 C C . GLU B 1 34 ? -10.469 -34.531 2.531 1 76.75 34 GLU B C 1
ATOM 3328 O O . GLU B 1 34 ? -9.352 -35.031 2.645 1 76.75 34 GLU B O 1
ATOM 3333 N N . ASP B 1 35 ? -11.531 -35.25 2.314 1 78.12 35 ASP B N 1
ATOM 3334 C CA . ASP B 1 35 ? -11.438 -36.719 2.246 1 78.12 35 ASP B CA 1
ATOM 3335 C C . ASP B 1 35 ? -10.594 -37.156 1.052 1 78.12 35 ASP B C 1
ATOM 3337 O O . ASP B 1 35 ? -9.883 -38.156 1.124 1 78.12 35 ASP B O 1
ATOM 3341 N N . GLU B 1 36 ? -10.664 -36.469 -0.053 1 83.19 36 GLU B N 1
ATOM 3342 C CA . GLU B 1 36 ? -9.852 -36.781 -1.229 1 83.19 36 GLU B CA 1
ATOM 3343 C C . GLU B 1 36 ? -8.367 -36.594 -0.935 1 83.19 36 GLU B C 1
ATOM 3345 O O . GLU B 1 36 ? -7.543 -37.406 -1.346 1 83.19 36 GLU B O 1
ATOM 3350 N N . LEU B 1 37 ? -8.055 -35.531 -0.213 1 79.06 37 LEU B N 1
ATOM 3351 C CA . LEU B 1 37 ? -6.664 -35.219 0.113 1 79.06 37 LEU B CA 1
ATOM 3352 C C . LEU B 1 37 ? -6.109 -36.219 1.129 1 79.06 37 LEU B C 1
ATOM 3354 O O . LEU B 1 37 ? -4.977 -36.688 0.992 1 79.06 37 LEU B O 1
ATOM 3358 N N . LEU B 1 38 ? -6.898 -36.5 2.098 1 77.19 38 LEU B N 1
ATOM 3359 C CA . LEU B 1 38 ? -6.438 -37.344 3.205 1 77.19 38 LEU B CA 1
ATOM 3360 C C . LEU B 1 38 ? -6.156 -38.75 2.736 1 77.19 38 LEU B C 1
ATOM 3362 O O . LEU B 1 38 ? -5.363 -39.469 3.35 1 77.19 38 LEU B O 1
ATOM 3366 N N . ALA B 1 39 ? -6.785 -39.156 1.65 1 84.56 39 ALA B N 1
ATOM 3367 C CA . ALA B 1 39 ? -6.523 -40.469 1.071 1 84.56 39 ALA B CA 1
ATOM 3368 C C . ALA B 1 39 ? -5.078 -40.594 0.601 1 84.56 39 ALA B C 1
ATOM 3370 O O . ALA B 1 39 ? -4.574 -41.688 0.399 1 84.56 39 ALA B O 1
ATOM 3371 N N . TYR B 1 40 ? -4.395 -39.531 0.512 1 81.44 40 TYR B N 1
ATOM 3372 C CA . TYR B 1 40 ? -3.023 -39.5 0.014 1 81.44 40 TYR B CA 1
ATOM 3373 C C . TYR B 1 40 ? -2.029 -39.344 1.159 1 81.44 40 TYR B C 1
ATOM 3375 O O . TYR B 1 40 ? -0.817 -39.312 0.937 1 81.44 40 TYR B O 1
ATOM 3383 N N . VAL B 1 41 ? -2.537 -39.188 2.373 1 76.75 41 VAL B N 1
ATOM 3384 C CA . VAL B 1 41 ? -1.63 -39.094 3.512 1 76.75 41 VAL B CA 1
ATOM 3385 C C . VAL B 1 41 ? -1.069 -40.469 3.846 1 76.75 41 VAL B C 1
ATOM 3387 O O . VAL B 1 41 ? -1.815 -41.375 4.234 1 76.75 41 VAL B O 1
ATOM 3390 N N . GLU B 1 42 ? 0.254 -40.656 3.768 1 76.06 42 GLU B N 1
ATOM 3391 C CA . GLU B 1 42 ? 0.881 -41.969 3.883 1 76.06 42 GLU B CA 1
ATOM 3392 C C . GLU B 1 42 ? 1.186 -42.312 5.34 1 76.06 42 GLU B C 1
ATOM 3394 O O . GLU B 1 42 ? 1.011 -43.438 5.766 1 76.06 42 GLU B O 1
ATOM 3399 N N . ASP B 1 43 ? 1.683 -41.312 6.098 1 75.62 43 ASP B N 1
ATOM 3400 C CA . ASP B 1 43 ? 2.041 -41.562 7.492 1 75.62 43 ASP B CA 1
ATOM 3401 C C . ASP B 1 43 ? 0.795 -41.781 8.344 1 75.62 43 ASP B C 1
ATOM 3403 O O . ASP B 1 43 ? -0.037 -40.875 8.492 1 75.62 43 ASP B O 1
ATOM 3407 N N . GLU B 1 44 ? 0.692 -42.844 8.914 1 75.56 44 GLU B N 1
ATOM 3408 C CA . GLU B 1 44 ? -0.502 -43.25 9.656 1 75.56 44 GLU B CA 1
ATOM 3409 C C . GLU B 1 44 ? -0.701 -42.344 10.883 1 75.56 44 GLU B C 1
ATOM 3411 O O . GLU B 1 44 ? -1.835 -42.094 11.297 1 75.56 44 GLU B O 1
ATOM 3416 N N . ARG B 1 45 ? 0.299 -42.031 11.664 1 78.75 45 ARG B N 1
ATOM 3417 C CA . ARG B 1 45 ? 0.195 -41.156 12.828 1 78.75 45 ARG B CA 1
ATOM 3418 C C . ARG B 1 45 ? -0.395 -39.781 12.453 1 78.75 45 ARG B C 1
ATOM 3420 O O . ARG B 1 45 ? -1.238 -39.25 13.18 1 78.75 45 ARG B O 1
ATOM 3427 N N . ALA B 1 46 ? 0.089 -39.25 11.188 1 71.75 46 ALA B N 1
ATOM 3428 C CA . ALA B 1 46 ? -0.448 -38 10.695 1 71.75 46 ALA B CA 1
ATOM 3429 C C . ALA B 1 46 ? -1.912 -38.125 10.289 1 71.75 46 ALA B C 1
ATOM 3431 O O . ALA B 1 46 ? -2.744 -37.281 10.633 1 71.75 46 ALA B O 1
ATOM 3432 N N . LEU B 1 47 ? -2.164 -39.125 9.594 1 73 47 LEU B N 1
ATOM 3433 C CA . LEU B 1 47 ? -3.525 -39.406 9.133 1 73 47 LEU B CA 1
ATOM 3434 C C . LEU B 1 47 ? -4.488 -39.5 10.312 1 73 47 LEU B C 1
ATOM 3436 O O . LEU B 1 47 ? -5.598 -38.969 10.258 1 73 47 LEU B O 1
ATOM 3440 N N . ASP B 1 48 ? -4.062 -40.125 11.281 1 71.31 48 ASP B N 1
ATOM 3441 C CA . ASP B 1 48 ? -4.883 -40.281 12.477 1 71.31 48 ASP B CA 1
ATOM 3442 C C . ASP B 1 48 ? -5.242 -38.938 13.07 1 71.31 48 ASP B C 1
ATOM 3444 O O . ASP B 1 48 ? -6.41 -38.656 13.375 1 71.31 48 ASP B O 1
ATOM 3448 N N . LYS B 1 49 ? -4.344 -38.031 13.211 1 67.44 49 LYS B N 1
ATOM 3449 C CA . LYS B 1 49 ? -4.57 -36.719 13.797 1 67.44 49 LYS B CA 1
ATOM 3450 C C . LYS B 1 49 ? -5.41 -35.844 12.875 1 67.44 49 LYS B C 1
ATOM 3452 O O . LYS B 1 49 ? -6.23 -35.031 13.344 1 67.44 49 LYS B O 1
ATOM 3457 N N . LEU B 1 50 ? -5.172 -35.938 11.688 1 69.94 50 LEU B N 1
ATOM 3458 C CA . LEU B 1 50 ? -5.883 -35.094 10.711 1 69.94 50 LEU B CA 1
ATOM 3459 C C . LEU B 1 50 ? -7.348 -35.5 10.625 1 69.94 50 LEU B C 1
ATOM 3461 O O . LEU B 1 50 ? -8.203 -34.688 10.281 1 69.94 50 LEU B O 1
ATOM 3465 N N . THR B 1 51 ? -7.625 -36.719 10.914 1 69.5 51 THR B N 1
ATOM 3466 C CA . THR B 1 51 ? -8.984 -37.219 10.758 1 69.5 51 THR B CA 1
ATOM 3467 C C . THR B 1 51 ? -9.742 -37.156 12.078 1 69.5 51 THR B C 1
ATOM 3469 O O . THR B 1 51 ? -10.969 -37.312 12.109 1 69.5 51 THR B O 1
ATOM 3472 N N . THR B 1 52 ? -9.164 -37.031 13.125 1 59.5 52 THR B N 1
ATOM 3473 C CA . THR B 1 52 ? -9.859 -37.125 14.406 1 59.5 52 THR B CA 1
ATOM 3474 C C . THR B 1 52 ? -9.898 -35.75 15.094 1 59.5 52 THR B C 1
ATOM 3476 O O . THR B 1 52 ? -10.82 -35.469 15.867 1 59.5 52 THR B O 1
ATOM 3479 N N . GLU B 1 53 ? -8.836 -34.75 14.922 1 49.84 53 GLU B N 1
ATOM 3480 C CA . GLU B 1 53 ? -8.75 -33.594 15.805 1 49.84 53 GLU B CA 1
ATOM 3481 C C . GLU B 1 53 ? -8.672 -32.312 15.008 1 49.84 53 GLU B C 1
ATOM 3483 O O . GLU B 1 53 ? -9.344 -31.312 15.336 1 49.84 53 GLU B O 1
ATOM 3488 N N . PHE B 1 54 ? -7.93 -32.25 14 1 51.97 54 PHE B N 1
ATOM 3489 C CA . PHE B 1 54 ? -7.551 -30.906 13.555 1 51.97 54 PHE B CA 1
ATOM 3490 C C . PHE B 1 54 ? -8.047 -30.641 12.141 1 51.97 54 PHE B C 1
ATOM 3492 O O . PHE B 1 54 ? -8.203 -29.5 11.734 1 51.97 54 PHE B O 1
ATOM 3499 N N . GLY B 1 55 ? -8.43 -31.656 11.57 1 59.53 55 GLY B N 1
ATOM 3500 C CA . GLY B 1 55 ? -8.711 -31.484 10.148 1 59.53 55 GLY B CA 1
ATOM 3501 C C . GLY B 1 55 ? -7.516 -31 9.359 1 59.53 55 GLY B C 1
ATOM 3502 O O . GLY B 1 55 ? -6.457 -30.719 9.922 1 59.53 55 GLY B O 1
ATOM 3503 N N . ALA B 1 56 ? -7.555 -31 8.094 1 59.72 56 ALA B N 1
ATOM 3504 C CA . ALA B 1 56 ? -6.449 -30.578 7.234 1 59.72 56 ALA B CA 1
ATOM 3505 C C . ALA B 1 56 ? -6.223 -29.078 7.309 1 59.72 56 ALA B C 1
ATOM 3507 O O . ALA B 1 56 ? -5.078 -28.609 7.348 1 59.72 56 ALA B O 1
ATOM 3508 N N . THR B 1 57 ? -7.273 -28.25 7.352 1 56.78 57 THR B N 1
ATOM 3509 C CA . THR B 1 57 ? -7.211 -26.797 7.434 1 56.78 57 THR B CA 1
ATOM 3510 C C . THR B 1 57 ? -8.164 -26.281 8.5 1 56.78 57 THR B C 1
ATOM 3512 O O . THR B 1 57 ? -9.258 -25.797 8.188 1 56.78 57 THR B O 1
ATOM 3515 N N . PRO B 1 58 ? -7.766 -26.391 9.75 1 50.47 58 PRO B N 1
ATOM 3516 C CA . PRO B 1 58 ? -8.68 -25.969 10.812 1 50.47 58 PRO B CA 1
ATOM 3517 C C . PRO B 1 58 ? -9.039 -24.5 10.727 1 50.47 58 PRO B C 1
ATOM 3519 O O . PRO B 1 58 ? -8.203 -23.672 10.344 1 50.47 58 PRO B O 1
ATOM 3522 N N . VAL B 1 59 ? -10.336 -24.141 10.602 1 53.59 59 VAL B N 1
ATOM 3523 C CA . VAL B 1 59 ? -10.828 -22.781 10.453 1 53.59 59 VAL B CA 1
ATOM 3524 C C . VAL B 1 59 ? -10.758 -22.047 11.797 1 53.59 59 VAL B C 1
ATOM 3526 O O . VAL B 1 59 ? -11.281 -22.547 12.797 1 53.59 59 VAL B O 1
ATOM 3529 N N . MET B 1 60 ? -9.695 -21.359 12.148 1 50.62 60 MET B N 1
ATOM 3530 C CA . MET B 1 60 ? -9.734 -20.672 13.438 1 50.62 60 MET B CA 1
ATOM 3531 C C . MET B 1 60 ? -10.891 -19.688 13.484 1 50.62 60 MET B C 1
ATOM 3533 O O . MET B 1 60 ? -11.68 -19.688 14.43 1 50.62 60 MET B O 1
ATOM 3537 N N . GLY B 1 61 ? -10.758 -18.266 13.188 1 44.94 61 GLY B N 1
ATOM 3538 C CA . GLY B 1 61 ? -11.633 -17.109 13.367 1 44.94 61 GLY B CA 1
ATOM 3539 C C . GLY B 1 61 ? -12.125 -16.531 12.055 1 44.94 61 GLY B C 1
ATOM 3540 O O . GLY B 1 61 ? -11.453 -16.641 11.023 1 44.94 61 GLY B O 1
ATOM 3541 N N . LYS B 1 62 ? -13.289 -16.688 11.719 1 43.56 62 LYS B N 1
ATOM 3542 C CA . LYS B 1 62 ? -14.008 -16.375 10.492 1 43.56 62 LYS B CA 1
ATOM 3543 C C . LYS B 1 62 ? -14.062 -14.859 10.273 1 43.56 62 LYS B C 1
ATOM 3545 O O . LYS B 1 62 ? -14.891 -14.172 10.875 1 43.56 62 LYS B O 1
ATOM 3550 N N . TRP B 1 63 ? -13.312 -13.812 10.633 1 43.19 63 TRP B N 1
ATOM 3551 C CA . TRP B 1 63 ? -13.875 -12.828 9.711 1 43.19 63 TRP B CA 1
ATOM 3552 C C . TRP B 1 63 ? -14.094 -13.438 8.336 1 43.19 63 TRP B C 1
ATOM 3554 O O . TRP B 1 63 ? -13.227 -14.148 7.816 1 43.19 63 TRP B O 1
ATOM 3564 N N . ASP B 1 64 ? -15.211 -13.906 8.039 1 51.38 64 ASP B N 1
ATOM 3565 C CA . ASP B 1 64 ? -15.586 -14.766 6.918 1 51.38 64 ASP B CA 1
ATOM 3566 C C . ASP B 1 64 ? -16.109 -13.938 5.742 1 51.38 64 ASP B C 1
ATOM 3568 O O . ASP B 1 64 ? -16.953 -13.062 5.922 1 51.38 64 ASP B O 1
ATOM 3572 N N . ALA B 1 65 ? -15.18 -13.82 4.793 1 53.41 65 ALA B N 1
ATOM 3573 C CA . ALA B 1 65 ? -15.695 -13.242 3.555 1 53.41 65 ALA B CA 1
ATOM 3574 C C . ALA B 1 65 ? -17.203 -13.375 3.471 1 53.41 65 ALA B C 1
ATOM 3576 O O . ALA B 1 65 ? -17.875 -12.602 2.77 1 53.41 65 ALA B O 1
ATOM 3577 N N . ALA B 1 66 ? -17.547 -14.211 4.402 1 48.78 66 ALA B N 1
ATOM 3578 C CA . ALA B 1 66 ? -18.984 -14.477 4.434 1 48.78 66 ALA B CA 1
ATOM 3579 C C . ALA B 1 66 ? -19.75 -13.281 4.984 1 48.78 66 ALA B C 1
ATOM 3581 O O . ALA B 1 66 ? -20.953 -13.148 4.746 1 48.78 66 ALA B O 1
ATOM 3582 N N . TYR B 1 67 ? -18.875 -12.469 5.66 1 48.31 67 TYR B N 1
ATOM 3583 C CA . TYR B 1 67 ? -19.562 -11.273 6.141 1 48.31 67 TYR B CA 1
ATOM 3584 C C . TYR B 1 67 ? -19.922 -10.344 4.984 1 48.31 67 TYR B C 1
ATOM 3586 O O . TYR B 1 67 ? -20.875 -9.562 5.082 1 48.31 67 TYR B O 1
ATOM 3594 N N . GLY B 1 68 ? -19.156 -10.555 3.926 1 45.59 68 GLY B N 1
ATOM 3595 C CA . GLY B 1 68 ? -19.422 -9.695 2.779 1 45.59 68 GLY B CA 1
ATOM 3596 C C . GLY B 1 68 ? -20.109 -10.422 1.64 1 45.59 68 GLY B C 1
ATOM 3597 O O . GLY B 1 68 ? -20.672 -9.789 0.746 1 45.59 68 GLY B O 1
ATOM 3598 N N . ILE B 1 69 ? -19.812 -11.875 1.686 1 52.5 69 ILE B N 1
ATOM 3599 C CA . ILE B 1 69 ? -20.297 -12.648 0.552 1 52.5 69 ILE B CA 1
ATOM 3600 C C . ILE B 1 69 ? -21.562 -13.406 0.953 1 52.5 69 ILE B C 1
ATOM 3602 O O . ILE B 1 69 ? -21.562 -14.156 1.929 1 52.5 69 ILE B O 1
ATOM 3606 N N . LYS B 1 70 ? -22.656 -13.094 0.382 1 51.28 70 LYS B N 1
ATOM 3607 C CA . LYS B 1 70 ? -23.922 -13.758 0.678 1 51.28 70 LYS B CA 1
ATOM 3608 C C . LYS B 1 70 ? -23.828 -15.266 0.418 1 51.28 70 LYS B C 1
ATOM 3610 O O . LYS B 1 70 ? -24.516 -16.047 1.061 1 51.28 70 LYS B O 1
ATOM 3615 N N . GLU B 1 71 ? -23.109 -15.672 -0.688 1 48.62 71 GLU B N 1
ATOM 3616 C CA . GLU B 1 71 ? -23.297 -17.016 -1.227 1 48.62 71 GLU B CA 1
ATOM 3617 C C . GLU B 1 71 ? -22.641 -18.062 -0.322 1 48.62 71 GLU B C 1
ATOM 3619 O O . GLU B 1 71 ? -22.828 -19.266 -0.536 1 48.62 71 GLU B O 1
ATOM 3624 N N . GLY B 1 72 ? -22.578 -17.875 0.797 1 49.91 72 GLY B N 1
ATOM 3625 C CA . GLY B 1 72 ? -22.047 -18.922 1.665 1 49.91 72 GLY B CA 1
ATOM 3626 C C . GLY B 1 72 ? -20.766 -19.531 1.144 1 49.91 72 GLY B C 1
ATOM 3627 O O . GLY B 1 72 ? -20.203 -19.062 0.158 1 49.91 72 GLY B O 1
ATOM 3628 N N . GLN B 1 73 ? -19.984 -20.609 1.687 1 50.38 73 GLN B N 1
ATOM 3629 C CA . GLN B 1 73 ? -18.797 -21.422 1.429 1 50.38 73 GLN B CA 1
ATOM 3630 C C . GLN B 1 73 ? -17.609 -20.547 1.034 1 50.38 73 GLN B C 1
ATOM 3632 O O . GLN B 1 73 ? -16.828 -20.906 0.148 1 50.38 73 GLN B O 1
ATOM 3637 N N . GLU B 1 74 ? -17.594 -19.359 1.455 1 55.31 74 GLU B N 1
ATOM 3638 C CA . GLU B 1 74 ? -16.5 -18.391 1.321 1 55.31 74 GLU B CA 1
ATOM 3639 C C . GLU B 1 74 ? -16.266 -18.031 -0.141 1 55.31 74 GLU B C 1
ATOM 3641 O O . GLU B 1 74 ? -15.172 -17.578 -0.501 1 55.31 74 GLU B O 1
ATOM 3646 N N . GLY B 1 75 ? -17.328 -18.453 -1.047 1 57.62 75 GLY B N 1
ATOM 3647 C CA . GLY B 1 75 ? -17.234 -18.078 -2.451 1 57.62 75 GLY B CA 1
ATOM 3648 C C . GLY B 1 75 ? -16.312 -19 -3.24 1 57.62 75 GLY B C 1
ATOM 3649 O O . GLY B 1 75 ? -15.984 -18.703 -4.395 1 57.62 75 GLY B O 1
ATOM 3650 N N . LEU B 1 76 ? -15.883 -20.141 -2.66 1 64.56 76 LEU B N 1
ATOM 3651 C CA . LEU B 1 76 ? -14.836 -21 -3.227 1 64.56 76 LEU B CA 1
ATOM 3652 C C . LEU B 1 76 ? -15.391 -21.859 -4.359 1 64.56 76 LEU B C 1
ATOM 3654 O O . LEU B 1 76 ? -14.641 -22.328 -5.211 1 64.56 76 LEU B O 1
ATOM 3658 N N . PHE B 1 77 ? -16.719 -22.047 -4.402 1 67.44 77 PHE B N 1
ATOM 3659 C CA . PHE B 1 77 ? -17.312 -22.938 -5.383 1 67.44 77 PHE B CA 1
ATOM 3660 C C . PHE B 1 77 ? -18.422 -22.25 -6.152 1 67.44 77 PHE B C 1
ATOM 3662 O O . PHE B 1 77 ? -19.391 -22.875 -6.574 1 67.44 77 PHE B O 1
ATOM 3669 N N . THR B 1 78 ? -18.266 -21 -6.297 1 69.56 78 THR B N 1
ATOM 3670 C CA . THR B 1 78 ? -19.312 -20.172 -6.898 1 69.56 78 THR B CA 1
ATOM 3671 C C . THR B 1 78 ? -19.578 -20.609 -8.336 1 69.56 78 THR B C 1
ATOM 3673 O O . THR B 1 78 ? -20.734 -20.594 -8.789 1 69.56 78 THR B O 1
ATOM 3676 N N . GLN B 1 79 ? -18.484 -21.062 -9.094 1 73.5 79 GLN B N 1
ATOM 3677 C CA . GLN B 1 79 ? -18.641 -21.453 -10.492 1 73.5 79 GLN B CA 1
ATOM 3678 C C . GLN B 1 79 ? -18.703 -22.969 -10.633 1 73.5 79 GLN B C 1
ATOM 3680 O O . GLN B 1 79 ? -18.812 -23.484 -11.742 1 73.5 79 GLN B O 1
ATOM 3685 N N . GLY B 1 80 ? -18.656 -23.672 -9.547 1 79.69 80 GLY B N 1
ATOM 3686 C CA . GLY B 1 80 ? -18.594 -25.125 -9.57 1 79.69 80 GLY B CA 1
ATOM 3687 C C . GLY B 1 80 ? -17.297 -25.688 -9.031 1 79.69 80 GLY B C 1
ATOM 3688 O O . GLY B 1 80 ? -16.609 -25.047 -8.234 1 79.69 80 GLY B O 1
ATOM 3689 N N . ARG B 1 81 ? -17.078 -26.938 -9.297 1 86.5 81 ARG B N 1
ATOM 3690 C CA . ARG B 1 81 ? -15.883 -27.609 -8.828 1 86.5 81 ARG B CA 1
ATOM 3691 C C . ARG B 1 81 ? -15.328 -28.547 -9.906 1 86.5 81 ARG B C 1
ATOM 3693 O O . ARG B 1 81 ? -16.078 -29.281 -10.531 1 86.5 81 ARG B O 1
ATOM 3700 N N . ALA B 1 82 ? -14.047 -28.438 -10.188 1 88.62 82 ALA B N 1
ATOM 3701 C CA . ALA B 1 82 ? -13.367 -29.375 -11.062 1 88.62 82 ALA B CA 1
ATOM 3702 C C . ALA B 1 82 ? -12.766 -30.531 -10.258 1 88.62 82 ALA B C 1
ATOM 3704 O O . ALA B 1 82 ? -11.883 -30.312 -9.422 1 88.62 82 ALA B O 1
ATOM 3705 N N . LYS B 1 83 ? -13.188 -31.719 -10.508 1 86.75 83 LYS B N 1
ATOM 3706 C CA . LYS B 1 83 ? -12.703 -32.906 -9.789 1 86.75 83 LYS B CA 1
ATOM 3707 C C . LYS B 1 83 ? -11.641 -33.625 -10.594 1 86.75 83 LYS B C 1
ATOM 3709 O O . LYS B 1 83 ? -10.711 -34.219 -10.023 1 86.75 83 LYS B O 1
ATOM 3714 N N . TYR B 1 84 ? -11.859 -33.594 -11.93 1 89.81 84 TYR B N 1
ATOM 3715 C CA . TYR B 1 84 ? -10.945 -34.281 -12.836 1 89.81 84 TYR B CA 1
ATOM 3716 C C . TYR B 1 84 ? -10.492 -33.344 -13.953 1 89.81 84 TYR B C 1
ATOM 3718 O O . TYR B 1 84 ? -11 -32.219 -14.094 1 89.81 84 TYR B O 1
ATOM 3726 N N . ALA B 1 85 ? -9.508 -33.812 -14.688 1 95.19 85 ALA B N 1
ATOM 3727 C CA . ALA B 1 85 ? -8.938 -33.031 -15.781 1 95.19 85 ALA B CA 1
ATOM 3728 C C . ALA B 1 85 ? -10.008 -32.625 -16.797 1 95.19 85 ALA B C 1
ATOM 3730 O O . ALA B 1 85 ? -9.961 -31.531 -17.359 1 95.19 85 ALA B O 1
ATOM 3731 N N . GLU B 1 86 ? -10.953 -33.531 -17 1 94.56 86 GLU B N 1
ATOM 3732 C CA . GLU B 1 86 ? -12.023 -33.25 -17.953 1 94.56 86 GLU B CA 1
ATOM 3733 C C . GLU B 1 86 ? -12.852 -32.031 -17.531 1 94.56 86 GLU B C 1
ATOM 3735 O O . GLU B 1 86 ? -13.305 -31.266 -18.375 1 94.56 86 GLU B O 1
ATOM 3740 N N . ASP B 1 87 ? -13.094 -31.953 -16.25 1 94.31 87 ASP B N 1
ATOM 3741 C CA . ASP B 1 87 ? -13.844 -30.812 -15.727 1 94.31 87 ASP B CA 1
ATOM 3742 C C . ASP B 1 87 ? -13.102 -29.5 -15.969 1 94.31 87 ASP B C 1
ATOM 3744 O O . ASP B 1 87 ? -13.719 -28.469 -16.234 1 94.31 87 ASP B O 1
ATOM 3748 N N . VAL B 1 88 ? -11.789 -29.531 -15.836 1 95.94 88 VAL B N 1
ATOM 3749 C CA . VAL B 1 88 ? -10.945 -28.359 -16.078 1 95.94 88 VAL B CA 1
ATOM 3750 C C . VAL B 1 88 ? -11.086 -27.922 -17.516 1 95.94 88 VAL B C 1
ATOM 3752 O O . VAL B 1 88 ? -11.297 -26.734 -17.797 1 95.94 88 VAL B O 1
ATOM 3755 N N . HIS B 1 89 ? -11.023 -28.828 -18.438 1 95.56 89 HIS B N 1
ATOM 3756 C CA . HIS B 1 89 ? -11.141 -28.516 -19.859 1 95.56 89 HIS B CA 1
ATOM 3757 C C . HIS B 1 89 ? -12.508 -27.922 -20.188 1 95.56 89 HIS B C 1
ATOM 3759 O O . HIS B 1 89 ? -12.602 -26.969 -20.969 1 95.56 89 HIS B O 1
ATOM 3765 N N . GLU B 1 90 ? -13.484 -28.516 -19.578 1 94.62 90 GLU B N 1
ATOM 3766 C CA . GLU B 1 90 ? -14.836 -28 -19.812 1 94.62 90 GLU B CA 1
ATOM 3767 C C . GLU B 1 90 ? -14.977 -26.562 -19.312 1 94.62 90 GLU B C 1
ATOM 3769 O O . GLU B 1 90 ? -15.578 -25.734 -20 1 94.62 90 GLU B O 1
ATOM 3774 N N . ALA B 1 91 ? -14.461 -26.297 -18.141 1 93.94 91 ALA B N 1
ATOM 3775 C CA . ALA B 1 91 ? -14.508 -24.953 -17.578 1 93.94 91 ALA B CA 1
ATOM 3776 C C . ALA B 1 91 ? -13.758 -23.969 -18.484 1 93.94 91 ALA B C 1
ATOM 3778 O O . ALA B 1 91 ? -14.195 -22.828 -18.641 1 93.94 91 ALA B O 1
ATOM 3779 N N . CYS B 1 92 ? -12.664 -24.359 -19.062 1 96.06 92 CYS B N 1
ATOM 3780 C CA . CYS B 1 92 ? -11.82 -23.5 -19.891 1 96.06 92 CYS B CA 1
ATOM 3781 C C . CYS B 1 92 ? -12.523 -23.141 -21.188 1 96.06 92 CYS B C 1
ATOM 3783 O O . CYS B 1 92 ? -12.328 -22.047 -21.719 1 96.06 92 CYS B O 1
ATOM 3785 N N . GLU B 1 93 ? -13.344 -24.047 -21.688 1 93.69 93 GLU B N 1
ATOM 3786 C CA . GLU B 1 93 ? -14.039 -23.812 -22.953 1 93.69 93 GLU B CA 1
ATOM 3787 C C . GLU B 1 93 ? -14.922 -22.578 -22.875 1 93.69 93 GLU B C 1
ATOM 3789 O O . GLU B 1 93 ? -14.953 -21.781 -23.812 1 93.69 93 GLU B O 1
ATOM 3794 N N . SER B 1 94 ? -15.57 -22.422 -21.797 1 89.75 94 SER B N 1
ATOM 3795 C CA . SER B 1 94 ? -16.5 -21.312 -21.656 1 89.75 94 SER B CA 1
ATOM 3796 C C . SER B 1 94 ? -15.75 -20 -21.422 1 89.75 94 SER B C 1
ATOM 3798 O O . SER B 1 94 ? -16.312 -18.922 -21.609 1 89.75 94 SER B O 1
ATOM 3800 N N . LEU B 1 95 ? -14.484 -20.062 -21.047 1 93.56 95 LEU B N 1
ATOM 3801 C CA . LEU B 1 95 ? -13.711 -18.875 -20.703 1 93.56 95 LEU B CA 1
ATOM 3802 C C . LEU B 1 95 ? -12.719 -18.531 -21.797 1 93.56 95 LEU B C 1
ATOM 3804 O O . LEU B 1 95 ? -11.961 -17.562 -21.688 1 93.56 95 LEU B O 1
ATOM 3808 N N . ALA B 1 96 ? -12.695 -19.328 -22.875 1 96.62 96 ALA B N 1
ATOM 3809 C CA . ALA B 1 96 ? -11.758 -19.141 -23.984 1 96.62 96 ALA B CA 1
ATOM 3810 C C . ALA B 1 96 ? -10.32 -19.344 -23.516 1 96.62 96 ALA B C 1
ATOM 3812 O O . ALA B 1 96 ? -9.398 -18.688 -24.031 1 96.62 96 ALA B O 1
ATOM 3813 N N . VAL B 1 97 ? -10.133 -20.125 -22.484 1 97.88 97 VAL B N 1
ATOM 3814 C CA . VAL B 1 97 ? -8.797 -20.391 -21.969 1 97.88 97 VAL B CA 1
ATOM 3815 C C . VAL B 1 97 ? -8.195 -21.609 -22.672 1 97.88 97 VAL B C 1
ATOM 3817 O O . VAL B 1 97 ? -8.82 -22.672 -22.719 1 97.88 97 VAL B O 1
ATOM 3820 N N . ASP B 1 98 ? -7.055 -21.469 -23.266 1 97.88 98 ASP B N 1
ATOM 3821 C CA . ASP B 1 98 ? -6.387 -22.562 -23.953 1 97.88 98 ASP B CA 1
ATOM 3822 C C . ASP B 1 98 ? -5.57 -23.406 -22.984 1 97.88 98 ASP B C 1
ATOM 3824 O O . ASP B 1 98 ? -5.594 -24.641 -23.047 1 97.88 98 ASP B O 1
ATOM 3828 N N . GLU B 1 99 ? -4.816 -22.781 -22.125 1 97.44 99 GLU B N 1
ATOM 3829 C CA . GLU B 1 99 ? -3.953 -23.484 -21.172 1 97.44 99 GLU B CA 1
ATOM 3830 C C . GLU B 1 99 ? -4.133 -22.938 -19.766 1 97.44 99 GLU B C 1
ATOM 3832 O O . GLU B 1 99 ? -3.609 -21.875 -19.422 1 97.44 99 GLU B O 1
ATOM 3837 N N . PRO B 1 100 ? -4.844 -23.656 -18.906 1 98 100 PRO B N 1
ATOM 3838 C CA . PRO B 1 100 ? -4.891 -23.297 -17.484 1 98 100 PRO B CA 1
ATOM 3839 C C . PRO B 1 100 ? -3.717 -23.859 -16.688 1 98 100 PRO B C 1
ATOM 3841 O O . PRO B 1 100 ? -3.336 -25.016 -16.875 1 98 100 PRO B O 1
ATOM 3844 N N . ILE B 1 101 ? -3.047 -23.062 -15.93 1 98.5 101 ILE B N 1
ATOM 3845 C CA . ILE B 1 101 ? -2.154 -23.578 -14.898 1 98.5 101 ILE B CA 1
ATOM 3846 C C . ILE B 1 101 ? -2.947 -23.844 -13.617 1 98.5 101 ILE B C 1
ATOM 3848 O O . ILE B 1 101 ? -3.344 -22.922 -12.914 1 98.5 101 ILE B O 1
ATOM 3852 N N . VAL B 1 102 ? -3.174 -25.125 -13.367 1 97.88 102 VAL B N 1
ATOM 3853 C CA . VAL B 1 102 ? -4.074 -25.531 -12.289 1 97.88 102 VAL B CA 1
ATOM 3854 C C . VAL B 1 102 ? -3.311 -25.562 -10.961 1 97.88 102 VAL B C 1
ATOM 3856 O O . VAL B 1 102 ? -2.305 -26.266 -10.836 1 97.88 102 VAL B O 1
ATOM 3859 N N . ASN B 1 103 ? -3.754 -24.781 -10.016 1 96.81 103 ASN B N 1
ATOM 3860 C CA . ASN B 1 103 ? -3.152 -24.672 -8.688 1 96.81 103 ASN B CA 1
ATOM 3861 C C . ASN B 1 103 ? -3.926 -25.5 -7.66 1 96.81 103 ASN B C 1
ATOM 3863 O O . ASN B 1 103 ? -5.152 -25.594 -7.727 1 96.81 103 ASN B O 1
ATOM 3867 N N . PRO B 1 104 ? -3.15 -26.109 -6.723 1 91.44 104 PRO B N 1
ATOM 3868 C CA . PRO B 1 104 ? -3.85 -26.766 -5.609 1 91.44 104 PRO B CA 1
ATOM 3869 C C . PRO B 1 104 ? -4.523 -25.766 -4.672 1 91.44 104 PRO B C 1
ATOM 3871 O O . PRO B 1 104 ? -3.844 -25.078 -3.896 1 91.44 104 PRO B O 1
ATOM 3874 N N . GLY B 1 105 ? -5.738 -25.5 -4.707 1 84.31 105 GLY B N 1
ATOM 3875 C CA . GLY B 1 105 ? -6.52 -24.484 -4.023 1 84.31 105 GLY B CA 1
ATOM 3876 C C . GLY B 1 105 ? -6.605 -24.703 -2.523 1 84.31 105 GLY B C 1
ATOM 3877 O O . GLY B 1 105 ? -7.645 -24.453 -1.911 1 84.31 105 GLY B O 1
ATOM 3878 N N . ILE B 1 106 ? -5.574 -25.234 -1.928 1 83.69 106 ILE B N 1
ATOM 3879 C CA . ILE B 1 106 ? -5.559 -25.422 -0.48 1 83.69 106 ILE B CA 1
ATOM 3880 C C . ILE B 1 106 ? -4.898 -24.219 0.181 1 83.69 106 ILE B C 1
ATOM 3882 O O . ILE B 1 106 ? -3.918 -24.359 0.917 1 83.69 106 ILE B O 1
ATOM 3886 N N . ASN B 1 107 ? -5.457 -23.141 0.031 1 85.06 107 ASN B N 1
ATOM 3887 C CA . ASN B 1 107 ? -4.84 -21.859 0.362 1 85.06 107 ASN B CA 1
ATOM 3888 C C . ASN B 1 107 ? -4.816 -21.609 1.869 1 85.06 107 ASN B C 1
ATOM 3890 O O . ASN B 1 107 ? -4.039 -20.797 2.361 1 85.06 107 ASN B O 1
ATOM 3894 N N . ASN B 1 108 ? -5.629 -22.344 2.637 1 78.5 108 ASN B N 1
ATOM 3895 C CA . ASN B 1 108 ? -5.703 -22.109 4.078 1 78.5 108 ASN B CA 1
ATOM 3896 C C . ASN B 1 108 ? -4.852 -23.109 4.848 1 78.5 108 ASN B C 1
ATOM 3898 O O . ASN B 1 108 ? -4.961 -23.219 6.07 1 78.5 108 ASN B O 1
ATOM 3902 N N . LEU B 1 109 ? -4.031 -23.844 4.16 1 79.88 109 LEU B N 1
ATOM 3903 C CA . LEU B 1 109 ? -3.203 -24.859 4.809 1 79.88 109 LEU B CA 1
ATOM 3904 C C . LEU B 1 109 ? -2.332 -24.234 5.895 1 79.88 109 LEU B C 1
ATOM 3906 O O . LEU B 1 109 ? -2.027 -24.875 6.898 1 79.88 109 LEU B O 1
ATOM 3910 N N . ASN B 1 110 ? -2.012 -23 5.777 1 80.75 110 ASN B N 1
ATOM 3911 C CA . ASN B 1 110 ? -1.165 -22.312 6.75 1 80.75 110 ASN B CA 1
ATOM 3912 C C . ASN B 1 110 ? -1.854 -22.188 8.102 1 80.75 110 ASN B C 1
ATOM 3914 O O . ASN B 1 110 ? -1.202 -21.922 9.109 1 80.75 110 ASN B O 1
ATOM 3918 N N . LEU B 1 111 ? -3.068 -22.375 8.133 1 71.5 111 LEU B N 1
ATOM 3919 C CA . LEU B 1 111 ? -3.803 -22.344 9.398 1 71.5 111 LEU B CA 1
ATOM 3920 C C . LEU B 1 111 ? -3.475 -23.562 10.242 1 71.5 111 LEU B C 1
ATOM 3922 O O . LEU B 1 111 ? -3.688 -23.562 11.461 1 71.5 111 LEU B O 1
ATOM 3926 N N . GLN B 1 112 ? -3.039 -24.688 9.578 1 67.25 112 GLN B N 1
ATOM 3927 C CA . GLN B 1 112 ? -2.658 -25.891 10.312 1 67.25 112 GLN B CA 1
ATOM 3928 C C . GLN B 1 112 ? -1.442 -25.625 11.195 1 67.25 112 GLN B C 1
ATOM 3930 O O . GLN B 1 112 ? -0.44 -25.078 10.734 1 67.25 112 GLN B O 1
ATOM 3935 N N . HIS B 1 113 ? -1.48 -26.031 12.406 1 66 113 HIS B N 1
ATOM 3936 C CA . HIS B 1 113 ? -0.512 -25.594 13.406 1 66 113 HIS B CA 1
ATOM 3937 C C . HIS B 1 113 ? 0.692 -26.531 13.453 1 66 113 HIS B C 1
ATOM 3939 O O . HIS B 1 113 ? 1.824 -26.078 13.648 1 66 113 HIS B O 1
ATOM 3945 N N . HIS B 1 114 ? 0.418 -27.766 13.242 1 66.75 114 HIS B N 1
ATOM 3946 C CA . HIS B 1 114 ? 1.492 -28.719 13.453 1 66.75 114 HIS B CA 1
ATOM 3947 C C . HIS B 1 114 ? 2.273 -28.969 12.164 1 66.75 114 HIS B C 1
ATOM 3949 O O . HIS B 1 114 ? 1.715 -29.438 11.172 1 66.75 114 HIS B O 1
ATOM 3955 N N . PRO B 1 115 ? 3.541 -28.672 12.133 1 75 115 PRO B N 1
ATOM 3956 C CA . PRO B 1 115 ? 4.324 -28.75 10.898 1 75 115 PRO B CA 1
ATOM 3957 C C . PRO B 1 115 ? 4.32 -30.141 10.273 1 75 115 PRO B C 1
ATOM 3959 O O . PRO B 1 115 ? 4.34 -30.281 9.047 1 75 115 PRO B O 1
ATOM 3962 N N . VAL B 1 116 ? 4.312 -31.172 11.102 1 72.75 116 VAL B N 1
ATOM 3963 C CA . VAL B 1 116 ? 4.301 -32.531 10.578 1 72.75 116 VAL B CA 1
ATOM 3964 C C . VAL B 1 116 ? 3.004 -32.781 9.812 1 72.75 116 VAL B C 1
ATOM 3966 O O . VAL B 1 116 ? 3.021 -33.375 8.727 1 72.75 116 VAL B O 1
ATOM 3969 N N . LEU B 1 117 ? 1.946 -32.344 10.375 1 72.69 117 LEU B N 1
ATOM 3970 C CA . LEU B 1 117 ? 0.648 -32.531 9.734 1 72.69 117 LEU B CA 1
ATOM 3971 C C . LEU B 1 117 ? 0.541 -31.688 8.469 1 72.69 117 LEU B C 1
ATOM 3973 O O . LEU B 1 117 ? 0.021 -32.156 7.453 1 72.69 117 LEU B O 1
ATOM 3977 N N . LYS B 1 118 ? 1.004 -30.5 8.539 1 82.38 118 LYS B N 1
ATOM 3978 C CA . LYS B 1 118 ? 0.992 -29.594 7.391 1 82.38 118 LYS B CA 1
ATOM 3979 C C . LYS B 1 118 ? 1.802 -30.172 6.23 1 82.38 118 LYS B C 1
ATOM 3981 O O . LYS B 1 118 ? 1.374 -30.109 5.078 1 82.38 118 LYS B O 1
ATOM 3986 N N . ASN B 1 119 ? 2.932 -30.672 6.609 1 85.75 119 ASN B N 1
ATOM 3987 C CA . ASN B 1 119 ? 3.775 -31.281 5.586 1 85.75 119 ASN B CA 1
ATOM 3988 C C . ASN B 1 119 ? 3.104 -32.5 4.953 1 85.75 119 ASN B C 1
ATOM 3990 O O . ASN B 1 119 ? 3.203 -32.688 3.742 1 85.75 119 ASN B O 1
ATOM 3994 N N . ALA B 1 120 ? 2.451 -33.25 5.773 1 81.19 120 ALA B N 1
ATOM 3995 C CA . ALA B 1 120 ? 1.737 -34.406 5.266 1 81.19 120 ALA B CA 1
ATOM 3996 C C . ALA B 1 120 ? 0.64 -34 4.289 1 81.19 120 ALA B C 1
ATOM 3998 O O . ALA B 1 120 ? 0.447 -34.656 3.254 1 81.19 120 ALA B O 1
ATOM 3999 N N . VAL B 1 121 ? -0.028 -32.969 4.602 1 84.75 121 VAL B N 1
ATOM 4000 C CA . VAL B 1 121 ? -1.089 -32.469 3.734 1 84.75 121 VAL B CA 1
ATOM 4001 C C . VAL B 1 121 ? -0.486 -31.938 2.443 1 84.75 121 VAL B C 1
ATOM 4003 O O . VAL B 1 121 ? -1.04 -32.125 1.359 1 84.75 121 VAL B O 1
ATOM 4006 N N . CYS B 1 122 ? 0.577 -31.266 2.547 1 89.69 122 CYS B N 1
ATOM 4007 C CA . CYS B 1 122 ? 1.266 -30.734 1.374 1 89.69 122 CYS B CA 1
ATOM 4008 C C . CYS B 1 122 ? 1.675 -31.859 0.43 1 89.69 122 CYS B C 1
ATOM 4010 O O . CYS B 1 122 ? 1.445 -31.766 -0.777 1 89.69 122 CYS B O 1
ATOM 4012 N N . GLN B 1 123 ? 2.27 -32.875 1.02 1 90.44 123 GLN B N 1
ATOM 4013 C CA . GLN B 1 123 ? 2.672 -34 0.21 1 90.44 123 GLN B CA 1
ATOM 4014 C C . GLN B 1 123 ? 1.465 -34.656 -0.455 1 90.44 123 GLN B C 1
ATOM 4016 O O . GLN B 1 123 ? 1.509 -35 -1.642 1 90.44 123 GLN B O 1
ATOM 4021 N N . ALA B 1 124 ? 0.453 -34.844 0.311 1 88.25 124 ALA B N 1
ATOM 4022 C CA . ALA B 1 124 ? -0.777 -35.438 -0.207 1 88.25 124 ALA B CA 1
ATOM 4023 C C . ALA B 1 124 ? -1.353 -34.594 -1.347 1 88.25 124 ALA B C 1
ATOM 4025 O O . ALA B 1 124 ? -1.848 -35.125 -2.336 1 88.25 124 ALA B O 1
ATOM 4026 N N . ALA B 1 125 ? -1.309 -33.344 -1.177 1 91.56 125 ALA B N 1
ATOM 4027 C CA . ALA B 1 125 ? -1.821 -32.438 -2.199 1 91.56 125 ALA B CA 1
ATOM 4028 C C . ALA B 1 125 ? -1.052 -32.594 -3.508 1 91.56 125 ALA B C 1
ATOM 4030 O O . ALA B 1 125 ? -1.651 -32.656 -4.582 1 91.56 125 ALA B O 1
ATOM 4031 N N . ASN B 1 126 ? 0.25 -32.594 -3.412 1 95.44 126 ASN B N 1
ATOM 4032 C CA . ASN B 1 126 ? 1.064 -32.75 -4.609 1 95.44 126 ASN B CA 1
ATOM 4033 C C . ASN B 1 126 ? 0.816 -34.094 -5.281 1 95.44 126 ASN B C 1
ATOM 4035 O O . ASN B 1 126 ? 0.723 -34.188 -6.504 1 95.44 126 ASN B O 1
ATOM 4039 N N . ASP B 1 127 ? 0.684 -35.156 -4.449 1 94.12 127 ASP B N 1
ATOM 4040 C CA . ASP B 1 127 ? 0.401 -36.5 -5.004 1 94.12 127 ASP B CA 1
ATOM 4041 C C . ASP B 1 127 ? -0.969 -36.5 -5.68 1 94.12 127 ASP B C 1
ATOM 4043 O O . ASP B 1 127 ? -1.126 -37.094 -6.754 1 94.12 127 ASP B O 1
ATOM 4047 N N . TYR B 1 128 ? -1.897 -35.875 -5 1 92.81 128 TYR B N 1
ATOM 4048 C CA . TYR B 1 128 ? -3.236 -35.75 -5.566 1 92.81 128 TYR B CA 1
ATOM 4049 C C . TYR B 1 128 ? -3.193 -35.062 -6.918 1 92.81 128 TYR B C 1
ATOM 4051 O O . TYR B 1 128 ? -3.807 -35.531 -7.883 1 92.81 128 TYR B O 1
ATOM 4059 N N . MET B 1 129 ? -2.494 -34 -7.039 1 95.94 129 MET B N 1
ATOM 4060 C CA . MET B 1 129 ? -2.402 -33.219 -8.266 1 95.94 129 MET B CA 1
ATOM 4061 C C . MET B 1 129 ? -1.713 -34 -9.375 1 95.94 129 MET B C 1
ATOM 4063 O O . MET B 1 129 ? -2.107 -33.938 -10.539 1 95.94 129 MET B O 1
ATOM 4067 N N . VAL B 1 130 ? -0.672 -34.719 -8.984 1 96 130 VAL B N 1
ATOM 4068 C CA . VAL B 1 130 ? 0.041 -35.531 -9.961 1 96 130 VAL B CA 1
ATOM 4069 C C . VAL B 1 130 ? -0.898 -36.562 -10.539 1 96 130 VAL B C 1
ATOM 4071 O O . VAL B 1 130 ? -1.053 -36.688 -11.758 1 96 130 VAL B O 1
ATOM 4074 N N . ASP B 1 131 ? -1.61 -37.281 -9.703 1 95.38 131 ASP B N 1
ATOM 4075 C CA . ASP B 1 131 ? -2.441 -38.406 -10.109 1 95.38 131 ASP B CA 1
ATOM 4076 C C . ASP B 1 131 ? -3.627 -37.938 -10.953 1 95.38 131 ASP B C 1
ATOM 4078 O O . ASP B 1 131 ? -4.008 -38.594 -11.922 1 95.38 131 ASP B O 1
ATOM 4082 N N . ASN B 1 132 ? -4.211 -36.844 -10.602 1 94.75 132 ASN B N 1
ATOM 4083 C CA . ASN B 1 132 ? -5.516 -36.531 -11.164 1 94.75 132 ASN B CA 1
ATOM 4084 C C . ASN B 1 132 ? -5.395 -35.469 -12.273 1 94.75 132 ASN B C 1
ATOM 4086 O O . ASN B 1 132 ? -6.309 -35.312 -13.094 1 94.75 132 ASN B O 1
ATOM 4090 N N . PHE B 1 133 ? -4.242 -34.781 -12.375 1 96.81 133 PHE B N 1
ATOM 4091 C CA . PHE B 1 133 ? -4.156 -33.688 -13.328 1 96.81 133 PHE B CA 1
ATOM 4092 C C . PHE B 1 133 ? -2.859 -33.75 -14.125 1 96.81 133 PHE B C 1
ATOM 4094 O O . PHE B 1 133 ? -2.879 -33.75 -15.359 1 96.81 133 PHE B O 1
ATOM 4101 N N . VAL B 1 134 ? -1.719 -33.875 -13.453 1 97.5 134 VAL B N 1
ATOM 4102 C CA . VAL B 1 134 ? -0.422 -33.906 -14.117 1 97.5 134 VAL B CA 1
ATOM 4103 C C . VAL B 1 134 ? -0.376 -35.094 -15.078 1 97.5 134 VAL B C 1
ATOM 4105 O O . VAL B 1 134 ? -0.086 -34.938 -16.266 1 97.5 134 VAL B O 1
ATOM 4108 N N . ASP B 1 135 ? -0.686 -36.281 -14.617 1 97 135 ASP B N 1
ATOM 4109 C CA . ASP B 1 135 ? -0.644 -37.5 -15.398 1 97 135 ASP B CA 1
ATOM 4110 C C . ASP B 1 135 ? -1.676 -37.5 -16.516 1 97 135 ASP B C 1
ATOM 4112 O O . ASP B 1 135 ? -1.595 -38.281 -17.469 1 97 135 ASP B O 1
ATOM 4116 N N . GLU B 1 136 ? -2.656 -36.594 -16.375 1 96.94 136 GLU B N 1
ATOM 4117 C CA . GLU B 1 136 ? -3.715 -36.5 -17.375 1 96.94 136 GLU B CA 1
ATOM 4118 C C . GLU B 1 136 ? -3.404 -35.375 -18.375 1 96.94 136 GLU B C 1
ATOM 4120 O O . GLU B 1 136 ? -4.258 -35 -19.188 1 96.94 136 GLU B O 1
ATOM 4125 N N . GLY B 1 137 ? -2.227 -34.781 -18.297 1 96.69 137 GLY B N 1
ATOM 4126 C CA . GLY B 1 137 ? -1.74 -33.844 -19.312 1 96.69 137 GLY B CA 1
ATOM 4127 C C . GLY B 1 137 ? -2.059 -32.406 -19.016 1 96.69 137 GLY B C 1
ATOM 4128 O O . GLY B 1 137 ? -1.918 -31.531 -19.875 1 96.69 137 GLY B O 1
ATOM 4129 N N . VAL B 1 138 ? -2.521 -32.062 -17.797 1 97.38 138 VAL B N 1
ATOM 4130 C CA . VAL B 1 138 ? -2.855 -30.688 -17.391 1 97.38 138 VAL B CA 1
ATOM 4131 C C . VAL B 1 138 ? -1.642 -30.031 -16.734 1 97.38 138 VAL B C 1
ATOM 4133 O O . VAL B 1 138 ? -0.98 -30.641 -15.898 1 97.38 138 VAL B O 1
ATOM 4136 N N . TYR B 1 139 ? -1.249 -28.812 -17.203 1 98.31 139 TYR B N 1
ATOM 4137 C CA . TYR B 1 139 ? -0.198 -28.062 -16.531 1 98.31 139 TYR B CA 1
ATOM 4138 C C . TYR B 1 139 ? -0.617 -27.703 -15.109 1 98.31 139 TYR B C 1
ATOM 4140 O O . TYR B 1 139 ? -1.736 -27.234 -14.891 1 98.31 139 TYR B O 1
ATOM 4148 N N . THR B 1 140 ? 0.279 -27.984 -14.172 1 98.31 140 THR B N 1
ATOM 4149 C CA . THR B 1 140 ? -0.04 -27.75 -12.766 1 98.31 140 THR B CA 1
ATOM 4150 C C . THR B 1 140 ? 1.11 -27.031 -12.062 1 98.31 140 THR B C 1
ATOM 4152 O O . THR B 1 140 ? 2.219 -26.953 -12.594 1 98.31 140 THR B O 1
ATOM 4155 N N . SER B 1 141 ? 0.786 -26.359 -10.945 1 98.5 141 SER B N 1
ATOM 4156 C CA . SER B 1 141 ? 1.799 -25.922 -9.992 1 98.5 141 SER B CA 1
ATOM 4157 C C . SER B 1 141 ? 1.856 -26.844 -8.781 1 98.5 141 SER B C 1
ATOM 4159 O O . SER B 1 141 ? 0.829 -27.359 -8.336 1 98.5 141 SER B O 1
ATOM 4161 N N . MET B 1 142 ? 3.039 -27.094 -8.305 1 98.31 142 MET B N 1
ATOM 4162 C CA . MET B 1 142 ? 3.189 -27.922 -7.113 1 98.31 142 MET B CA 1
ATOM 4163 C C . MET B 1 142 ? 3.191 -27.062 -5.855 1 98.31 142 MET B C 1
ATOM 4165 O O . MET B 1 142 ? 3.717 -25.953 -5.859 1 98.31 142 MET B O 1
ATOM 4169 N N . MET B 1 143 ? 2.643 -27.547 -4.793 1 96.75 143 MET B N 1
ATOM 4170 C CA . MET B 1 143 ? 2.627 -26.828 -3.52 1 96.75 143 MET B CA 1
ATOM 4171 C C . MET B 1 143 ? 3.994 -26.891 -2.846 1 96.75 143 MET B C 1
ATOM 4173 O O . MET B 1 143 ? 4.602 -27.953 -2.758 1 96.75 143 MET B O 1
ATOM 4177 N N . VAL B 1 144 ? 4.484 -25.797 -2.375 1 97.38 144 VAL B N 1
ATOM 4178 C CA . VAL B 1 144 ? 5.762 -25.672 -1.678 1 97.38 144 VAL B CA 1
ATOM 4179 C C . VAL B 1 144 ? 5.531 -25.109 -0.278 1 97.38 144 VAL B C 1
ATOM 4181 O O . VAL B 1 144 ? 5.027 -24 -0.126 1 97.38 144 VAL B O 1
ATOM 4184 N N . PRO B 1 145 ? 5.875 -25.891 0.786 1 92.81 145 PRO B N 1
ATOM 4185 C CA . PRO B 1 145 ? 5.605 -25.453 2.158 1 92.81 145 PRO B CA 1
ATOM 4186 C C . PRO B 1 145 ? 6.574 -24.375 2.633 1 92.81 145 PRO B C 1
ATOM 4188 O O . PRO B 1 145 ? 7.746 -24.656 2.891 1 92.81 145 PRO B O 1
ATOM 4191 N N . LYS B 1 146 ? 6.098 -23.219 2.775 1 91.38 146 LYS B N 1
ATOM 4192 C CA . LYS B 1 146 ? 6.906 -22.078 3.191 1 91.38 146 LYS B CA 1
ATOM 4193 C C . LYS B 1 146 ? 7.367 -22.234 4.637 1 91.38 146 LYS B C 1
ATOM 4195 O O . LYS B 1 146 ? 8.453 -21.766 5 1 91.38 146 LYS B O 1
ATOM 4200 N N . TRP B 1 147 ? 6.637 -22.875 5.516 1 86.62 147 TRP B N 1
ATOM 4201 C CA . TRP B 1 147 ? 6.883 -22.969 6.953 1 86.62 147 TRP B CA 1
ATOM 4202 C C . TRP B 1 147 ? 8.078 -23.875 7.25 1 86.62 147 TRP B C 1
ATOM 4204 O O . TRP B 1 147 ? 8.594 -23.875 8.367 1 86.62 147 TRP B O 1
ATOM 4214 N N . ASP B 1 148 ? 8.492 -24.641 6.309 1 91.31 148 ASP B N 1
ATOM 4215 C CA . ASP B 1 148 ? 9.555 -25.625 6.461 1 91.31 148 ASP B CA 1
ATOM 4216 C C . ASP B 1 148 ? 10.469 -25.641 5.238 1 91.31 148 ASP B C 1
ATOM 4218 O O . ASP B 1 148 ? 10.359 -26.516 4.387 1 91.31 148 ASP B O 1
ATOM 4222 N N . PRO B 1 149 ? 11.461 -24.703 5.176 1 95.44 149 PRO B N 1
ATOM 4223 C CA . PRO B 1 149 ? 12.297 -24.547 3.98 1 95.44 149 PRO B CA 1
ATOM 4224 C C . PRO B 1 149 ? 13.07 -25.828 3.645 1 95.44 149 PRO B C 1
ATOM 4226 O O . PRO B 1 149 ? 13.266 -26.141 2.467 1 95.44 149 PRO B O 1
ATOM 4229 N N . GLU B 1 150 ? 13.477 -26.547 4.66 1 93.06 150 GLU B N 1
ATOM 4230 C CA . GLU B 1 150 ? 14.18 -27.797 4.402 1 93.06 150 GLU B CA 1
ATOM 4231 C C . GLU B 1 150 ? 13.281 -28.812 3.701 1 93.06 150 GLU B C 1
ATOM 4233 O O . GLU B 1 150 ? 13.672 -29.391 2.689 1 93.06 150 GLU B O 1
ATOM 4238 N N . TYR B 1 151 ? 12.109 -29.016 4.223 1 94.44 151 TYR B N 1
ATOM 4239 C CA . TYR B 1 151 ? 11.172 -29.938 3.59 1 94.44 151 TYR B CA 1
ATOM 4240 C C . TYR B 1 151 ? 10.734 -29.406 2.227 1 94.44 151 TYR B C 1
ATOM 4242 O O . TYR B 1 151 ? 10.5 -30.188 1.302 1 94.44 151 TYR B O 1
ATOM 4250 N N . ALA B 1 152 ? 10.617 -28.109 2.109 1 97.81 152 ALA B N 1
ATOM 4251 C CA . ALA B 1 152 ? 10.266 -27.516 0.824 1 97.81 152 ALA B CA 1
ATOM 4252 C C . ALA B 1 152 ? 11.234 -27.953 -0.269 1 97.81 152 ALA B C 1
ATOM 4254 O O . ALA B 1 152 ? 10.82 -28.328 -1.366 1 97.81 152 ALA B O 1
ATOM 4255 N N . VAL B 1 153 ? 12.531 -27.875 0.059 1 98.19 153 VAL B N 1
ATOM 4256 C CA . VAL B 1 153 ? 13.555 -28.281 -0.906 1 98.19 153 VAL B CA 1
ATOM 4257 C C . VAL B 1 153 ? 13.367 -29.75 -1.264 1 98.19 153 VAL B C 1
ATOM 4259 O O . VAL B 1 153 ? 13.398 -30.125 -2.441 1 98.19 153 VAL B O 1
ATOM 4262 N N . GLU B 1 154 ? 13.141 -30.625 -0.264 1 97.06 154 GLU B N 1
ATOM 4263 C CA . GLU B 1 154 ? 12.93 -32.062 -0.491 1 97.06 154 GLU B CA 1
ATOM 4264 C C . GLU B 1 154 ? 11.727 -32.281 -1.397 1 97.06 154 GLU B C 1
ATOM 4266 O O . GLU B 1 154 ? 11.789 -33.125 -2.311 1 97.06 154 GLU B O 1
ATOM 4271 N N . GLU B 1 155 ? 10.664 -31.609 -1.117 1 97.19 155 GLU B N 1
ATOM 4272 C CA . GLU B 1 155 ? 9.43 -31.797 -1.883 1 97.19 155 GLU B CA 1
ATOM 4273 C C . GLU B 1 155 ? 9.602 -31.297 -3.318 1 97.19 155 GLU B C 1
ATOM 4275 O O . GLU B 1 155 ? 9.078 -31.922 -4.254 1 97.19 155 GLU B O 1
ATOM 4280 N N . ILE B 1 156 ? 10.305 -30.156 -3.531 1 98.56 156 ILE B N 1
ATOM 4281 C CA . ILE B 1 156 ? 10.602 -29.672 -4.875 1 98.56 156 ILE B CA 1
ATOM 4282 C C . ILE B 1 156 ? 11.383 -30.734 -5.648 1 98.56 156 ILE B C 1
ATOM 4284 O O . ILE B 1 156 ? 11.031 -31.078 -6.781 1 98.56 156 ILE B O 1
ATOM 4288 N N . GLU B 1 157 ? 12.359 -31.281 -5.008 1 97.81 157 GLU B N 1
ATOM 4289 C CA . GLU B 1 157 ? 13.188 -32.281 -5.652 1 97.81 157 GLU B CA 1
ATOM 4290 C C . GLU B 1 157 ? 12.367 -33.531 -6 1 97.81 157 GLU B C 1
ATOM 4292 O O . GLU B 1 157 ? 12.625 -34.188 -7.012 1 97.81 157 GLU B O 1
ATOM 4297 N N . ARG B 1 158 ? 11.406 -33.812 -5.23 1 97.62 158 ARG B N 1
ATOM 4298 C CA . ARG B 1 158 ? 10.594 -35 -5.426 1 97.62 158 ARG B CA 1
ATOM 4299 C C . ARG B 1 158 ? 9.625 -34.812 -6.59 1 97.62 158 ARG B C 1
ATOM 4301 O O . ARG B 1 158 ? 9.367 -35.781 -7.344 1 97.62 158 ARG B O 1
ATOM 4308 N N . VAL B 1 159 ? 9.094 -33.625 -6.754 1 98.12 159 VAL B N 1
ATOM 4309 C CA . VAL B 1 159 ? 7.918 -33.469 -7.602 1 98.12 159 VAL B CA 1
ATOM 4310 C C . VAL B 1 159 ? 8.289 -32.688 -8.859 1 98.12 159 VAL B C 1
ATOM 4312 O O . VAL B 1 159 ? 7.617 -32.781 -9.883 1 98.12 159 VAL B O 1
ATOM 4315 N N . ALA B 1 160 ? 9.391 -31.922 -8.891 1 97.44 160 ALA B N 1
ATOM 4316 C CA . ALA B 1 160 ? 9.711 -30.953 -9.922 1 97.44 160 ALA B CA 1
ATOM 4317 C C . ALA B 1 160 ? 9.969 -31.625 -11.266 1 97.44 160 ALA B C 1
ATOM 4319 O O . ALA B 1 160 ? 9.805 -31.016 -12.32 1 97.44 160 ALA B O 1
ATOM 4320 N N . SER B 1 161 ? 10.328 -32.906 -11.242 1 96.31 161 SER B N 1
ATOM 4321 C CA . SER B 1 161 ? 10.688 -33.594 -12.469 1 96.31 161 SER B CA 1
ATOM 4322 C C . SER B 1 161 ? 9.453 -34.062 -13.219 1 96.31 161 SER B C 1
ATOM 4324 O O . SER B 1 161 ? 9.539 -34.469 -14.375 1 96.31 161 SER B O 1
ATOM 4326 N N . GLU B 1 162 ? 8.305 -33.969 -12.609 1 96.44 162 GLU B N 1
ATOM 4327 C CA . GLU B 1 162 ? 7.07 -34.344 -13.305 1 96.44 162 GLU B CA 1
ATOM 4328 C C . GLU B 1 162 ? 6.801 -33.406 -14.469 1 96.44 162 GLU B C 1
ATOM 4330 O O . GLU B 1 162 ? 6.871 -32.188 -14.312 1 96.44 162 GLU B O 1
ATOM 4335 N N . GLU B 1 163 ? 6.578 -33.906 -15.641 1 91.81 163 GLU B N 1
ATOM 4336 C CA . GLU B 1 163 ? 6.547 -33.156 -16.891 1 91.81 163 GLU B CA 1
ATOM 4337 C C . GLU B 1 163 ? 5.516 -32.031 -16.844 1 91.81 163 GLU B C 1
ATOM 4339 O O . GLU B 1 163 ? 5.738 -30.938 -17.391 1 91.81 163 GLU B O 1
ATOM 4344 N N . ASN B 1 164 ? 4.32 -32.125 -16.266 1 97.25 164 ASN B N 1
ATOM 4345 C CA . ASN B 1 164 ? 3.25 -31.141 -16.297 1 97.25 164 ASN B CA 1
ATOM 4346 C C . ASN B 1 164 ? 3.193 -30.344 -15.008 1 97.25 164 ASN B C 1
ATOM 4348 O O . ASN B 1 164 ? 2.234 -29.609 -14.766 1 97.25 164 ASN B O 1
ATOM 4352 N N . VAL B 1 165 ? 4.324 -30.422 -14.242 1 98.44 165 VAL B N 1
ATOM 4353 C CA . VAL B 1 165 ? 4.555 -29.484 -13.148 1 98.44 165 VAL B CA 1
ATOM 4354 C C . VAL B 1 165 ? 5.414 -28.328 -13.648 1 98.44 165 VAL B C 1
ATOM 4356 O O . VAL B 1 165 ? 6.602 -28.5 -13.93 1 98.44 165 VAL B O 1
ATOM 4359 N N . VAL B 1 166 ? 4.855 -27.125 -13.719 1 98.62 166 VAL B N 1
ATOM 4360 C CA . VAL B 1 166 ? 5.531 -26.062 -14.461 1 98.62 166 VAL B CA 1
ATOM 4361 C C . VAL B 1 166 ? 5.801 -24.875 -13.539 1 98.62 166 VAL B C 1
ATOM 4363 O O . VAL B 1 166 ? 6.391 -23.875 -13.961 1 98.62 166 VAL B O 1
ATOM 4366 N N . ALA B 1 167 ? 5.371 -24.875 -12.305 1 98.75 167 ALA B N 1
ATOM 4367 C CA . ALA B 1 167 ? 5.578 -23.812 -11.336 1 98.75 167 ALA B CA 1
ATOM 4368 C C . ALA B 1 167 ? 5.484 -24.344 -9.906 1 98.75 167 ALA B C 1
ATOM 4370 O O . ALA B 1 167 ? 5.051 -25.469 -9.688 1 98.75 167 ALA B O 1
ATOM 4371 N N . ALA B 1 168 ? 6.012 -23.594 -8.977 1 98.62 168 ALA B N 1
ATOM 4372 C CA . ALA B 1 168 ? 5.852 -23.828 -7.543 1 98.62 168 ALA B CA 1
ATOM 4373 C C . ALA B 1 168 ? 4.816 -22.859 -6.957 1 98.62 168 ALA B C 1
ATOM 4375 O O . ALA B 1 168 ? 4.773 -21.688 -7.324 1 98.62 168 ALA B O 1
ATOM 4376 N N . TYR B 1 169 ? 3.967 -23.359 -6.105 1 98 169 TYR B N 1
ATOM 4377 C CA . TYR B 1 169 ? 2.838 -22.625 -5.535 1 98 169 TYR B CA 1
ATOM 4378 C C . TYR B 1 169 ? 3.002 -22.453 -4.031 1 98 169 TYR B C 1
ATOM 4380 O O . TYR B 1 169 ? 3.205 -23.438 -3.307 1 98 169 TYR B O 1
ATOM 4388 N N . SER B 1 170 ? 2.977 -21.281 -3.578 1 97.19 170 SER B N 1
ATOM 4389 C CA . SER B 1 170 ? 3.064 -20.953 -2.16 1 97.19 170 SER B CA 1
ATOM 4390 C C . SER B 1 170 ? 2.281 -19.688 -1.838 1 97.19 170 SER B C 1
ATOM 4392 O O . SER B 1 170 ? 1.273 -19.391 -2.484 1 97.19 170 SER B O 1
ATOM 4394 N N . TRP B 1 171 ? 2.615 -19.047 -0.708 1 94.12 171 TRP B N 1
ATOM 4395 C CA . TRP B 1 171 ? 1.782 -17.953 -0.209 1 94.12 171 TRP B CA 1
ATOM 4396 C C . TRP B 1 171 ? 2.617 -16.703 0.048 1 94.12 171 TRP B C 1
ATOM 4398 O O . TRP B 1 171 ? 3.77 -16.797 0.478 1 94.12 171 TRP B O 1
ATOM 4408 N N . PHE B 1 172 ? 2.035 -15.508 -0.186 1 92.06 172 PHE B N 1
ATOM 4409 C CA . PHE B 1 172 ? 2.701 -14.281 0.248 1 92.06 172 PHE B CA 1
ATOM 4410 C C . PHE B 1 172 ? 2.301 -13.922 1.674 1 92.06 172 PHE B C 1
ATOM 4412 O O . PHE B 1 172 ? 1.491 -13.023 1.887 1 92.06 172 PHE B O 1
ATOM 4419 N N . ASP B 1 173 ? 3.025 -14.508 2.605 1 81.75 173 ASP B N 1
ATOM 4420 C CA . ASP B 1 173 ? 2.916 -14.32 4.051 1 81.75 173 ASP B CA 1
ATOM 4421 C C . ASP B 1 173 ? 3.541 -13 4.488 1 81.75 173 ASP B C 1
ATOM 4423 O O . ASP B 1 173 ? 4.719 -12.75 4.223 1 81.75 173 ASP B O 1
ATOM 4427 N N . PRO B 1 174 ? 2.752 -12.133 5.184 1 81.12 174 PRO B N 1
ATOM 4428 C CA . PRO B 1 174 ? 3.34 -10.859 5.602 1 81.12 174 PRO B CA 1
ATOM 4429 C C . PRO B 1 174 ? 4.199 -10.992 6.859 1 81.12 174 PRO B C 1
ATOM 4431 O O . PRO B 1 174 ? 4.945 -10.07 7.199 1 81.12 174 PRO B O 1
ATOM 4434 N N . LYS B 1 175 ? 4.117 -12 7.562 1 79.5 175 LYS B N 1
ATOM 4435 C CA . LYS B 1 175 ? 4.82 -12.141 8.836 1 79.5 175 LYS B CA 1
ATOM 4436 C C . LYS B 1 175 ? 6.301 -12.445 8.609 1 79.5 175 LYS B C 1
ATOM 4438 O O . LYS B 1 175 ? 7.164 -11.852 9.266 1 79.5 175 LYS B O 1
ATOM 4443 N N . VAL B 1 176 ? 6.504 -13.414 7.727 1 84.75 176 VAL B N 1
ATOM 4444 C CA . VAL B 1 176 ? 7.863 -13.734 7.297 1 84.75 176 VAL B CA 1
ATOM 4445 C C . VAL B 1 176 ? 7.961 -13.617 5.777 1 84.75 176 VAL B C 1
ATOM 4447 O O . VAL B 1 176 ? 7.82 -14.609 5.059 1 84.75 176 VAL B O 1
ATOM 4450 N N . PRO B 1 177 ? 8.258 -12.43 5.289 1 92.12 177 PRO B N 1
ATOM 4451 C CA . PRO B 1 177 ? 8.258 -12.234 3.838 1 92.12 177 PRO B CA 1
ATOM 4452 C C . PRO B 1 177 ? 9.344 -13.039 3.133 1 92.12 177 PRO B C 1
ATOM 4454 O O . PRO B 1 177 ? 10.367 -13.375 3.74 1 92.12 177 PRO B O 1
ATOM 4457 N N . TRP B 1 178 ? 9.188 -13.367 1.943 1 95.44 178 TRP B N 1
ATOM 4458 C CA . TRP B 1 178 ? 10 -14.281 1.148 1 95.44 178 TRP B CA 1
ATOM 4459 C C . TRP B 1 178 ? 11.406 -13.727 0.949 1 95.44 178 TRP B C 1
ATOM 4461 O O . TRP B 1 178 ? 12.312 -14.461 0.555 1 95.44 178 TRP B O 1
ATOM 4471 N N . GLY B 1 179 ? 11.656 -12.453 1.251 1 95.25 179 GLY B N 1
ATOM 4472 C CA . GLY B 1 179 ? 13 -11.922 1.146 1 95.25 179 GLY B CA 1
ATOM 4473 C C . GLY B 1 179 ? 13.938 -12.445 2.223 1 95.25 179 GLY B C 1
ATOM 4474 O O . GLY B 1 179 ? 15.156 -12.289 2.127 1 95.25 179 GLY B O 1
ATOM 4475 N N . ASN B 1 180 ? 13.445 -13.062 3.225 1 92.56 180 ASN B N 1
ATOM 4476 C CA . ASN B 1 180 ? 14.234 -13.625 4.312 1 92.56 180 ASN B CA 1
ATOM 4477 C C . ASN B 1 180 ? 15.211 -14.688 3.811 1 92.56 180 ASN B C 1
ATOM 4479 O O . ASN B 1 180 ? 14.859 -15.508 2.965 1 92.56 180 ASN B O 1
ATOM 4483 N N . GLU B 1 181 ? 16.375 -14.75 4.32 1 93.25 181 GLU B N 1
ATOM 4484 C CA . GLU B 1 181 ? 17.453 -15.602 3.834 1 93.25 181 GLU B CA 1
ATOM 4485 C C . GLU B 1 181 ? 17.156 -17.078 4.105 1 93.25 181 GLU B C 1
ATOM 4487 O O . GLU B 1 181 ? 17.75 -17.953 3.48 1 93.25 181 GLU B O 1
ATOM 4492 N N . GLN B 1 182 ? 16.266 -17.375 4.984 1 93.62 182 GLN B N 1
ATOM 4493 C CA . GLN B 1 182 ? 15.898 -18.766 5.25 1 93.62 182 GLN B CA 1
ATOM 4494 C C . GLN B 1 182 ? 15.336 -19.438 3.998 1 93.62 182 GLN B C 1
ATOM 4496 O O . GLN B 1 182 ? 15.32 -20.672 3.904 1 93.62 182 GLN B O 1
ATOM 4501 N N . PHE B 1 183 ? 14.945 -18.641 3.025 1 97.81 183 PHE B N 1
ATOM 4502 C CA . PHE B 1 183 ? 14.312 -19.203 1.837 1 97.81 183 PHE B CA 1
ATOM 4503 C C . PHE B 1 183 ? 15.32 -19.359 0.71 1 97.81 183 PHE B C 1
ATOM 4505 O O . PHE B 1 183 ? 14.984 -19.844 -0.371 1 97.81 183 PHE B O 1
ATOM 4512 N N . ASP B 1 184 ? 16.609 -18.984 0.942 1 97.12 184 ASP B N 1
ATOM 4513 C CA . ASP B 1 184 ? 17.641 -19.094 -0.091 1 97.12 184 ASP B CA 1
ATOM 4514 C C . ASP B 1 184 ? 17.719 -20.5 -0.644 1 97.12 184 ASP B C 1
ATOM 4516 O O . ASP B 1 184 ? 17.75 -20.703 -1.86 1 97.12 184 ASP B O 1
ATOM 4520 N N . PRO B 1 185 ? 17.703 -21.547 0.23 1 97.62 185 PRO B N 1
ATOM 4521 C CA . PRO B 1 185 ? 17.734 -22.906 -0.328 1 97.62 185 PRO B CA 1
ATOM 4522 C C . PRO B 1 185 ? 16.547 -23.203 -1.229 1 97.62 185 PRO B C 1
ATOM 4524 O O . PRO B 1 185 ? 16.672 -23.969 -2.195 1 97.62 185 PRO B O 1
ATOM 4527 N N . VAL B 1 186 ? 15.406 -22.672 -0.91 1 98.69 186 VAL B N 1
ATOM 4528 C CA . VAL B 1 186 ? 14.211 -22.875 -1.725 1 98.69 186 VAL B CA 1
ATOM 4529 C C . VAL B 1 186 ? 14.398 -22.203 -3.082 1 98.69 186 VAL B C 1
ATOM 4531 O O . VAL B 1 186 ? 14.102 -22.797 -4.121 1 98.69 186 VAL B O 1
ATOM 4534 N N . PHE B 1 187 ? 14.914 -20.953 -3.059 1 98.75 187 PHE B N 1
ATOM 4535 C CA . PHE B 1 187 ? 15.164 -20.234 -4.309 1 98.75 187 PHE B CA 1
ATOM 4536 C C . PHE B 1 187 ? 16.156 -21 -5.176 1 98.75 187 PHE B C 1
ATOM 4538 O O . PHE B 1 187 ? 15.984 -21.094 -6.395 1 98.75 187 PHE B O 1
ATOM 4545 N N . GLU B 1 188 ? 17.188 -21.516 -4.516 1 98.38 188 GLU B N 1
ATOM 4546 C CA . GLU B 1 188 ? 18.172 -22.312 -5.242 1 98.38 188 GLU B CA 1
ATOM 4547 C C . GLU B 1 188 ? 17.516 -23.516 -5.922 1 98.38 188 GLU B C 1
ATOM 4549 O O . GLU B 1 188 ? 17.781 -23.781 -7.094 1 98.38 188 GLU B O 1
ATOM 4554 N N . ALA B 1 189 ? 16.688 -24.234 -5.234 1 98.69 189 ALA B N 1
ATOM 4555 C CA . ALA B 1 189 ? 15.992 -25.391 -5.781 1 98.69 189 ALA B CA 1
ATOM 4556 C C . ALA B 1 189 ? 15.078 -25 -6.934 1 98.69 189 ALA B C 1
ATOM 4558 O O . ALA B 1 189 ? 14.992 -25.703 -7.941 1 98.69 189 ALA B O 1
ATOM 4559 N N . LEU B 1 190 ? 14.383 -23.891 -6.805 1 98.81 190 LEU B N 1
ATOM 4560 C CA . LEU B 1 190 ? 13.477 -23.422 -7.848 1 98.81 190 LEU B CA 1
ATOM 4561 C C . LEU B 1 190 ? 14.234 -23.062 -9.117 1 98.81 190 LEU B C 1
ATOM 4563 O O . LEU B 1 190 ? 13.852 -23.469 -10.219 1 98.81 190 LEU B O 1
ATOM 4567 N N . VAL B 1 191 ? 15.312 -22.297 -8.938 1 98.56 191 VAL B N 1
ATOM 4568 C CA . VAL B 1 191 ? 16.125 -21.859 -10.078 1 98.56 191 VAL B CA 1
ATOM 4569 C C . VAL B 1 191 ? 16.734 -23.078 -10.766 1 98.56 191 VAL B C 1
ATOM 4571 O O . VAL B 1 191 ? 16.734 -23.188 -11.992 1 98.56 191 VAL B O 1
ATOM 4574 N N . GLU B 1 192 ? 17.219 -24.047 -9.984 1 98.12 192 GLU B N 1
ATOM 4575 C CA . GLU B 1 192 ? 17.844 -25.25 -10.523 1 98.12 192 GLU B CA 1
ATOM 4576 C C . GLU B 1 192 ? 16.828 -26.062 -11.328 1 98.12 192 GLU B C 1
ATOM 4578 O O . GLU B 1 192 ? 17.203 -26.781 -12.266 1 98.12 192 GLU B O 1
ATOM 4583 N N . ASN B 1 193 ? 15.578 -26.047 -11.031 1 98.06 193 ASN B N 1
ATOM 4584 C CA . ASN B 1 193 ? 14.547 -26.844 -11.695 1 98.06 193 ASN B CA 1
ATOM 4585 C C . ASN B 1 193 ? 13.727 -26 -12.656 1 98.06 193 ASN B C 1
ATOM 4587 O O . ASN B 1 193 ? 12.703 -26.438 -13.172 1 98.06 193 ASN B O 1
ATOM 4591 N N . ASP B 1 194 ? 14.141 -24.688 -12.875 1 97.44 194 ASP B N 1
ATOM 4592 C CA . ASP B 1 194 ? 13.492 -23.75 -13.789 1 97.44 194 ASP B CA 1
ATOM 4593 C C . ASP B 1 194 ? 12.016 -23.578 -13.453 1 97.44 194 ASP B C 1
ATOM 4595 O O . ASP B 1 194 ? 11.156 -23.656 -14.328 1 97.44 194 ASP B O 1
ATOM 4599 N N . LEU B 1 195 ? 11.703 -23.5 -12.148 1 98.62 195 LEU B N 1
ATOM 4600 C CA . LEU B 1 195 ? 10.336 -23.312 -11.695 1 98.62 195 LEU B CA 1
ATOM 4601 C C . LEU B 1 195 ? 10.125 -21.891 -11.172 1 98.62 195 LEU B C 1
ATOM 4603 O O . LEU B 1 195 ? 10.781 -21.469 -10.219 1 98.62 195 LEU B O 1
ATOM 4607 N N . PRO B 1 196 ? 9.203 -21.141 -11.828 1 98.81 196 PRO B N 1
ATOM 4608 C CA . PRO B 1 196 ? 8.781 -19.891 -11.18 1 98.81 196 PRO B CA 1
ATOM 4609 C C . PRO B 1 196 ? 7.996 -20.125 -9.891 1 98.81 196 PRO B C 1
ATOM 4611 O O . PRO B 1 196 ? 7.484 -21.234 -9.672 1 98.81 196 PRO B O 1
ATOM 4614 N N . LEU B 1 197 ? 8.016 -19.141 -9.031 1 98.81 197 LEU B N 1
ATOM 4615 C CA . LEU B 1 197 ? 7.297 -19.188 -7.762 1 98.81 197 LEU B CA 1
ATOM 4616 C C . LEU B 1 197 ? 6 -18.391 -7.84 1 98.81 197 LEU B C 1
ATOM 4618 O O . LEU B 1 197 ? 6.023 -17.172 -8.023 1 98.81 197 LEU B O 1
ATOM 4622 N N . LEU B 1 198 ? 4.836 -19.078 -7.785 1 98.62 198 LEU B N 1
ATOM 4623 C CA . LEU B 1 198 ? 3.523 -18.438 -7.684 1 98.62 198 LEU B CA 1
ATOM 4624 C C . LEU B 1 198 ? 3.15 -18.203 -6.223 1 98.62 198 LEU B C 1
ATOM 4626 O O . LEU B 1 198 ? 3.125 -19.141 -5.422 1 98.62 198 LEU B O 1
ATOM 4630 N N . LEU B 1 199 ? 2.891 -17 -5.883 1 98.06 199 LEU B N 1
ATOM 4631 C CA . LEU B 1 199 ? 2.506 -16.656 -4.52 1 98.06 199 LEU B CA 1
ATOM 4632 C C . LEU B 1 199 ? 1.043 -16.219 -4.465 1 98.06 199 LEU B C 1
ATOM 4634 O O . LEU B 1 199 ? 0.646 -15.266 -5.137 1 98.06 199 LEU B O 1
ATOM 4638 N N . HIS B 1 200 ? 0.309 -16.922 -3.678 1 95.88 200 HIS B N 1
ATOM 4639 C CA . HIS B 1 200 ? -1.12 -16.688 -3.506 1 95.88 200 HIS B CA 1
ATOM 4640 C C . HIS B 1 200 ? -1.427 -16.156 -2.109 1 95.88 200 HIS B C 1
ATOM 4642 O O . HIS B 1 200 ? -0.677 -16.422 -1.164 1 95.88 200 HIS B O 1
ATOM 4648 N N . GLY B 1 201 ? -2.521 -15.383 -2.027 1 89.19 201 GLY B N 1
ATOM 4649 C CA . GLY B 1 201 ? -2.984 -14.961 -0.715 1 89.19 201 GLY B CA 1
ATOM 4650 C C . GLY B 1 201 ? -3.652 -16.078 0.067 1 89.19 201 GLY B C 1
ATOM 4651 O O . GLY B 1 201 ? -4.02 -17.109 -0.5 1 89.19 201 GLY B O 1
ATOM 4652 N N . SER B 1 202 ? -3.768 -15.852 1.396 1 82.06 202 SER B N 1
ATOM 4653 C CA . SER B 1 202 ? -4.406 -16.844 2.262 1 82.06 202 SER B CA 1
ATOM 4654 C C . SER B 1 202 ? -5.125 -16.172 3.428 1 82.06 202 SER B C 1
ATOM 4656 O O . SER B 1 202 ? -4.617 -15.203 4.004 1 82.06 202 SER B O 1
ATOM 4658 N N . LEU B 1 203 ? -6.25 -16.641 3.682 1 72.5 203 LEU B N 1
ATOM 4659 C CA . LEU B 1 203 ? -7 -16.172 4.84 1 72.5 203 LEU B CA 1
ATOM 4660 C C . LEU B 1 203 ? -6.332 -16.609 6.137 1 72.5 203 LEU B C 1
ATOM 4662 O O . LEU B 1 203 ? -6.723 -16.172 7.223 1 72.5 203 LEU B O 1
ATOM 4666 N N . ALA B 1 204 ? -5.348 -17.516 6.035 1 67.06 204 ALA B N 1
ATOM 4667 C CA . ALA B 1 204 ? -4.562 -17.875 7.211 1 67.06 204 ALA B CA 1
ATOM 4668 C C . ALA B 1 204 ? -3.812 -16.672 7.766 1 67.06 204 ALA B C 1
ATOM 4670 O O . ALA B 1 204 ? -3.414 -16.656 8.93 1 67.06 204 ALA B O 1
ATOM 4671 N N . TYR B 1 205 ? -3.596 -15.82 6.969 1 62.72 205 TYR B N 1
ATOM 4672 C CA . TYR B 1 205 ? -2.902 -14.609 7.402 1 62.72 205 TYR B CA 1
ATOM 4673 C C . TYR B 1 205 ? -3.881 -13.453 7.59 1 62.72 205 TYR B C 1
ATOM 4675 O O . TYR B 1 205 ? -3.564 -12.305 7.273 1 62.72 205 TYR B O 1
ATOM 4683 N N . TRP B 1 206 ? -4.945 -13.773 8.188 1 58.09 206 TRP B N 1
ATOM 4684 C CA . TRP B 1 206 ? -6.094 -12.883 8.336 1 58.09 206 TRP B CA 1
ATOM 4685 C C . TRP B 1 206 ? -5.727 -11.648 9.141 1 58.09 206 TRP B C 1
ATOM 4687 O O . TRP B 1 206 ? -4.906 -11.719 10.062 1 58.09 206 TRP B O 1
ATOM 4697 N N . PRO B 1 207 ? -6.324 -10.57 8.609 1 54.19 207 PRO B N 1
ATOM 4698 C CA . PRO B 1 207 ? -6.082 -9.242 9.172 1 54.19 207 PRO B CA 1
ATOM 4699 C C . PRO B 1 207 ? -6.219 -9.211 10.695 1 54.19 207 PRO B C 1
ATOM 4701 O O . PRO B 1 207 ? -5.492 -8.484 11.375 1 54.19 207 PRO B O 1
ATOM 4704 N N . GLN B 1 208 ? -7.164 -10.094 11.086 1 48.94 208 GLN B N 1
ATOM 4705 C CA . GLN B 1 208 ? -7.363 -10.008 12.523 1 48.94 208 GLN B CA 1
ATOM 4706 C C . GLN B 1 208 ? -6.07 -10.312 13.281 1 48.94 208 GLN B C 1
ATOM 4708 O O . GLN B 1 208 ? -5.926 -9.945 14.445 1 48.94 208 GLN B O 1
ATOM 4713 N N . HIS B 1 209 ? -5.332 -10.984 12.484 1 54.62 209 HIS B N 1
ATOM 4714 C CA . HIS B 1 209 ? -4.066 -11.289 13.141 1 54.62 209 HIS B CA 1
ATOM 4715 C C . HIS B 1 209 ? -2.975 -10.312 12.711 1 54.62 209 HIS B C 1
ATOM 4717 O O . HIS B 1 209 ? -1.817 -10.453 13.117 1 54.62 209 HIS B O 1
ATOM 4723 N N . SER B 1 210 ? -3.602 -9.414 11.82 1 58.66 210 SER B N 1
ATOM 4724 C CA . SER B 1 210 ? -2.58 -8.484 11.359 1 58.66 210 SER B CA 1
ATOM 4725 C C . SER B 1 210 ? -2.754 -7.109 11.992 1 58.66 210 SER B C 1
ATOM 4727 O O . SER B 1 210 ? -3.861 -6.734 12.383 1 58.66 210 SER B O 1
ATO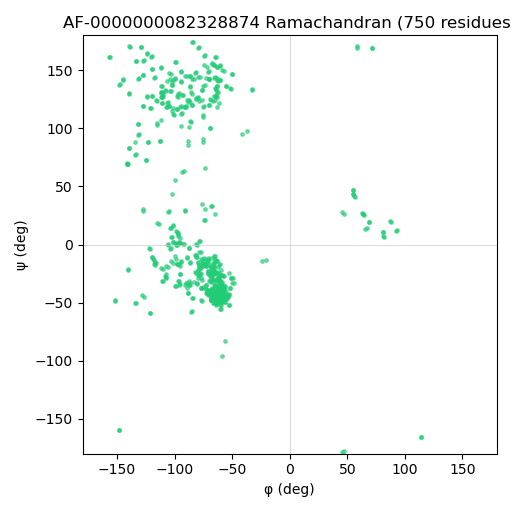M 4729 N N . TYR B 1 211 ? -1.73 -6.469 12.352 1 58 211 TYR B N 1
ATOM 4730 C CA . TYR B 1 211 ? -1.758 -5.102 12.859 1 58 211 TYR B CA 1
ATOM 4731 C C . TYR B 1 211 ? -2.562 -4.195 11.938 1 58 211 TYR B C 1
ATOM 4733 O O . TYR B 1 211 ? -3.23 -3.266 12.398 1 58 211 TYR B O 1
ATOM 4741 N N . VAL B 1 212 ? -2.564 -4.574 10.633 1 60.56 212 VAL B N 1
ATOM 4742 C CA . VAL B 1 212 ? -3.299 -3.738 9.695 1 60.56 212 VAL B CA 1
ATOM 4743 C C . VAL B 1 212 ? -4.793 -4.047 9.781 1 60.56 212 VAL B C 1
ATOM 4745 O O . VAL B 1 212 ? -5.625 -3.139 9.727 1 60.56 212 VAL B O 1
ATOM 4748 N N . GLY B 1 213 ? -5.012 -5.316 10.148 1 59.94 213 GLY B N 1
ATOM 4749 C CA . GLY B 1 213 ? -6.348 -5.832 9.875 1 59.94 213 GLY B CA 1
ATOM 4750 C C . GLY B 1 213 ? -7.254 -5.805 11.094 1 59.94 213 GLY B C 1
ATOM 4751 O O . GLY B 1 213 ? -8.477 -5.875 10.961 1 59.94 213 GLY B O 1
ATOM 4752 N N . ASP B 1 214 ? -6.707 -5.57 12.289 1 62.41 214 ASP B N 1
ATOM 4753 C CA . ASP B 1 214 ? -7.559 -5.738 13.469 1 62.41 214 ASP B CA 1
ATOM 4754 C C . ASP B 1 214 ? -8.688 -4.707 13.477 1 62.41 214 ASP B C 1
ATOM 4756 O O . ASP B 1 214 ? -9.781 -4.988 13.969 1 62.41 214 ASP B O 1
ATOM 4760 N N . ASP B 1 215 ? -8.461 -3.596 12.797 1 70.62 215 ASP B N 1
ATOM 4761 C CA . ASP B 1 215 ? -9.492 -2.559 12.852 1 70.62 215 ASP B CA 1
ATOM 4762 C C . ASP B 1 215 ? -10.148 -2.369 11.492 1 70.62 215 ASP B C 1
ATOM 4764 O O . ASP B 1 215 ? -10.906 -1.418 11.289 1 70.62 215 ASP B O 1
ATOM 4768 N N . MET B 1 216 ? -9.961 -3.369 10.641 1 78.12 216 MET B N 1
ATOM 4769 C CA . MET B 1 216 ? -10.625 -3.359 9.336 1 78.12 216 MET B CA 1
ATOM 4770 C C . MET B 1 216 ? -11.898 -4.191 9.367 1 78.12 216 MET B C 1
ATOM 4772 O O . MET B 1 216 ? -11.891 -5.328 9.844 1 78.12 216 MET B O 1
ATOM 4776 N N . LEU B 1 217 ? -13 -3.635 8.906 1 74.69 217 LEU B N 1
ATOM 4777 C CA . LEU B 1 217 ? -14.289 -4.25 9.188 1 74.69 217 LEU B CA 1
ATOM 4778 C C . LEU B 1 217 ? -15 -4.633 7.891 1 74.69 217 LEU B C 1
ATOM 4780 O O . LEU B 1 217 ? -16 -5.344 7.918 1 74.69 217 LEU B O 1
ATOM 4784 N N . THR B 1 218 ? -14.445 -4.152 6.766 1 80.56 218 THR B N 1
ATOM 4785 C CA . THR B 1 218 ? -15.219 -4.316 5.535 1 80.56 218 THR B CA 1
ATOM 4786 C C . THR B 1 218 ? -14.438 -5.137 4.512 1 80.56 218 THR B C 1
ATOM 4788 O O . THR B 1 218 ? -13.211 -5.223 4.582 1 80.56 218 THR B O 1
ATOM 4791 N N . TRP B 1 219 ? -15.156 -5.68 3.523 1 82 219 TRP B N 1
ATOM 4792 C CA . TRP B 1 219 ? -14.594 -6.391 2.381 1 82 219 TRP B CA 1
ATOM 4793 C C . TRP B 1 219 ? -13.531 -5.551 1.688 1 82 219 TRP B C 1
ATOM 4795 O O . TRP B 1 219 ? -12.453 -6.055 1.354 1 82 219 TRP B O 1
ATOM 4805 N N . THR B 1 220 ? -13.828 -4.285 1.529 1 85.94 220 THR B N 1
ATOM 4806 C CA . THR B 1 220 ? -12.922 -3.352 0.876 1 85.94 220 THR B CA 1
ATOM 4807 C C . THR B 1 220 ? -11.633 -3.199 1.684 1 85.94 220 THR B C 1
ATOM 4809 O O . THR B 1 220 ? -10.531 -3.25 1.126 1 85.94 220 THR B O 1
ATOM 4812 N N . GLU B 1 221 ? -11.797 -3.08 2.957 1 86.19 221 GLU B N 1
ATOM 4813 C CA . GLU B 1 221 ? -10.625 -2.895 3.809 1 86.19 221 GLU B CA 1
ATOM 4814 C C . GLU B 1 221 ? -9.773 -4.16 3.854 1 86.19 221 GLU B C 1
ATOM 4816 O O . GLU B 1 221 ? -8.547 -4.09 3.734 1 86.19 221 GLU B O 1
ATOM 4821 N N . VAL B 1 222 ? -10.453 -5.246 3.912 1 82.75 222 VAL B N 1
ATOM 4822 C CA . VAL B 1 222 ? -9.719 -6.48 4.184 1 82.75 222 VAL B CA 1
ATOM 4823 C C . VAL B 1 222 ? -9.172 -7.055 2.875 1 82.75 222 VAL B C 1
ATOM 4825 O O . VAL B 1 222 ? -7.957 -7.176 2.701 1 82.75 222 VAL B O 1
ATOM 4828 N N . LEU B 1 223 ? -10.047 -7.336 1.921 1 82.88 223 LEU B N 1
ATOM 4829 C CA . LEU B 1 223 ? -9.617 -7.988 0.688 1 82.88 223 LEU B CA 1
ATOM 4830 C C . LEU B 1 223 ? -9.148 -6.957 -0.337 1 82.88 223 LEU B C 1
ATOM 4832 O O . LEU B 1 223 ? -8.25 -7.23 -1.137 1 82.88 223 LEU B O 1
ATOM 4836 N N . GLY B 1 224 ? -9.773 -5.836 -0.283 1 88 224 GLY B N 1
ATOM 4837 C CA . GLY B 1 224 ? -9.438 -4.805 -1.248 1 88 224 GLY B CA 1
ATOM 4838 C C . GLY B 1 224 ? -8.133 -4.098 -0.93 1 88 224 GLY B C 1
ATOM 4839 O O . GLY B 1 224 ? -7.438 -3.623 -1.834 1 88 224 GLY B O 1
ATOM 4840 N N . PHE B 1 225 ? -7.789 -3.996 0.328 1 90.56 225 PHE B N 1
ATOM 4841 C CA . PHE B 1 225 ? -6.652 -3.166 0.709 1 90.56 225 PHE B CA 1
ATOM 4842 C C . PHE B 1 225 ? -5.598 -3.99 1.437 1 90.56 225 PHE B C 1
ATOM 4844 O O . PHE B 1 225 ? -4.445 -4.051 1.007 1 90.56 225 PHE B O 1
ATOM 4851 N N . ASP B 1 226 ? -5.98 -4.605 2.549 1 87.44 226 ASP B N 1
ATOM 4852 C CA . ASP B 1 226 ? -5.008 -5.328 3.359 1 87.44 226 ASP B CA 1
ATOM 4853 C C . ASP B 1 226 ? -4.336 -6.434 2.551 1 87.44 226 ASP B C 1
ATOM 4855 O O . ASP B 1 226 ? -3.115 -6.602 2.613 1 87.44 226 ASP B O 1
ATOM 4859 N N . TRP B 1 227 ? -5.125 -7.109 1.756 1 88.75 227 TRP B N 1
ATOM 4860 C CA . TRP B 1 227 ? -4.664 -8.25 0.969 1 88.75 227 TRP B CA 1
ATOM 4861 C C . TRP B 1 227 ? -3.551 -7.836 0.014 1 88.75 227 TRP B C 1
ATOM 4863 O O . TRP B 1 227 ? -2.467 -8.422 0.019 1 88.75 227 TRP B O 1
ATOM 4873 N N . PRO B 1 228 ? -3.67 -6.801 -0.758 1 93.38 228 PRO B N 1
ATOM 4874 C CA . PRO B 1 228 ? -2.586 -6.375 -1.645 1 93.38 228 PRO B CA 1
ATOM 4875 C C . PRO B 1 228 ? -1.365 -5.867 -0.881 1 93.38 228 PRO B C 1
ATOM 4877 O O . PRO B 1 228 ? -0.237 -5.973 -1.37 1 93.38 228 PRO B O 1
ATOM 4880 N N . ILE B 1 229 ? -1.543 -5.305 0.29 1 91.94 229 ILE B N 1
ATOM 4881 C CA . ILE B 1 229 ? -0.41 -4.848 1.087 1 91.94 229 ILE B CA 1
ATOM 4882 C C . ILE B 1 229 ? 0.516 -6.023 1.39 1 91.94 229 ILE B C 1
ATOM 4884 O O . ILE B 1 229 ? 1.74 -5.887 1.335 1 91.94 229 ILE B O 1
ATOM 4888 N N . TYR B 1 230 ? -0.089 -7.203 1.64 1 90.44 230 TYR B N 1
ATOM 4889 C CA . TYR B 1 230 ? 0.719 -8.383 1.914 1 90.44 230 TYR B CA 1
ATOM 4890 C C . TYR B 1 230 ? 1.572 -8.758 0.707 1 90.44 230 TYR B C 1
ATOM 4892 O O . TYR B 1 230 ? 2.732 -9.141 0.854 1 90.44 230 TYR B O 1
ATOM 4900 N N . ALA B 1 231 ? 0.965 -8.672 -0.431 1 94.69 231 ALA B N 1
ATOM 4901 C CA . ALA B 1 231 ? 1.717 -8.922 -1.657 1 94.69 231 ALA B CA 1
ATOM 4902 C C . ALA B 1 231 ? 2.865 -7.93 -1.812 1 94.69 231 ALA B C 1
ATOM 4904 O O . ALA B 1 231 ? 4 -8.32 -2.098 1 94.69 231 ALA B O 1
ATOM 4905 N N . MET B 1 232 ? 2.6 -6.637 -1.58 1 95.5 232 MET B N 1
ATOM 4906 C CA . MET B 1 232 ? 3.602 -5.586 -1.719 1 95.5 232 MET B CA 1
ATOM 4907 C C . MET B 1 232 ? 4.762 -5.809 -0.758 1 95.5 232 MET B C 1
ATOM 4909 O O . MET B 1 232 ? 5.922 -5.605 -1.121 1 95.5 232 MET B O 1
ATOM 4913 N N . ILE B 1 233 ? 4.449 -6.238 0.431 1 92.88 233 ILE B N 1
ATOM 4914 C CA . ILE B 1 233 ? 5.461 -6.488 1.45 1 92.88 233 ILE B CA 1
ATOM 4915 C C . ILE B 1 233 ? 6.477 -7.504 0.93 1 92.88 233 ILE B C 1
ATOM 4917 O O . ILE B 1 233 ? 7.688 -7.293 1.04 1 92.88 233 ILE B O 1
ATOM 4921 N N . ASN B 1 234 ? 5.965 -8.586 0.372 1 95 234 ASN B N 1
ATOM 4922 C CA . ASN B 1 234 ? 6.855 -9.625 -0.128 1 95 234 ASN B CA 1
ATOM 4923 C C . ASN B 1 234 ? 7.695 -9.133 -1.304 1 95 234 ASN B C 1
ATOM 4925 O O . ASN B 1 234 ? 8.898 -9.391 -1.367 1 95 234 ASN B O 1
ATOM 4929 N N . VAL B 1 235 ? 7.109 -8.383 -2.191 1 97.62 235 VAL B N 1
ATOM 4930 C CA . VAL B 1 235 ? 7.789 -7.883 -3.381 1 97.62 235 VAL B CA 1
ATOM 4931 C C . VAL B 1 235 ? 8.914 -6.938 -2.971 1 97.62 235 VAL B C 1
ATOM 4933 O O . VAL B 1 235 ? 10.062 -7.113 -3.385 1 97.62 235 VAL B O 1
ATOM 4936 N N . VAL B 1 236 ? 8.578 -5.953 -2.131 1 97 236 VAL B N 1
ATOM 4937 C CA . VAL B 1 236 ? 9.555 -4.953 -1.709 1 97 236 VAL B CA 1
ATOM 4938 C C . VAL B 1 236 ? 10.688 -5.629 -0.934 1 97 236 VAL B C 1
ATOM 4940 O O . VAL B 1 236 ? 11.867 -5.336 -1.16 1 97 236 VAL B O 1
ATOM 4943 N N . ASN B 1 237 ? 10.32 -6.504 -0.071 1 95 237 ASN B N 1
ATOM 4944 C CA . ASN B 1 237 ? 11.281 -7.215 0.764 1 95 237 ASN B CA 1
ATOM 4945 C C . ASN B 1 237 ? 12.266 -8.031 -0.078 1 95 237 ASN B C 1
ATOM 4947 O O . ASN B 1 237 ? 13.477 -7.969 0.141 1 95 237 ASN B O 1
ATOM 4951 N N . MET B 1 238 ? 11.766 -8.766 -1.076 1 97.56 238 MET B N 1
ATOM 4952 C CA . MET B 1 238 ? 12.617 -9.586 -1.932 1 97.56 238 MET B CA 1
ATOM 4953 C C . MET B 1 238 ? 13.594 -8.711 -2.721 1 97.56 238 MET B C 1
ATOM 4955 O O . MET B 1 238 ? 14.773 -9.039 -2.822 1 97.56 238 MET B O 1
ATOM 4959 N N . ILE B 1 239 ? 13.117 -7.598 -3.24 1 98.06 239 ILE B N 1
ATOM 4960 C CA . ILE B 1 239 ? 13.945 -6.719 -4.059 1 98.06 239 ILE B CA 1
ATOM 4961 C C . ILE B 1 239 ? 15.023 -6.066 -3.188 1 98.06 239 ILE B C 1
ATOM 4963 O O . ILE B 1 239 ? 16.203 -6.129 -3.51 1 98.06 239 ILE B O 1
ATOM 4967 N N . MET B 1 240 ? 14.664 -5.527 -2.045 1 95.56 240 MET B N 1
ATOM 4968 C CA . MET B 1 240 ? 15.562 -4.691 -1.249 1 95.56 240 MET B CA 1
ATOM 4969 C C . MET B 1 240 ? 16.547 -5.551 -0.465 1 95.56 240 MET B C 1
ATOM 4971 O O . MET B 1 240 ? 17.609 -5.066 -0.051 1 95.56 240 MET B O 1
ATOM 4975 N N . ARG B 1 241 ? 16.234 -6.812 -0.312 1 93.94 241 ARG B N 1
ATOM 4976 C CA . ARG B 1 241 ? 17.141 -7.691 0.416 1 93.94 241 ARG B CA 1
ATOM 4977 C C . ARG B 1 241 ? 18.062 -8.445 -0.542 1 93.94 241 ARG B C 1
ATOM 4979 O O . ARG B 1 241 ? 18.797 -9.344 -0.128 1 93.94 241 ARG B O 1
ATOM 4986 N N . GLY B 1 242 ? 17.906 -8.172 -1.844 1 96.31 242 GLY B N 1
ATOM 4987 C CA . GLY B 1 242 ? 18.891 -8.625 -2.812 1 96.31 242 GLY B CA 1
ATOM 4988 C C . GLY B 1 242 ? 18.609 -10.016 -3.34 1 96.31 242 GLY B C 1
ATOM 4989 O O . GLY B 1 242 ? 19.5 -10.68 -3.869 1 96.31 242 GLY B O 1
ATOM 4990 N N . VAL B 1 243 ? 17.359 -10.508 -3.217 1 98.38 243 VAL B N 1
ATOM 4991 C CA . VAL B 1 243 ? 17.031 -11.844 -3.695 1 98.38 243 VAL B CA 1
ATOM 4992 C C . VAL B 1 243 ? 17.375 -11.969 -5.176 1 98.38 243 VAL B C 1
ATOM 4994 O O . VAL B 1 243 ? 18 -12.945 -5.598 1 98.38 243 VAL B O 1
ATOM 4997 N N . PHE B 1 244 ? 17.078 -10.961 -5.961 1 98.62 244 PHE B N 1
ATOM 4998 C CA . PHE B 1 244 ? 17.172 -11.078 -7.41 1 98.62 244 PHE B CA 1
ATOM 4999 C C . PHE B 1 244 ? 18.578 -10.758 -7.895 1 98.62 244 PHE B C 1
ATOM 5001 O O . PHE B 1 244 ? 18.906 -10.961 -9.062 1 98.62 244 PHE B O 1
ATOM 5008 N N . ASP B 1 245 ? 19.406 -10.117 -7.043 1 98.12 245 ASP B N 1
ATOM 5009 C CA . ASP B 1 245 ? 20.844 -10.07 -7.332 1 98.12 245 ASP B CA 1
ATOM 5010 C C . ASP B 1 245 ? 21.469 -11.453 -7.219 1 98.12 245 ASP B C 1
ATOM 5012 O O . ASP B 1 245 ? 22.297 -11.828 -8.047 1 98.12 245 ASP B O 1
ATOM 5016 N N . LYS B 1 246 ? 21.094 -12.188 -6.219 1 97.81 246 LYS B N 1
ATOM 5017 C CA . LYS B 1 246 ? 21.641 -13.516 -5.973 1 97.81 246 LYS B CA 1
ATOM 5018 C C . LYS B 1 246 ? 21.031 -14.547 -6.918 1 97.81 246 LYS B C 1
ATOM 5020 O O . LYS B 1 246 ? 21.719 -15.469 -7.371 1 97.81 246 LYS B O 1
ATOM 5025 N N . TYR B 1 247 ? 19.734 -14.453 -7.242 1 98.44 247 TYR B N 1
ATOM 5026 C CA . TYR B 1 247 ? 19 -15.352 -8.125 1 98.44 247 TYR B CA 1
ATOM 5027 C C . TYR B 1 247 ? 18.328 -14.586 -9.25 1 98.44 247 TYR B C 1
ATOM 5029 O O . TYR B 1 247 ? 17.094 -14.523 -9.328 1 98.44 247 TYR B O 1
ATOM 5037 N N . PRO B 1 248 ? 19.031 -14.117 -10.188 1 98.31 248 PRO B N 1
ATOM 5038 C CA . PRO B 1 248 ? 18.5 -13.242 -11.234 1 98.31 248 PRO B CA 1
ATOM 5039 C C . PRO B 1 248 ? 17.484 -13.953 -12.141 1 98.31 248 PRO B C 1
ATOM 5041 O O . PRO B 1 248 ? 16.656 -13.305 -12.773 1 98.31 248 PRO B O 1
ATOM 5044 N N . GLU B 1 249 ? 17.516 -15.273 -12.164 1 97.81 249 GLU B N 1
ATOM 5045 C CA . GLU B 1 249 ? 16.656 -16.031 -13.062 1 97.81 249 GLU B CA 1
ATOM 5046 C C . GLU B 1 249 ? 15.312 -16.344 -12.398 1 97.81 249 GLU B C 1
ATOM 5048 O O . GLU B 1 249 ? 14.391 -16.844 -13.055 1 97.81 249 GLU B O 1
ATOM 5053 N N . LEU B 1 250 ? 15.211 -16.109 -11.094 1 98.69 250 LEU B N 1
ATOM 5054 C CA . LEU B 1 250 ? 13.984 -16.438 -10.375 1 98.69 250 LEU B CA 1
ATOM 5055 C C . LEU B 1 250 ? 12.844 -15.523 -10.812 1 98.69 250 LEU B C 1
ATOM 5057 O O . LEU B 1 250 ? 12.977 -14.297 -10.805 1 98.69 250 LEU B O 1
ATOM 5061 N N . ASP B 1 251 ? 11.773 -16.109 -11.25 1 98.75 251 ASP B N 1
ATOM 5062 C CA . ASP B 1 251 ? 10.531 -15.406 -11.531 1 98.75 251 ASP B CA 1
ATOM 5063 C C . ASP B 1 251 ? 9.508 -15.625 -10.422 1 98.75 251 ASP B C 1
ATOM 5065 O O . ASP B 1 251 ? 9.297 -16.766 -9.992 1 98.75 251 ASP B O 1
ATOM 5069 N N . VAL B 1 252 ? 8.914 -14.578 -9.961 1 98.88 252 VAL B N 1
ATOM 5070 C CA . VAL B 1 252 ? 7.871 -14.641 -8.938 1 98.88 252 VAL B CA 1
ATOM 5071 C C . VAL B 1 252 ? 6.57 -14.062 -9.492 1 98.88 252 VAL B C 1
ATOM 5073 O O . VAL B 1 252 ? 6.562 -12.961 -10.055 1 98.88 252 VAL B O 1
ATOM 5076 N N . VAL B 1 253 ? 5.496 -14.797 -9.391 1 98.81 253 VAL B N 1
ATOM 5077 C CA . VAL B 1 253 ? 4.172 -14.367 -9.836 1 98.81 253 VAL B CA 1
ATOM 5078 C C . VAL B 1 253 ? 3.262 -14.156 -8.633 1 98.81 253 VAL B C 1
ATOM 5080 O O . VAL B 1 253 ? 3.135 -15.039 -7.777 1 98.81 253 VAL B O 1
ATOM 5083 N N . ILE B 1 254 ? 2.654 -12.977 -8.539 1 98.62 254 ILE B N 1
ATOM 5084 C CA . ILE B 1 254 ? 1.686 -12.688 -7.484 1 98.62 254 ILE B CA 1
ATOM 5085 C C . ILE B 1 254 ? 0.272 -12.961 -7.996 1 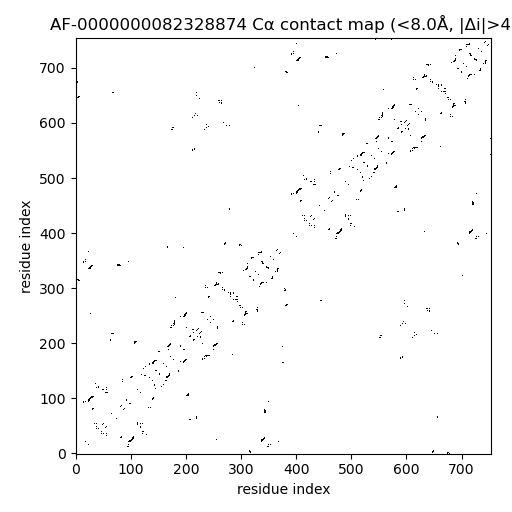98.62 254 ILE B C 1
ATOM 5087 O O . ILE B 1 254 ? -0.161 -12.367 -8.984 1 98.62 254 ILE B O 1
ATOM 5091 N N . GLN B 1 255 ? -0.39 -13.883 -7.348 1 97.62 255 GLN B N 1
ATOM 5092 C CA . GLN B 1 255 ? -1.782 -14.18 -7.668 1 97.62 255 GLN B CA 1
ATOM 5093 C C . GLN B 1 255 ? -2.73 -13.461 -6.707 1 97.62 255 GLN B C 1
ATOM 5095 O O . GLN B 1 255 ? -2.537 -13.5 -5.492 1 97.62 255 GLN B O 1
ATOM 5100 N N . GLU B 1 256 ? -3.695 -12.734 -7.223 1 94.75 256 GLU B N 1
ATOM 5101 C CA . GLU B 1 256 ? -4.766 -12.07 -6.492 1 94.75 256 GLU B CA 1
ATOM 5102 C C . GLU B 1 256 ? -4.211 -10.992 -5.562 1 94.75 256 GLU B C 1
ATOM 5104 O O . GLU B 1 256 ? -4.754 -10.758 -4.48 1 94.75 256 GLU B O 1
ATOM 5109 N N . GLY B 1 257 ? -3.088 -10.445 -5.859 1 95.12 257 GLY B N 1
ATOM 5110 C CA . GLY B 1 257 ? -2.467 -9.438 -5.016 1 95.12 257 GLY B CA 1
ATOM 5111 C C . GLY B 1 257 ? -2.74 -8.016 -5.48 1 95.12 257 GLY B C 1
ATOM 5112 O O . GLY B 1 257 ? -2.166 -7.062 -4.953 1 95.12 257 GLY B O 1
ATOM 5113 N N . GLY B 1 258 ? -3.652 -7.895 -6.453 1 94.12 258 GLY B N 1
ATOM 5114 C CA . GLY B 1 258 ? -3.867 -6.586 -7.047 1 94.12 258 GLY B CA 1
ATOM 5115 C C . GLY B 1 258 ? -2.717 -6.137 -7.93 1 94.12 258 GLY B C 1
ATOM 5116 O O . GLY B 1 258 ? -1.637 -6.73 -7.902 1 94.12 258 GLY B O 1
ATOM 5117 N N . HIS B 1 259 ? -2.998 -5.012 -8.703 1 94.94 259 HIS B N 1
ATOM 5118 C CA . HIS B 1 259 ? -1.988 -4.645 -9.688 1 94.94 259 HIS B CA 1
ATOM 5119 C C . HIS B 1 259 ? -1.811 -3.131 -9.766 1 94.94 259 HIS B C 1
ATOM 5121 O O . HIS B 1 259 ? -0.767 -2.645 -10.203 1 94.94 259 HIS B O 1
ATOM 5127 N N . TRP B 1 260 ? -2.777 -2.334 -9.336 1 95.94 260 TRP B N 1
ATOM 5128 C CA . TRP B 1 260 ? -2.729 -0.893 -9.562 1 95.94 260 TRP B CA 1
ATOM 5129 C C . TRP B 1 260 ? -1.789 -0.216 -8.57 1 95.94 260 TRP B C 1
ATOM 5131 O O . TRP B 1 260 ? -1.607 1.004 -8.609 1 95.94 260 TRP B O 1
ATOM 5141 N N . TRP B 1 261 ? -1.131 -1.009 -7.723 1 97.56 261 TRP B N 1
ATOM 5142 C CA . TRP B 1 261 ? -0.156 -0.457 -6.789 1 97.56 261 TRP B CA 1
ATOM 5143 C C . TRP B 1 261 ? 1.227 -0.376 -7.426 1 97.56 261 TRP B C 1
ATOM 5145 O O . TRP B 1 261 ? 2.154 0.19 -6.844 1 97.56 261 TRP B O 1
ATOM 5155 N N . VAL B 1 262 ? 1.425 -0.845 -8.656 1 98.25 262 VAL B N 1
ATOM 5156 C CA . VAL B 1 262 ? 2.729 -0.955 -9.297 1 98.25 262 VAL B CA 1
ATOM 5157 C C . VAL B 1 262 ? 3.367 0.428 -9.414 1 98.25 262 VAL B C 1
ATOM 5159 O O . VAL B 1 262 ? 4.531 0.613 -9.055 1 98.25 262 VAL B O 1
ATOM 5162 N N . PRO B 1 263 ? 2.627 1.512 -9.891 1 97.19 263 PRO B N 1
ATOM 5163 C CA . PRO B 1 263 ? 3.287 2.816 -9.984 1 97.19 263 PRO B CA 1
ATOM 5164 C C . PRO B 1 263 ? 3.807 3.311 -8.633 1 97.19 263 PRO B C 1
ATOM 5166 O O . PRO B 1 263 ? 4.879 3.916 -8.57 1 97.19 263 PRO B O 1
ATOM 5169 N N . PHE B 1 264 ? 3.088 3.004 -7.602 1 96.56 264 PHE B N 1
ATOM 5170 C CA . PHE B 1 264 ? 3.531 3.391 -6.266 1 96.56 264 PHE B CA 1
ATOM 5171 C C . PHE B 1 264 ? 4.879 2.76 -5.941 1 96.56 264 PHE B C 1
ATOM 5173 O O . PHE B 1 264 ? 5.852 3.467 -5.66 1 96.56 264 PHE B O 1
ATOM 5180 N N . LEU B 1 265 ? 4.988 1.455 -6.035 1 97.12 265 LEU B N 1
ATOM 5181 C CA . LEU B 1 265 ? 6.234 0.782 -5.688 1 97.12 265 LEU B CA 1
ATOM 5182 C C . LEU B 1 265 ? 7.348 1.168 -6.652 1 97.12 265 LEU B C 1
ATOM 5184 O O . LEU B 1 265 ? 8.492 1.379 -6.238 1 97.12 265 LEU B O 1
ATOM 5188 N N . ARG B 1 266 ? 6.977 1.204 -7.934 1 96.88 266 ARG B N 1
ATOM 5189 C CA . ARG B 1 266 ? 7.945 1.477 -8.992 1 96.88 266 ARG B CA 1
ATOM 5190 C C . ARG B 1 266 ? 8.719 2.758 -8.703 1 96.88 266 ARG B C 1
ATOM 5192 O O . ARG B 1 266 ? 9.953 2.736 -8.602 1 96.88 266 ARG B O 1
ATOM 5199 N N . TYR B 1 267 ? 8.062 3.799 -8.438 1 95.38 267 TYR B N 1
ATOM 5200 C CA . TYR B 1 267 ? 8.703 5.105 -8.32 1 95.38 267 TYR B CA 1
ATOM 5201 C C . TYR B 1 267 ? 9.195 5.344 -6.898 1 95.38 267 TYR B C 1
ATOM 5203 O O . TYR B 1 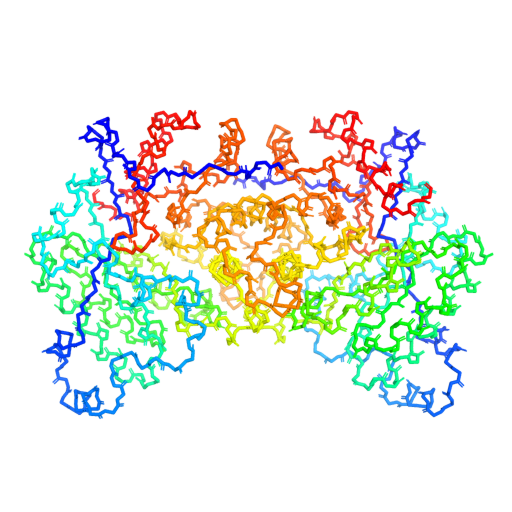267 ? 10.273 5.914 -6.695 1 95.38 267 TYR B O 1
ATOM 5211 N N . ARG B 1 268 ? 8.461 4.844 -5.906 1 95.44 268 ARG B N 1
ATOM 5212 C CA . ARG B 1 268 ? 8.828 5.059 -4.512 1 95.44 268 ARG B CA 1
ATOM 5213 C C . ARG B 1 268 ? 10.102 4.301 -4.156 1 95.44 268 ARG B C 1
ATOM 5215 O O . ARG B 1 268 ? 10.961 4.824 -3.447 1 95.44 268 ARG B O 1
ATOM 5222 N N . MET B 1 269 ? 10.219 3.094 -4.602 1 95.38 269 MET B N 1
ATOM 5223 C CA . MET B 1 269 ? 11.414 2.312 -4.285 1 95.38 269 MET B CA 1
ATOM 5224 C C . MET B 1 269 ? 12.656 2.963 -4.875 1 95.38 269 MET B C 1
ATOM 5226 O O . MET B 1 269 ? 13.688 3.072 -4.199 1 95.38 269 MET B O 1
ATOM 5230 N N . ASP B 1 270 ? 12.547 3.363 -6.156 1 95.56 270 ASP B N 1
ATOM 5231 C CA . ASP B 1 270 ? 13.695 4.027 -6.77 1 95.56 270 ASP B CA 1
ATOM 5232 C C . ASP B 1 270 ? 14.055 5.312 -6.027 1 95.56 270 ASP B C 1
ATOM 5234 O O . ASP B 1 270 ? 15.227 5.586 -5.781 1 95.56 270 ASP B O 1
ATOM 5238 N N . GLU B 1 271 ? 13.039 6.109 -5.688 1 92.5 271 GLU B N 1
ATOM 5239 C CA . GLU B 1 271 ? 13.242 7.371 -4.984 1 92.5 271 GLU B CA 1
ATOM 5240 C C . GLU B 1 271 ? 14 7.16 -3.676 1 92.5 271 GLU B C 1
ATOM 5242 O O . GLU B 1 271 ? 15.016 7.809 -3.43 1 92.5 271 GLU B O 1
ATOM 5247 N N . PHE B 1 272 ? 13.609 6.281 -2.9 1 91.44 272 PHE B N 1
ATOM 5248 C CA . PHE B 1 272 ? 14.164 6.109 -1.563 1 91.44 272 PHE B CA 1
ATOM 5249 C C . PHE B 1 272 ? 15.484 5.344 -1.617 1 91.44 272 PHE B C 1
ATOM 5251 O O . PHE B 1 272 ? 16.375 5.586 -0.805 1 91.44 272 PHE B O 1
ATOM 5258 N N . TYR B 1 273 ? 15.586 4.422 -2.57 1 92.25 273 TYR B N 1
ATOM 5259 C CA . TYR B 1 273 ? 16.875 3.768 -2.748 1 92.25 273 TYR B CA 1
ATOM 5260 C C . TYR B 1 273 ? 17.953 4.781 -3.115 1 92.25 273 TYR B C 1
ATOM 5262 O O . TYR B 1 273 ? 19.062 4.742 -2.57 1 92.25 273 TYR B O 1
ATOM 5270 N N . GLU B 1 274 ? 17.625 5.695 -3.99 1 90.62 274 GLU B N 1
ATOM 5271 C CA . GLU B 1 274 ? 18.594 6.672 -4.473 1 90.62 274 GLU B CA 1
ATOM 5272 C C . GLU B 1 274 ? 19 7.648 -3.371 1 90.62 274 GLU B C 1
ATOM 5274 O O . GLU B 1 274 ? 20.094 8.203 -3.395 1 90.62 274 GLU B O 1
ATOM 5279 N N . MET B 1 275 ? 18.141 7.84 -2.402 1 84.88 275 MET B N 1
ATOM 5280 C CA . MET B 1 275 ? 18.469 8.703 -1.272 1 84.88 275 MET B CA 1
ATOM 5281 C C . MET B 1 275 ? 19.625 8.125 -0.459 1 84.88 275 MET B C 1
ATOM 5283 O O . MET B 1 275 ? 20.516 8.859 -0.017 1 84.88 275 MET B O 1
ATOM 5287 N N . HIS B 1 276 ? 19.547 6.789 -0.231 1 84.69 276 HIS B N 1
ATOM 5288 C CA . HIS B 1 276 ? 20.547 6.102 0.563 1 84.69 276 HIS B CA 1
ATOM 5289 C C . HIS B 1 276 ? 20.859 4.723 -0.013 1 84.69 276 HIS B C 1
ATOM 5291 O O . HIS B 1 276 ? 20.625 3.705 0.644 1 84.69 276 HIS B O 1
ATOM 5297 N N . PRO B 1 277 ? 21.516 4.664 -1.186 1 87 277 PRO B N 1
ATOM 5298 C CA . PRO B 1 277 ? 21.703 3.379 -1.867 1 87 277 PRO B CA 1
ATOM 5299 C C . PRO B 1 277 ? 22.594 2.416 -1.083 1 87 277 PRO B C 1
ATOM 5301 O O . PRO B 1 277 ? 22.453 1.197 -1.208 1 87 277 PRO B O 1
ATOM 5304 N N . GLU B 1 278 ? 23.453 2.924 -0.193 1 83.81 278 GLU B N 1
ATOM 5305 C CA . GLU B 1 278 ? 24.391 2.072 0.529 1 83.81 278 GLU B CA 1
ATOM 5306 C C . GLU B 1 278 ? 23.719 1.382 1.71 1 83.81 278 GLU B C 1
ATOM 5308 O O . GLU B 1 278 ? 24.281 0.459 2.301 1 83.81 278 GLU B O 1
ATOM 5313 N N . ASP B 1 279 ? 22.562 1.829 1.969 1 83.94 279 ASP B N 1
ATOM 5314 C CA . ASP B 1 279 ? 21.859 1.306 3.133 1 83.94 279 ASP B CA 1
ATOM 5315 C C . ASP B 1 279 ? 21.672 -0.207 3.029 1 83.94 279 ASP B C 1
ATOM 5317 O O . ASP B 1 279 ? 21.656 -0.907 4.043 1 83.94 279 ASP B O 1
ATOM 5321 N N . VAL B 1 280 ? 21.625 -0.791 1.836 1 88.25 280 VAL B N 1
ATOM 5322 C CA . VAL B 1 280 ? 21.297 -2.197 1.613 1 88.25 280 VAL B CA 1
ATOM 5323 C C . VAL B 1 280 ? 22.5 -3.064 1.963 1 88.25 280 VAL B C 1
ATOM 5325 O O . VAL B 1 280 ? 22.375 -4.281 2.117 1 88.25 280 VAL B O 1
ATOM 5328 N N . GLN B 1 281 ? 23.672 -2.445 2.152 1 85.06 281 GLN B N 1
ATOM 5329 C CA . GLN B 1 281 ? 24.922 -3.188 2.277 1 85.06 281 GLN B CA 1
ATOM 5330 C C . GLN B 1 281 ? 24.953 -3.988 3.576 1 85.06 281 GLN B C 1
ATOM 5332 O O . GLN B 1 281 ? 25.734 -4.945 3.699 1 85.06 281 GLN B O 1
ATOM 5337 N N . ILE B 1 282 ? 24.125 -3.627 4.559 1 80.94 282 ILE B N 1
ATOM 5338 C CA . ILE B 1 282 ? 24.172 -4.277 5.867 1 80.94 282 ILE B CA 1
ATOM 5339 C C . ILE B 1 282 ? 23.094 -5.348 5.945 1 80.94 282 ILE B C 1
ATOM 5341 O O . ILE B 1 282 ? 22.906 -5.977 6.992 1 80.94 282 ILE B O 1
ATOM 5345 N N . THR B 1 283 ? 22.281 -5.531 4.875 1 84.69 283 THR B N 1
ATOM 5346 C CA . THR B 1 283 ? 21.406 -6.707 4.836 1 84.69 283 THR B CA 1
ATOM 5347 C C . THR B 1 283 ? 22.25 -7.984 4.816 1 84.69 283 THR B C 1
ATOM 5349 O O . THR B 1 283 ? 23.375 -7.988 4.328 1 84.69 283 THR B O 1
ATOM 5352 N N . PRO B 1 284 ? 21.703 -9.086 5.328 1 84.44 284 PRO B N 1
ATOM 5353 C CA . PRO B 1 284 ? 22.5 -10.312 5.41 1 84.44 284 PRO B CA 1
ATOM 5354 C C . PRO B 1 284 ? 23 -10.781 4.051 1 84.44 284 PRO B C 1
ATOM 5356 O O . PRO B 1 284 ? 24.172 -11.148 3.92 1 84.44 284 PRO B O 1
ATOM 5359 N N . ARG B 1 285 ? 22.266 -10.688 2.986 1 90.88 285 ARG B N 1
ATOM 5360 C CA . ARG B 1 285 ? 22.672 -11.148 1.66 1 90.88 285 ARG B CA 1
ATOM 5361 C C . ARG B 1 285 ? 23.766 -10.266 1.085 1 90.88 285 ARG B C 1
ATOM 5363 O O . ARG B 1 285 ? 24.719 -10.766 0.476 1 90.88 285 ARG B O 1
ATOM 5370 N N . LYS B 1 286 ? 23.656 -8.992 1.258 1 88.19 286 LYS B N 1
ATOM 5371 C CA . LYS B 1 286 ? 24.672 -8.07 0.732 1 88.19 286 LYS B CA 1
ATOM 5372 C C . LYS B 1 286 ? 25.953 -8.156 1.542 1 88.19 286 LYS B C 1
ATOM 5374 O O . LYS B 1 286 ? 27.047 -8.039 0.989 1 88.19 286 LYS B O 1
ATOM 5379 N N . MET B 1 287 ? 25.812 -8.375 2.83 1 84.5 287 MET B N 1
ATOM 5380 C CA . MET B 1 287 ? 26.984 -8.602 3.654 1 84.5 287 MET B CA 1
ATOM 5381 C C . MET B 1 287 ? 27.734 -9.852 3.197 1 84.5 287 MET B C 1
ATOM 5383 O O . MET B 1 287 ? 28.969 -9.859 3.117 1 84.5 287 MET B O 1
ATOM 5387 N N . GLU B 1 288 ? 27.031 -10.867 2.918 1 89.5 288 GLU B N 1
ATOM 5388 C CA . GLU B 1 288 ? 27.625 -12.125 2.469 1 89.5 288 GLU B CA 1
ATOM 5389 C C . GLU B 1 288 ? 28.328 -11.961 1.122 1 89.5 288 GLU B C 1
ATOM 5391 O O . GLU B 1 288 ? 29.438 -12.461 0.923 1 89.5 288 GLU B O 1
ATOM 5396 N N . SER B 1 289 ? 27.688 -11.234 0.248 1 93.25 289 SER B N 1
ATOM 5397 C CA . SER B 1 289 ? 28.234 -11.086 -1.098 1 93.25 289 SER B CA 1
ATOM 5398 C C . SER B 1 289 ? 29.344 -10.047 -1.13 1 93.25 289 SER B C 1
ATOM 5400 O O . SER B 1 289 ? 30.141 -10.008 -2.074 1 93.25 289 SER B O 1
ATOM 5402 N N . GLY B 1 290 ? 29.344 -9.125 -0.104 1 91.12 290 GLY B N 1
ATOM 5403 C CA . GLY B 1 290 ? 30.328 -8.062 -0.065 1 91.12 290 GLY B CA 1
ATOM 5404 C C . GLY B 1 290 ? 29.969 -6.883 -0.95 1 91.12 290 GLY B C 1
ATOM 5405 O O . GLY B 1 290 ? 30.766 -5.941 -1.089 1 91.12 290 GLY B O 1
ATOM 5406 N N . GLU B 1 291 ? 28.75 -6.91 -1.53 1 92.44 291 GLU B N 1
ATOM 5407 C CA . GLU B 1 291 ? 28.312 -5.832 -2.416 1 92.44 291 GLU B CA 1
ATOM 5408 C C . GLU B 1 291 ? 27.75 -4.664 -1.623 1 92.44 291 GLU B C 1
ATOM 5410 O O . GLU B 1 291 ? 27.047 -4.867 -0.621 1 92.44 291 GLU B O 1
ATOM 5415 N N . THR B 1 292 ? 28 -3.494 -2.049 1 91.38 292 THR B N 1
ATOM 5416 C CA . THR B 1 292 ? 27.578 -2.279 -1.36 1 91.38 292 THR B CA 1
ATOM 5417 C C . THR B 1 292 ? 26.203 -1.833 -1.84 1 91.38 292 THR B C 1
ATOM 5419 O O . THR B 1 292 ? 25.438 -1.25 -1.074 1 91.38 292 THR B O 1
ATOM 5422 N N . TYR B 1 293 ? 25.938 -2.092 -3.143 1 94.56 293 TYR B N 1
ATOM 5423 C CA . TYR B 1 293 ? 24.734 -1.581 -3.791 1 94.56 293 TYR B CA 1
ATOM 5424 C C . TYR B 1 293 ? 23.953 -2.707 -4.457 1 94.56 293 TYR B C 1
ATOM 5426 O O . TYR B 1 293 ? 24.484 -3.807 -4.652 1 94.56 293 TYR B O 1
ATOM 5434 N N . LEU B 1 294 ? 22.672 -2.512 -4.707 1 96 294 LEU B N 1
ATOM 5435 C CA . LEU B 1 294 ? 21.969 -3.357 -5.672 1 96 294 LEU B CA 1
ATOM 5436 C C . LEU B 1 294 ? 22.609 -3.238 -7.055 1 96 294 LEU B C 1
ATOM 5438 O O . LEU B 1 294 ? 23.188 -2.203 -7.391 1 96 294 LEU B O 1
ATOM 5442 N N . GLN B 1 295 ? 22.469 -4.238 -7.836 1 97.06 295 GLN B N 1
ATOM 5443 C CA . GLN B 1 295 ? 23.078 -4.254 -9.156 1 97.06 295 GLN B CA 1
ATOM 5444 C C . GLN B 1 295 ? 22.281 -3.404 -10.148 1 97.06 295 GLN B C 1
ATOM 5446 O O . GLN B 1 295 ? 22.828 -2.945 -11.156 1 97.06 295 GLN B O 1
ATOM 5451 N N . ARG B 1 296 ? 21.047 -3.23 -9.883 1 97.06 296 ARG B N 1
ATOM 5452 C CA . ARG B 1 296 ? 20.141 -2.443 -10.719 1 97.06 296 ARG B CA 1
ATOM 5453 C C . ARG B 1 296 ? 19.203 -1.6 -9.867 1 97.06 296 ARG B C 1
ATOM 5455 O O . ARG B 1 296 ? 19.141 -1.764 -8.648 1 97.06 296 ARG B O 1
ATOM 5462 N N . ALA B 1 297 ? 18.469 -0.698 -10.531 1 96.25 297 ALA B N 1
ATOM 5463 C CA . ALA B 1 297 ? 17.422 0.033 -9.82 1 96.25 297 ALA B CA 1
ATOM 5464 C C . ALA B 1 297 ? 16.312 -0.907 -9.375 1 96.25 297 ALA B C 1
ATOM 5466 O O . ALA B 1 297 ? 15.938 -1.829 -10.102 1 96.25 297 ALA B O 1
ATOM 5467 N N . PRO B 1 298 ? 15.742 -0.646 -8.195 1 97.69 298 PRO B N 1
ATOM 5468 C CA . PRO B 1 298 ? 14.672 -1.505 -7.684 1 97.69 298 PRO B CA 1
ATOM 5469 C C . PRO B 1 298 ? 13.547 -1.716 -8.695 1 97.69 298 PRO B C 1
ATOM 5471 O O . PRO B 1 298 ? 13.023 -2.826 -8.82 1 97.69 298 PRO B O 1
ATOM 5474 N N . SER B 1 299 ? 13.172 -0.747 -9.469 1 97.38 299 SER B N 1
ATOM 5475 C CA . SER B 1 299 ? 12.07 -0.847 -10.422 1 97.38 299 SER B CA 1
ATOM 5476 C C . SER B 1 299 ? 12.406 -1.821 -11.547 1 97.38 299 SER B C 1
ATOM 5478 O O . SER B 1 299 ? 11.508 -2.387 -12.172 1 97.38 299 SER B O 1
ATOM 5480 N N . GLU B 1 300 ? 13.656 -2.008 -11.836 1 97.88 300 GLU B N 1
ATOM 5481 C CA . GLU B 1 300 ? 14.055 -2.965 -12.859 1 97.88 300 GLU B CA 1
ATOM 5482 C C . GLU B 1 300 ? 13.797 -4.398 -12.406 1 97.88 300 GLU B C 1
ATOM 5484 O O . GLU B 1 300 ? 13.344 -5.23 -13.195 1 97.88 300 GLU B O 1
ATOM 5489 N N . TYR B 1 301 ? 14.133 -4.664 -11.125 1 98.5 301 TYR B N 1
ATOM 5490 C CA . TYR B 1 301 ? 13.805 -5.98 -10.586 1 98.5 301 TYR B CA 1
ATOM 5491 C C . TYR B 1 301 ? 12.297 -6.219 -10.594 1 98.5 301 TYR B C 1
ATOM 5493 O O . TYR B 1 301 ? 11.844 -7.32 -10.906 1 98.5 301 TYR B O 1
ATOM 5501 N N . LEU B 1 302 ? 11.547 -5.148 -10.195 1 98.56 302 LEU B N 1
ATOM 5502 C CA . LEU B 1 302 ? 10.086 -5.223 -10.242 1 98.56 302 LEU B CA 1
ATOM 5503 C C . LEU B 1 302 ? 9.609 -5.637 -11.625 1 98.56 302 LEU B C 1
ATOM 5505 O O . LEU B 1 302 ? 8.781 -6.547 -11.758 1 98.56 302 LEU B O 1
ATOM 5509 N N . ARG B 1 303 ? 10.125 -5.113 -12.656 1 97.88 303 ARG B N 1
ATOM 5510 C CA . ARG B 1 303 ? 9.734 -5.34 -14.047 1 97.88 303 ARG B CA 1
ATOM 5511 C C . ARG B 1 303 ? 10.156 -6.73 -14.516 1 97.88 303 ARG B C 1
ATOM 5513 O O . ARG B 1 303 ? 9.406 -7.41 -15.211 1 97.88 303 ARG B O 1
ATOM 5520 N N . ASP B 1 304 ? 11.336 -7.121 -14.141 1 97.94 304 ASP B N 1
ATOM 5521 C CA . ASP B 1 304 ? 11.969 -8.258 -14.797 1 97.94 304 ASP B CA 1
ATOM 5522 C C . ASP B 1 304 ? 11.719 -9.547 -14.023 1 97.94 304 ASP B C 1
ATOM 5524 O O . ASP B 1 304 ? 11.727 -10.641 -14.602 1 97.94 304 ASP B O 1
ATOM 5528 N N . ASN B 1 305 ? 11.469 -9.414 -12.672 1 98.75 305 ASN B N 1
ATOM 5529 C CA . ASN B 1 305 ? 11.438 -10.625 -11.859 1 98.75 305 ASN B CA 1
ATOM 5530 C C . ASN B 1 305 ? 10.062 -10.859 -11.25 1 98.75 305 ASN B C 1
ATOM 5532 O O . ASN B 1 305 ? 9.773 -11.945 -10.758 1 98.75 305 ASN B O 1
ATOM 5536 N N . ILE B 1 306 ? 9.188 -9.82 -11.25 1 98.88 306 ILE B N 1
ATOM 5537 C CA . ILE B 1 306 ? 7.867 -9.914 -10.641 1 98.88 306 ILE B CA 1
ATOM 5538 C C . ILE B 1 306 ? 6.797 -9.875 -11.727 1 98.88 306 ILE B C 1
ATOM 5540 O O . ILE B 1 306 ? 6.836 -9.023 -12.617 1 98.88 306 ILE B O 1
ATOM 5544 N N . SER B 1 307 ? 5.863 -10.766 -11.719 1 98.81 307 SER B N 1
ATOM 5545 C CA . SER B 1 307 ? 4.66 -10.734 -12.539 1 98.81 307 SER B CA 1
ATOM 5546 C C . SER B 1 307 ? 3.402 -10.703 -11.68 1 98.81 307 SER B C 1
ATOM 5548 O O . SER B 1 307 ? 3.414 -11.18 -10.539 1 98.81 307 SER B O 1
ATOM 5550 N N . LEU B 1 308 ? 2.352 -10.086 -12.227 1 98.69 308 LEU B N 1
ATOM 5551 C CA . LEU B 1 308 ? 1.096 -9.945 -11.5 1 98.69 308 LEU B CA 1
ATOM 5552 C C . LEU B 1 308 ? -0.063 -10.539 -12.289 1 98.69 308 LEU B C 1
ATOM 5554 O O . LEU B 1 308 ? -0.252 -10.211 -13.469 1 98.69 308 LEU B O 1
ATOM 5558 N N . CYS B 1 309 ? -0.777 -11.406 -11.617 1 98.25 309 CYS B N 1
ATOM 5559 C CA . CYS B 1 309 ? -2.027 -11.859 -12.219 1 98.25 309 CYS B CA 1
ATOM 5560 C C . CYS B 1 309 ? -3.068 -10.75 -12.219 1 98.25 309 CYS B C 1
ATOM 5562 O O . CYS B 1 309 ? -3.127 -9.945 -11.289 1 98.25 309 CYS B O 1
ATOM 5564 N N . THR B 1 310 ? -3.902 -10.75 -13.164 1 97 310 THR B N 1
ATOM 5565 C CA . THR B 1 310 ? -4.785 -9.617 -13.422 1 97 310 THR B CA 1
ATOM 5566 C C . THR B 1 310 ? -6 -9.664 -12.508 1 97 310 THR B C 1
ATOM 5568 O O . THR B 1 310 ? -6.543 -8.617 -12.133 1 97 310 THR B O 1
ATOM 5571 N N . GLN B 1 311 ? -6.43 -10.773 -11.977 1 92.5 311 GLN B N 1
ATOM 5572 C CA . GLN B 1 311 ? -7.746 -10.922 -11.359 1 92.5 311 GLN B CA 1
ATOM 5573 C C . GLN B 1 311 ? -7.711 -10.516 -9.891 1 92.5 311 GLN B C 1
ATOM 5575 O O . GLN B 1 311 ? -6.805 -10.898 -9.156 1 92.5 311 GLN B O 1
ATOM 5580 N N . PRO B 1 312 ? -8.695 -9.75 -9.438 1 89.62 312 PRO B N 1
ATOM 5581 C CA . PRO B 1 312 ? -9.758 -9.125 -10.227 1 89.62 312 PRO B CA 1
ATOM 5582 C C . PRO B 1 312 ? -9.289 -7.848 -10.93 1 89.62 312 PRO B C 1
ATOM 5584 O O . PRO B 1 312 ? -8.43 -7.133 -10.414 1 89.62 312 PRO B O 1
ATOM 5587 N N . PHE B 1 313 ? -9.828 -7.699 -12.078 1 87.75 313 PHE B N 1
ATOM 5588 C CA . PHE B 1 313 ? -9.367 -6.613 -12.938 1 87.75 313 PHE B CA 1
ATOM 5589 C C . PHE B 1 313 ? -10.477 -5.598 -13.172 1 87.75 313 PHE B C 1
ATOM 5591 O O . PHE B 1 313 ? -11.492 -5.914 -13.789 1 87.75 313 PHE B O 1
ATOM 5598 N N . ALA B 1 314 ? -10.461 -4.477 -12.531 1 84.56 314 ALA B N 1
ATOM 5599 C CA . ALA B 1 314 ? -11.32 -3.346 -12.875 1 84.56 314 ALA B CA 1
ATOM 5600 C C . ALA B 1 314 ? -10.508 -2.199 -13.477 1 84.56 314 ALA B C 1
ATOM 5602 O O . ALA B 1 314 ? -9.453 -1.835 -12.945 1 84.56 314 ALA B O 1
ATOM 5603 N N . LEU B 1 315 ? -10.961 -1.773 -14.609 1 90.5 315 LEU B N 1
ATOM 5604 C CA . LEU B 1 315 ? -10.281 -0.69 -15.312 1 90.5 315 LEU B CA 1
ATOM 5605 C C . LEU B 1 315 ? -10.922 0.656 -14.977 1 90.5 315 LEU B C 1
ATOM 5607 O O . LEU B 1 315 ? -12.125 0.731 -14.719 1 90.5 315 LEU B O 1
ATOM 5611 N N . PRO B 1 316 ? -10.047 1.664 -15.008 1 92.56 316 PRO B N 1
ATOM 5612 C CA . PRO B 1 316 ? -10.648 3 -14.992 1 92.56 316 PRO B CA 1
ATOM 5613 C C . PRO B 1 316 ? -11.75 3.166 -16.047 1 92.56 316 PRO B C 1
ATOM 5615 O O . PRO B 1 316 ? -11.656 2.604 -17.141 1 92.56 316 PRO B O 1
ATOM 5618 N N . ARG B 1 317 ? -12.711 3.943 -15.695 1 89.5 317 ARG B N 1
ATOM 5619 C CA . ARG B 1 317 ? -13.859 4.164 -16.578 1 89.5 317 ARG B CA 1
ATOM 5620 C C . ARG B 1 317 ? -13.422 4.789 -17.891 1 89.5 317 ARG B C 1
ATOM 5622 O O . ARG B 1 317 ? -13.93 4.426 -18.953 1 89.5 317 ARG B O 1
ATOM 5629 N N . ASN B 1 318 ? -12.539 5.727 -17.844 1 90.88 318 ASN B N 1
ATOM 5630 C CA . ASN B 1 318 ? -11.992 6.375 -19.031 1 90.88 318 ASN B CA 1
ATOM 5631 C C . ASN B 1 318 ? -10.883 5.543 -19.672 1 90.88 318 ASN B C 1
ATOM 5633 O O . ASN B 1 318 ? -9.898 5.207 -19 1 90.88 318 ASN B O 1
ATOM 5637 N N . ALA B 1 319 ? -11.023 5.242 -20.969 1 90.5 319 ALA B N 1
ATOM 5638 C CA . ALA B 1 319 ? -10.078 4.367 -21.656 1 90.5 319 ALA B CA 1
ATOM 5639 C C . ALA B 1 319 ? -8.672 4.965 -21.656 1 90.5 319 ALA B C 1
ATOM 5641 O O . ALA B 1 319 ? -7.684 4.234 -21.578 1 90.5 319 ALA B O 1
ATOM 5642 N N . GLY B 1 320 ? -8.664 6.266 -21.797 1 93.81 320 GLY B N 1
ATOM 5643 C CA . GLY B 1 320 ? -7.367 6.918 -21.734 1 93.81 320 GLY B CA 1
ATOM 5644 C C . GLY B 1 320 ? -6.684 6.758 -20.375 1 93.81 320 GLY B C 1
ATOM 5645 O O . GLY B 1 320 ? -5.48 6.504 -20.312 1 93.81 320 GLY B O 1
ATOM 5646 N N . ASP B 1 321 ? -7.438 6.906 -19.312 1 95.19 321 ASP B N 1
ATOM 5647 C CA . ASP B 1 321 ? -6.914 6.688 -17.969 1 95.19 321 ASP B CA 1
ATOM 5648 C C . ASP B 1 321 ? -6.457 5.242 -17.781 1 95.19 321 ASP B C 1
ATOM 5650 O O . ASP B 1 321 ? -5.43 4.984 -17.156 1 95.19 321 ASP B O 1
ATOM 5654 N N . ALA B 1 322 ? -7.258 4.352 -18.328 1 95.19 322 ALA B N 1
ATOM 5655 C CA . ALA B 1 322 ? -6.91 2.936 -18.25 1 95.19 322 ALA B CA 1
ATOM 5656 C C . ALA B 1 322 ? -5.602 2.648 -18.984 1 95.19 322 ALA B C 1
ATOM 5658 O O . ALA B 1 322 ? -4.727 1.958 -18.453 1 95.19 322 ALA B O 1
ATOM 5659 N N . GLU B 1 323 ? -5.461 3.182 -20.141 1 95.94 323 GLU B N 1
ATOM 5660 C CA . GLU B 1 323 ? -4.242 2.998 -20.938 1 95.94 323 GLU B CA 1
ATOM 5661 C C . GLU B 1 323 ? -3.027 3.566 -20.203 1 95.94 323 GLU B C 1
ATOM 5663 O O . GLU B 1 323 ? -1.976 2.926 -20.156 1 95.94 323 GLU B O 1
ATOM 5668 N N . ASN B 1 324 ? -3.154 4.777 -19.719 1 96.38 324 ASN B N 1
ATOM 5669 C CA . ASN B 1 324 ? -2.066 5.414 -18.984 1 96.38 324 ASN B CA 1
ATOM 5670 C C . ASN B 1 324 ? -1.661 4.594 -17.766 1 96.38 324 ASN B C 1
ATOM 5672 O O . ASN B 1 324 ? -0.473 4.453 -17.469 1 96.38 324 ASN B O 1
ATOM 5676 N N . LEU B 1 325 ? -2.666 4.117 -17.062 1 96.44 325 LEU B N 1
ATOM 5677 C CA . LEU B 1 325 ? -2.385 3.348 -15.859 1 96.44 325 LEU B CA 1
ATOM 5678 C C . LEU B 1 325 ? -1.714 2.021 -16.203 1 96.44 325 LEU B C 1
ATOM 5680 O O . LEU B 1 325 ? -0.825 1.564 -15.477 1 96.44 325 LEU B O 1
ATOM 5684 N N . LEU B 1 326 ? -2.121 1.362 -17.297 1 97.31 326 LEU B N 1
ATOM 5685 C CA . LEU B 1 326 ? -1.456 0.155 -17.781 1 97.31 326 LEU B CA 1
ATOM 5686 C C . LEU B 1 326 ? 0.01 0.429 -18.094 1 97.31 326 LEU B C 1
ATOM 5688 O O . LEU B 1 326 ? 0.889 -0.339 -17.703 1 97.31 326 LEU B O 1
ATOM 5692 N N . ASP B 1 327 ? 0.259 1.532 -18.703 1 96.56 327 ASP B N 1
ATOM 5693 C CA . ASP B 1 327 ? 1.62 1.892 -19.094 1 96.56 327 ASP B CA 1
ATOM 5694 C C . ASP B 1 327 ? 2.479 2.184 -17.859 1 96.56 327 ASP B C 1
ATOM 5696 O O . ASP B 1 327 ? 3.594 1.673 -17.75 1 96.56 327 ASP B O 1
ATOM 5700 N N . LEU B 1 328 ? 1.955 2.961 -16.984 1 96.56 328 LEU B N 1
ATOM 5701 C CA . LEU B 1 328 ? 2.68 3.318 -15.773 1 96.56 328 LEU B CA 1
ATOM 5702 C C . LEU B 1 328 ? 2.945 2.084 -14.914 1 96.56 328 LEU B C 1
ATOM 5704 O O . LEU B 1 328 ? 3.924 2.043 -14.164 1 96.56 328 LEU B O 1
ATOM 5708 N N . SER B 1 329 ? 2.129 1.065 -15.102 1 97.62 329 SER B N 1
ATOM 5709 C CA . SER B 1 329 ? 2.252 -0.174 -14.336 1 97.62 329 SER B CA 1
ATOM 5710 C C . SER B 1 329 ? 3.121 -1.188 -15.07 1 97.62 329 SER B C 1
ATOM 5712 O O . SER B 1 329 ? 3.268 -2.328 -14.625 1 97.62 329 SER B O 1
ATOM 5714 N N . MET B 1 330 ? 3.623 -0.842 -16.203 1 97.31 330 MET B N 1
ATOM 5715 C CA . MET B 1 330 ? 4.438 -1.745 -17.016 1 97.31 330 MET B CA 1
ATOM 5716 C C . MET B 1 330 ? 3.691 -3.043 -17.297 1 97.31 330 MET B C 1
ATOM 5718 O O . MET B 1 330 ? 4.254 -4.133 -17.172 1 97.31 330 MET B O 1
ATOM 5722 N N . ALA B 1 331 ? 2.432 -2.924 -17.625 1 98 331 ALA B N 1
ATOM 5723 C CA . ALA B 1 331 ? 1.532 -4.07 -17.734 1 98 331 ALA B CA 1
ATOM 5724 C C . ALA B 1 331 ? 1.999 -5.027 -18.828 1 98 331 ALA B C 1
ATOM 5726 O O . ALA B 1 331 ? 1.938 -6.25 -18.656 1 98 331 ALA B O 1
ATOM 5727 N N . ALA B 1 332 ? 2.521 -4.555 -19.922 1 98 332 ALA B N 1
ATOM 5728 C CA . ALA B 1 332 ? 2.943 -5.395 -21.047 1 98 332 ALA B CA 1
ATOM 5729 C C . ALA B 1 332 ? 4.055 -6.355 -20.625 1 98 332 ALA B C 1
ATOM 5731 O O . ALA B 1 332 ? 4.176 -7.453 -21.172 1 98 332 ALA B O 1
ATOM 5732 N N . GLU B 1 333 ? 4.805 -5.949 -19.656 1 97.88 333 GLU B N 1
ATOM 5733 C CA . GLU B 1 333 ? 5.922 -6.773 -19.203 1 97.88 333 GLU B CA 1
ATOM 5734 C C . GLU B 1 333 ? 5.527 -7.621 -18 1 97.88 333 GLU B C 1
ATOM 5736 O O . GLU B 1 333 ? 5.988 -8.758 -17.844 1 97.88 333 GLU B O 1
ATOM 5741 N N . MET B 1 334 ? 4.582 -7.059 -17.172 1 98.5 334 MET B N 1
ATOM 5742 C CA . MET B 1 334 ? 4.461 -7.617 -15.828 1 98.5 334 MET B CA 1
ATOM 5743 C C . MET B 1 334 ? 3.176 -8.43 -15.695 1 98.5 334 MET B C 1
ATOM 5745 O O . MET B 1 334 ? 3.088 -9.32 -14.844 1 98.5 334 MET B O 1
ATOM 5749 N N . PHE B 1 335 ? 2.131 -8.117 -16.422 1 98.69 335 PHE B N 1
ATOM 5750 C CA . PHE B 1 335 ? 0.823 -8.695 -16.141 1 98.69 335 PHE B CA 1
ATOM 5751 C C . PHE B 1 335 ? 0.656 -10.031 -16.859 1 98.69 335 PHE B C 1
ATOM 5753 O O . PHE B 1 335 ? 1.175 -10.211 -17.953 1 98.69 335 PHE B O 1
ATOM 5760 N N . THR B 1 336 ? -0.026 -10.953 -16.266 1 98.75 336 THR B N 1
ATOM 5761 C CA . THR B 1 336 ? -0.468 -12.227 -16.828 1 98.75 336 THR B CA 1
ATOM 5762 C C . THR B 1 336 ? -1.949 -12.453 -16.547 1 98.75 336 THR B C 1
ATOM 5764 O O . THR B 1 336 ? -2.436 -12.125 -15.453 1 98.75 336 THR B O 1
ATOM 5767 N N . TYR B 1 337 ? -2.645 -13.016 -17.453 1 98.38 337 TYR B N 1
ATOM 5768 C CA . TYR B 1 337 ? -4.078 -13.234 -17.281 1 98.38 337 TYR B CA 1
ATOM 5769 C C . TYR B 1 337 ? -4.348 -14.297 -16.234 1 98.38 337 TYR B C 1
ATOM 5771 O O . TYR B 1 337 ? -3.621 -15.297 -16.156 1 98.38 337 TYR B O 1
ATOM 5779 N N . SER B 1 338 ? -5.383 -14.07 -15.477 1 98 338 SER B N 1
ATOM 5780 C CA . SER B 1 338 ? -5.91 -15.062 -14.547 1 98 338 SER B CA 1
ATOM 5781 C C . SER B 1 338 ? -7.43 -14.977 -14.445 1 98 338 SER B C 1
ATOM 5783 O O . SER B 1 338 ? -7.996 -13.883 -14.469 1 98 338 SER B O 1
ATOM 5785 N N . SER B 1 339 ? -8.078 -16.062 -14.336 1 95.06 339 SER B N 1
ATOM 5786 C CA . SER B 1 339 ? -9.523 -16.109 -14.203 1 95.06 339 SER B CA 1
ATOM 5787 C C . SER B 1 339 ? -9.945 -16.219 -12.742 1 95.06 339 SER B C 1
ATOM 5789 O O . SER B 1 339 ? -11 -15.711 -12.352 1 95.06 339 SER B O 1
ATOM 5791 N N . ASP B 1 340 ? -9.203 -16.891 -11.969 1 94.06 340 ASP B N 1
ATOM 5792 C CA . ASP B 1 340 ? -9.508 -17.25 -10.586 1 94.06 340 ASP B CA 1
ATOM 5793 C C . ASP B 1 340 ? -10.656 -18.25 -10.508 1 94.06 340 ASP B C 1
ATOM 5795 O O . ASP B 1 340 ? -11.344 -18.328 -9.484 1 94.06 340 ASP B O 1
ATOM 5799 N N . TRP B 1 341 ? -10.945 -18.922 -11.562 1 92.81 341 TRP B N 1
ATOM 5800 C CA . TRP B 1 341 ? -11.93 -20 -11.508 1 92.81 341 TRP B CA 1
ATOM 5801 C C . TRP B 1 341 ? -11.555 -21.031 -10.445 1 92.81 341 TRP B C 1
ATOM 5803 O O . TRP B 1 341 ? -10.383 -21.391 -10.312 1 92.81 341 TRP B O 1
ATOM 5813 N N . PRO B 1 342 ? -12.531 -21.438 -9.695 1 91.5 342 PRO B N 1
ATOM 5814 C CA . PRO B 1 342 ? -13.977 -21.219 -9.797 1 91.5 342 PRO B CA 1
ATOM 5815 C C . PRO B 1 342 ? -14.492 -20.219 -8.773 1 91.5 342 PRO B C 1
ATOM 5817 O O . PRO B 1 342 ? -15.656 -20.281 -8.367 1 91.5 342 PRO B O 1
ATOM 5820 N N . HIS B 1 343 ? -13.758 -19.297 -8.32 1 85.75 343 HIS B N 1
ATOM 5821 C CA . HIS B 1 343 ? -14.086 -18.453 -7.18 1 85.75 343 HIS B CA 1
ATOM 5822 C C . HIS B 1 343 ? -15.07 -17.359 -7.57 1 85.75 343 HIS B C 1
ATOM 5824 O O . HIS B 1 343 ? -15.359 -17.172 -8.758 1 85.75 343 HIS B O 1
ATOM 5830 N N . GLN B 1 344 ? -15.578 -16.688 -6.551 1 78 344 GLN B N 1
ATOM 5831 C CA . GLN B 1 344 ? -16.562 -15.609 -6.703 1 78 344 GLN B CA 1
ATOM 5832 C C . GLN B 1 344 ? -15.984 -14.445 -7.5 1 78 344 GLN B C 1
ATOM 5834 O O . GLN B 1 344 ? -16.703 -13.781 -8.25 1 78 344 GLN B O 1
ATOM 5839 N N . THR B 1 345 ? -14.742 -14.227 -7.453 1 82.56 345 THR B N 1
ATOM 5840 C CA . THR B 1 345 ? -14.102 -13.109 -8.141 1 82.56 345 THR B CA 1
ATOM 5841 C C . THR B 1 345 ? -13.656 -13.516 -9.539 1 82.56 345 THR B C 1
ATOM 5843 O O . THR B 1 345 ? -12.641 -13.031 -10.039 1 82.56 345 THR B O 1
ATOM 5846 N N . LEU B 1 346 ? -14.344 -14.43 -10.086 1 87.5 346 LEU B N 1
ATOM 5847 C CA . LEU B 1 346 ? -14.055 -14.875 -11.445 1 87.5 346 LEU B CA 1
ATOM 5848 C C . LEU B 1 346 ? -13.961 -13.688 -12.398 1 87.5 346 LEU B C 1
ATOM 5850 O O . LEU B 1 346 ? -14.781 -12.773 -12.336 1 87.5 346 LEU B O 1
ATOM 5854 N N . ASP B 1 347 ? -12.922 -13.711 -13.219 1 91.69 347 ASP B N 1
ATOM 5855 C CA . ASP B 1 347 ? -12.711 -12.648 -14.195 1 91.69 347 ASP B CA 1
ATOM 5856 C C . ASP B 1 347 ? -12.438 -13.219 -15.586 1 91.69 347 ASP B C 1
ATOM 5858 O O . ASP B 1 347 ? -11.305 -13.57 -15.906 1 91.69 347 ASP B O 1
ATOM 5862 N N . PRO B 1 348 ? -13.461 -13.328 -16.406 1 92.56 348 PRO B N 1
ATOM 5863 C CA . PRO B 1 348 ? -13.234 -13.758 -17.781 1 92.56 348 PRO B CA 1
ATOM 5864 C C . PRO B 1 348 ? -12.398 -12.75 -18.578 1 92.56 348 PRO B C 1
ATOM 5866 O O . PRO B 1 348 ? -12.25 -11.602 -18.156 1 92.56 348 PRO B O 1
ATOM 5869 N N . PRO B 1 349 ? -11.789 -13.141 -19.703 1 94.94 349 PRO B N 1
ATOM 5870 C CA . PRO B 1 349 ? -10.883 -12.25 -20.438 1 94.94 349 PRO B CA 1
ATOM 5871 C C . PRO B 1 349 ? -11.625 -11.156 -21.203 1 94.94 349 PRO B C 1
ATOM 5873 O O . PRO B 1 349 ? -11.047 -10.523 -22.094 1 94.94 349 PRO B O 1
ATOM 5876 N N . THR B 1 350 ? -12.812 -10.805 -20.875 1 91 350 THR B N 1
ATOM 5877 C CA . THR B 1 350 ? -13.719 -9.914 -21.594 1 91 350 THR B CA 1
ATOM 5878 C C . THR B 1 350 ? -13.109 -8.523 -21.734 1 91 350 THR B C 1
ATOM 5880 O O . THR B 1 350 ? -13.148 -7.926 -22.812 1 91 350 THR B O 1
ATOM 5883 N N . TRP B 1 351 ? -12.438 -7.988 -20.734 1 87.31 351 TRP B N 1
ATOM 5884 C CA . TRP B 1 351 ? -11.898 -6.633 -20.719 1 87.31 351 TRP B CA 1
ATOM 5885 C C . TRP B 1 351 ? -10.914 -6.426 -21.859 1 87.31 351 TRP B C 1
ATOM 5887 O O . TRP B 1 351 ? -10.82 -5.336 -22.422 1 87.31 351 TRP B O 1
ATOM 5897 N N . PHE B 1 352 ? -10.227 -7.434 -22.219 1 94.31 352 PHE B N 1
ATOM 5898 C CA . PHE B 1 352 ? -9.125 -7.316 -23.172 1 94.31 352 PHE B CA 1
ATOM 5899 C C . PHE B 1 352 ? -9.648 -7.121 -24.578 1 94.31 352 PHE B C 1
ATOM 5901 O O . PHE B 1 352 ? -8.898 -6.723 -25.469 1 94.31 352 PHE B O 1
ATOM 5908 N N . TYR B 1 353 ? -10.93 -7.324 -24.734 1 94.06 353 TYR B N 1
ATOM 5909 C CA . TYR B 1 353 ? -11.516 -7.234 -26.062 1 94.06 353 TYR B CA 1
ATOM 5910 C C . TYR B 1 353 ? -12.547 -6.113 -26.141 1 94.06 353 TYR B C 1
ATOM 5912 O O . TYR B 1 353 ? -12.953 -5.699 -27.219 1 94.06 353 TYR B O 1
ATOM 5920 N N . THR B 1 354 ? -13 -5.641 -24.969 1 92.12 354 THR B N 1
ATOM 5921 C CA . THR B 1 354 ? -14.07 -4.652 -24.969 1 92.12 354 THR B CA 1
ATOM 5922 C C . THR B 1 354 ? -13.531 -3.271 -24.594 1 92.12 354 THR B C 1
ATOM 5924 O O . THR B 1 354 ? -14.195 -2.258 -24.828 1 92.12 354 THR B O 1
ATOM 5927 N N . SER B 1 355 ? -12.391 -3.236 -24 1 92.19 355 SER B N 1
ATOM 5928 C CA . SER B 1 355 ? -11.789 -1.954 -23.656 1 92.19 355 SER B CA 1
ATOM 5929 C C . SER B 1 355 ? -10.812 -1.495 -24.734 1 92.19 355 SER B C 1
ATOM 5931 O O . SER B 1 355 ? -9.984 -2.279 -25.203 1 92.19 355 SER B O 1
ATOM 5933 N N . ARG B 1 356 ? -10.812 -0.198 -25.016 1 93 356 ARG B N 1
ATOM 5934 C CA . ARG B 1 356 ? -9.914 0.395 -26 1 93 356 ARG B CA 1
ATOM 5935 C C . ARG B 1 356 ? -8.539 0.652 -25.391 1 93 356 ARG B C 1
ATOM 5937 O O . ARG B 1 356 ? -7.641 1.148 -26.078 1 93 356 ARG B O 1
ATOM 5944 N N . ALA B 1 357 ? -8.422 0.314 -24.188 1 94.5 357 ALA B N 1
ATOM 5945 C CA . ALA B 1 357 ? -7.152 0.559 -23.516 1 94.5 357 ALA B CA 1
ATOM 5946 C C . ALA B 1 357 ? -6.086 -0.432 -23.969 1 94.5 357 ALA B C 1
ATOM 5948 O O . ALA B 1 357 ? -4.895 -0.21 -23.75 1 94.5 357 ALA B O 1
ATOM 5949 N N . PHE B 1 358 ? -6.504 -1.509 -24.578 1 96.06 358 PHE B N 1
ATOM 5950 C CA . PHE B 1 358 ? -5.566 -2.561 -24.969 1 96.06 358 PHE B CA 1
ATOM 5951 C C . PHE B 1 358 ? -5.301 -2.527 -26.469 1 96.06 358 PHE B C 1
ATOM 5953 O O . PHE B 1 358 ? -6.223 -2.676 -27.266 1 96.06 358 PHE B O 1
ATOM 5960 N N . ASP B 1 359 ? -4.062 -2.326 -26.781 1 95.38 359 ASP B N 1
ATOM 5961 C CA . ASP B 1 359 ? -3.672 -2.596 -28.172 1 95.38 359 ASP B CA 1
ATOM 5962 C C . ASP B 1 359 ? -3.336 -4.074 -28.359 1 95.38 359 ASP B C 1
ATOM 5964 O O . ASP B 1 359 ? -3.352 -4.852 -27.406 1 95.38 359 ASP B O 1
ATOM 5968 N N . ASP B 1 360 ? -3.08 -4.469 -29.578 1 95.62 360 ASP B N 1
ATOM 5969 C CA . ASP B 1 360 ? -2.867 -5.875 -29.906 1 95.62 360 ASP B CA 1
ATOM 5970 C C . ASP B 1 360 ? -1.651 -6.434 -29.172 1 95.62 360 ASP B C 1
ATOM 5972 O O . ASP B 1 360 ? -1.69 -7.551 -28.641 1 95.62 360 ASP B O 1
ATOM 5976 N N . GLU B 1 361 ? -0.612 -5.68 -29.125 1 96.75 361 GLU B N 1
ATOM 5977 C CA . GLU B 1 361 ? 0.629 -6.141 -28.5 1 96.75 361 GLU B CA 1
ATOM 5978 C C . GLU B 1 361 ? 0.455 -6.359 -27 1 96.75 361 GLU B C 1
ATOM 5980 O O . GLU B 1 361 ? 0.817 -7.41 -26.484 1 96.75 361 GLU B O 1
ATOM 5985 N N . THR B 1 362 ? -0.089 -5.379 -26.312 1 97.25 362 THR B N 1
ATOM 5986 C CA . THR B 1 362 ? -0.308 -5.484 -24.859 1 97.25 362 THR B CA 1
ATOM 5987 C C . THR B 1 362 ? -1.262 -6.633 -24.547 1 97.25 362 THR B C 1
ATOM 5989 O O . THR B 1 362 ? -1.035 -7.387 -23.609 1 97.25 362 THR B O 1
ATOM 5992 N N . ARG B 1 363 ? -2.309 -6.773 -25.312 1 97.62 363 ARG B N 1
ATOM 5993 C CA . ARG B 1 363 ? -3.279 -7.848 -25.125 1 97.62 363 ARG B CA 1
ATOM 5994 C C . ARG B 1 363 ? -2.615 -9.219 -25.25 1 97.62 363 ARG B C 1
ATOM 5996 O O . ARG B 1 363 ? -2.775 -10.07 -24.375 1 97.62 363 ARG B O 1
ATOM 6003 N N . GLU B 1 364 ? -1.845 -9.383 -26.312 1 98 364 GLU B N 1
ATOM 6004 C CA . GLU B 1 364 ? -1.186 -10.664 -26.547 1 98 364 GLU B CA 1
ATOM 6005 C C . GLU B 1 364 ? -0.193 -10.984 -25.438 1 98 364 GLU B C 1
ATOM 6007 O O . GLU B 1 364 ? -0.106 -12.133 -25 1 98 364 GLU B O 1
ATOM 6012 N N . ARG B 1 365 ? 0.555 -10.008 -25.016 1 98.5 365 ARG B N 1
ATOM 6013 C CA . ARG B 1 365 ? 1.532 -10.211 -23.953 1 98.5 365 ARG B CA 1
ATOM 6014 C C . ARG B 1 365 ? 0.854 -10.68 -22.672 1 98.5 365 ARG B C 1
ATOM 6016 O O . ARG B 1 365 ? 1.277 -11.664 -22.062 1 98.5 365 ARG B O 1
ATOM 6023 N N . ILE B 1 366 ? -0.24 -10.023 -22.281 1 98.5 366 ILE B N 1
ATOM 6024 C CA . ILE B 1 366 ? -0.9 -10.305 -21.016 1 98.5 366 ILE B CA 1
ATOM 6025 C C . ILE B 1 366 ? -1.634 -11.641 -21.094 1 98.5 366 ILE B C 1
ATOM 6027 O O . ILE B 1 366 ? -1.601 -12.43 -20.156 1 98.5 366 ILE B O 1
ATOM 6031 N N . LEU B 1 367 ? -2.238 -11.938 -22.234 1 98.5 367 LEU B N 1
ATOM 6032 C CA . LEU B 1 367 ? -3.107 -13.102 -22.344 1 98.5 367 LEU B CA 1
ATOM 6033 C C . LEU B 1 367 ? -2.289 -14.375 -22.5 1 98.5 367 LEU B C 1
ATOM 6035 O O . LEU B 1 367 ? -2.76 -15.469 -22.172 1 98.5 367 LEU B O 1
ATOM 6039 N N . SER B 1 368 ? -0.976 -14.258 -23.078 1 98.44 368 SER B N 1
ATOM 6040 C CA . SER B 1 368 ? -0.319 -15.531 -23.375 1 98.44 368 SER B CA 1
ATOM 6041 C C . SER B 1 368 ? 1.199 -15.391 -23.312 1 98.44 368 SER B C 1
ATOM 6043 O O . SER B 1 368 ? 1.863 -16.125 -22.562 1 98.44 368 SER B O 1
ATOM 6045 N N . ARG B 1 369 ? 1.846 -14.438 -23.906 1 98.44 369 ARG B N 1
ATOM 6046 C CA . ARG B 1 369 ? 3.285 -14.406 -24.141 1 98.44 369 ARG B CA 1
ATOM 6047 C C . ARG B 1 369 ? 4.051 -14.312 -22.828 1 98.44 369 ARG B C 1
ATOM 6049 O O . ARG B 1 369 ? 5.07 -14.977 -22.641 1 98.44 369 ARG B O 1
ATOM 6056 N N . ASN B 1 370 ? 3.609 -13.422 -21.938 1 98.69 370 ASN B N 1
ATOM 6057 C CA . ASN B 1 370 ? 4.301 -13.305 -20.656 1 98.69 370 ASN B CA 1
ATOM 6058 C C . ASN B 1 370 ? 4.301 -14.625 -19.891 1 98.69 370 ASN B C 1
ATOM 6060 O O . ASN B 1 370 ? 5.336 -15.047 -19.375 1 98.69 370 ASN B O 1
ATOM 6064 N N . ALA B 1 371 ? 3.174 -15.273 -19.844 1 98.62 371 ALA B N 1
ATOM 6065 C CA . ALA B 1 371 ? 3.074 -16.547 -19.141 1 98.62 371 ALA B CA 1
ATOM 6066 C C . ALA B 1 371 ? 3.963 -17.609 -19.797 1 98.62 371 ALA B C 1
ATOM 6068 O O . ALA B 1 371 ? 4.625 -18.375 -19.094 1 98.62 371 ALA B O 1
ATOM 6069 N N . ARG B 1 372 ? 4.02 -17.672 -21.125 1 98 372 ARG B N 1
ATOM 6070 C CA . ARG B 1 372 ? 4.859 -18.609 -21.859 1 98 372 ARG B CA 1
ATOM 6071 C C . ARG B 1 372 ? 6.328 -18.422 -21.484 1 98 372 ARG B C 1
ATOM 6073 O O . ARG B 1 372 ? 7.055 -19.406 -21.297 1 98 372 ARG B O 1
ATOM 6080 N N . GLU B 1 373 ? 6.703 -17.203 -21.406 1 97.88 373 GLU B N 1
ATOM 6081 C CA . GLU B 1 373 ? 8.094 -16.891 -21.094 1 97.88 373 GLU B CA 1
ATOM 6082 C C . GLU B 1 373 ? 8.453 -17.281 -19.656 1 97.88 373 GLU B C 1
ATOM 6084 O O . GLU B 1 373 ? 9.523 -17.844 -19.406 1 97.88 373 GLU B O 1
ATOM 6089 N N . ILE B 1 374 ? 7.547 -17.016 -18.688 1 98.12 374 ILE B N 1
ATOM 6090 C CA . ILE B 1 374 ? 7.77 -17.281 -17.281 1 98.12 374 ILE B CA 1
ATOM 6091 C C . ILE B 1 374 ? 7.801 -18.797 -17.031 1 98.12 374 ILE B C 1
ATOM 6093 O O . ILE B 1 374 ? 8.633 -19.297 -16.281 1 98.12 374 ILE B O 1
ATOM 6097 N N . LEU B 1 375 ? 6.898 -19.531 -17.734 1 97.94 375 LEU B N 1
ATOM 6098 C CA . LEU B 1 375 ? 6.676 -20.953 -17.453 1 97.94 375 LEU B CA 1
ATOM 6099 C C . LEU B 1 375 ? 7.52 -21.828 -18.375 1 97.94 375 LEU B C 1
ATOM 6101 O O . LEU B 1 375 ? 7.672 -23.016 -18.141 1 97.94 375 LEU B O 1
ATOM 6105 N N . ASP B 1 376 ? 8.07 -21.219 -19.453 1 95.06 376 ASP B N 1
ATOM 6106 C CA . ASP B 1 376 ? 8.828 -21.922 -20.484 1 95.06 376 ASP B CA 1
ATOM 6107 C C . ASP B 1 376 ? 8.023 -23.078 -21.078 1 95.06 376 ASP B C 1
ATOM 6109 O O . ASP B 1 376 ? 8.484 -24.219 -21.109 1 95.06 376 ASP B O 1
ATOM 6113 N N . ILE B 1 377 ? 6.82 -22.859 -21.422 1 93.5 377 ILE B N 1
ATOM 6114 C CA . ILE B 1 377 ? 5.938 -23.859 -22.016 1 93.5 377 ILE B CA 1
ATOM 6115 C C . ILE B 1 377 ? 5.566 -23.438 -23.438 1 93.5 377 ILE B C 1
ATOM 6117 O O . ILE B 1 377 ? 5.652 -22.25 -23.766 1 93.5 377 ILE B O 1
#

Organism: NCBI:txid2816475